Protein AF-A0A4W5LAX3-F1 (afdb_monomer_lite)

Sequence (573 aa):
MYFLPHSLCLSFLPTLYLSPPISSQGAFPASIVQLRKVIIEKQGDQEVVLSAEMPLVKEVTTTLREWGSIWKQLYVANKERRVVQVQRLMWDLMEWRSQLLSGTLPSDEFKELKQKVTSKIDYGNKILELDLVVRDVNGNMLDPENASVISLFRAHQDATTKINERIKEEQNSICLGAGDRPLNEYRSVIYYQVKQPRWMETFKVAIPLEEMHRSHLRFMFRHRSSQESKDKSEKNFAMAFVHLMKADGTVLQDGLHELVVFKGDSKRMEDVNSYLSQPSTRNQGDVPKGGTLSRSSVGALSVSSRDSFTISTLVCSTKLTQNVGLLGLLKWRTRPELLKENLEKLKIIDGEQVVKFLQDTLDALFTIMMEHSQTDDYDILVFDALIYIIGLIADRKFQHFNTVLEAYIKQHFSATLAYKSLMSVLKRYLDVSSRGEQCENYLRTLKALEYIFKFIVRSRMLYSQLYEGKEQKEFEESLRKLFESINKLMTSDHNTTVLLQVAALKYLPTVLQDVETVFDAKLLSQLLYEFYTCIPPDKLQKQKVASMTEIVSSKLFQKQGKTNLHARQLTND

Organism: NCBI:txid62062

Foldseek 3Di:
DDDDPFAFDDDLDDDDDPDDDDDTGGDDDPVSDDDADWDWDDPDPDTDTGGPDDPLLVVLVVLLVVLVVVLVVCVVVVVVVVNVVSVVLNVVSVVLSCVQVVVPDDPVVNQVSLVVNLLSSQLSCVVSVHDHFFADPSNHGDDPVPDDPVRSVVSVVVSVVVSVVVVLVQQFFKAQDVPGRGHNDDDFDDDPPDPDDDRPGDIGGHDPPVCLQVDKDKDFDWDADPDPVVRVVIAGFKMAMGRQADPLGAGDDFFKFKFWIKGADRVLSVDCVQDVPDDGGDDPPPDPDDDPDPPPVPGRIDTDPPDIDMDGDDDPDLPGHNDSLQVCLLPVVVPVVCNLVSLVCLLVDDLVRCLSNVLSNLVSLLVVCQVCVVPLPCLLSSLLSLLSNLVSCPDPVNVVCVVVLVCCLVPPDQRQCNLVSLLVNLLVLLQVVLVVDDDPSLLSCLVCVLSSLSNNLSSPVNNCVVPVCPPLVVSVVSVLSSLVSLLSLLLRPHPSSLSVNLSNLVRVLSSVVSVVVSDDLVVVVVSVVSSLVSHDPVPDPVSSVVSVVSNCPDPSVVVPPPDDDDVVVSPPD

pLDDT: mean 81.19, std 15.65, range [26.89, 96.81]

Secondary structure (DSSP, 8-state):
------B----S-----SS--TT---B--GGG-----EEEEEETTEEEEEESS-HHHHHHHHHHHHHHHHHHHHHHTT-HHHHHHHHHHHHHHHHHHHHHHH--S-HHHHHHHHHHHHHHHHHHHHHTTPPPPPB-TTSPBPPTTTS-HHHHHHHHHHHHHHHHHHHHHHT--EESSTTPPPBS---PPP-TT-SS-------EE---TTTGGG-EEEEEEE---SSHHHHTTPPEEEEEEEESB-TTS-B--SEEEEE--EES-HHHHH-HHHHTTS--B--TT----S------TT-S-EEPSS--EEEEE----SSS-S-HHHHHHHTGGG-GGGHHHHHHHHTTS-HHHHHHTHHHHHHHHHHHHHHTTTT-TTHHHHHHHHHHHHHHHTSTTTGGGHHHHHHIIIII---SSHHHHHHHHHHHHHHHHHTT---HHHHHHHHTHHHHHHHHHHHHHHHHHHTTTTTHHHHHHHHHHHHHHHHHHHT---TTTHHHHHHHHHHHHHHHHHHTTTS-HHHHHHHHHHHHHSS-TTS-HHHHHHHHHHHHHSHHHHGGGSS-SSGGGSS--

InterPro domains:
  IPR026791 Dedicator of cytokinesis [PTHR45653] (171-560)
  IPR027007 C2 DOCK-type domain [PS51650] (129-316)
  IPR032376 Dedicator of cytokinesis, N-terminal domain [PF16172] (41-171)
  IPR035892 C2 domain superfamily [G3DSA:2.60.40.150] (132-326)
  IPR056372 Dedicator of cytokinesis, TPR repeats region [PF23554] (336-561)

Structure (mmCIF, N/CA/C/O backbone):
data_AF-A0A4W5LAX3-F1
#
_entry.id   AF-A0A4W5LAX3-F1
#
loop_
_atom_site.group_PDB
_atom_site.id
_atom_site.type_symbol
_atom_site.label_atom_id
_atom_site.label_alt_id
_atom_site.label_comp_id
_atom_site.label_asym_id
_atom_site.label_entity_id
_atom_site.label_seq_id
_atom_site.pdbx_PDB_ins_code
_atom_site.Cartn_x
_atom_site.Cartn_y
_atom_site.Cartn_z
_atom_site.occupancy
_atom_site.B_iso_or_equiv
_atom_site.auth_seq_id
_atom_site.auth_comp_id
_atom_site.auth_asym_id
_atom_site.auth_atom_id
_atom_site.pdbx_PDB_model_num
ATOM 1 N N . MET A 1 1 ? 70.187 14.788 19.961 1.00 33.91 1 MET A N 1
ATOM 2 C CA . MET A 1 1 ? 68.861 14.142 20.066 1.00 33.91 1 MET A CA 1
ATOM 3 C C . MET A 1 1 ? 68.834 12.994 19.079 1.00 33.91 1 MET A C 1
ATOM 5 O O . MET A 1 1 ? 69.064 13.226 17.902 1.00 33.91 1 MET A O 1
ATOM 9 N N . TYR A 1 2 ? 68.683 11.770 19.581 1.00 26.89 2 TYR A N 1
ATOM 10 C CA . TYR A 1 2 ? 68.726 10.539 18.794 1.00 26.89 2 TYR A CA 1
ATOM 11 C C . TYR A 1 2 ? 67.554 10.479 17.802 1.00 26.89 2 TYR A C 1
ATOM 13 O O . TYR A 1 2 ? 66.398 10.589 18.204 1.00 26.89 2 TYR A O 1
ATOM 21 N N . PHE A 1 3 ? 67.860 10.291 16.518 1.00 30.59 3 PHE A N 1
ATOM 22 C CA . PHE A 1 3 ? 66.894 9.871 15.503 1.00 30.59 3 PHE A CA 1
ATOM 23 C C . PHE A 1 3 ? 66.527 8.402 15.767 1.00 30.59 3 PHE A C 1
ATOM 25 O O . PHE A 1 3 ? 67.390 7.532 15.685 1.00 30.59 3 PHE A O 1
ATOM 32 N N . LEU A 1 4 ? 65.264 8.122 16.103 1.00 33.03 4 LEU A N 1
ATOM 33 C CA . LEU A 1 4 ? 64.726 6.760 16.199 1.00 33.03 4 LEU A CA 1
ATOM 34 C C . LEU A 1 4 ? 64.226 6.309 14.808 1.00 33.03 4 LEU A C 1
ATOM 36 O O . LEU A 1 4 ? 63.249 6.879 14.320 1.00 33.03 4 LEU A O 1
ATOM 40 N N . PRO A 1 5 ? 64.824 5.283 14.167 1.00 36.84 5 PRO A N 1
ATOM 41 C CA . PRO A 1 5 ? 64.466 4.827 12.818 1.00 36.84 5 PRO A CA 1
ATOM 42 C C . PRO A 1 5 ? 63.290 3.823 12.780 1.00 36.84 5 PRO A C 1
ATOM 44 O O . PRO A 1 5 ? 63.185 3.022 11.858 1.00 36.84 5 PRO A O 1
ATOM 47 N N . HIS A 1 6 ? 62.388 3.840 13.768 1.00 43.44 6 HIS A N 1
ATOM 48 C CA . HIS A 1 6 ? 61.364 2.794 13.955 1.00 43.44 6 HIS A CA 1
ATOM 49 C C . HIS A 1 6 ? 59.912 3.294 13.906 1.00 43.44 6 HIS A C 1
ATOM 51 O O . HIS A 1 6 ? 59.042 2.705 14.539 1.00 43.44 6 HIS A O 1
ATOM 57 N N . SER A 1 7 ? 59.624 4.373 13.177 1.00 43.50 7 SER A N 1
ATOM 58 C CA . SER A 1 7 ? 58.250 4.892 13.058 1.00 43.50 7 SER A CA 1
ATOM 59 C C . SER A 1 7 ? 57.502 4.192 11.917 1.00 43.50 7 SER A C 1
ATOM 61 O O . SER A 1 7 ? 57.940 4.268 10.769 1.00 43.50 7 SER A O 1
ATOM 63 N N . LEU A 1 8 ? 56.377 3.527 12.208 1.00 49.12 8 LEU A N 1
ATOM 64 C CA . LEU A 1 8 ? 55.524 2.943 11.166 1.00 49.12 8 LEU A CA 1
ATOM 65 C C . LEU A 1 8 ? 54.730 4.063 10.470 1.00 49.12 8 LEU A C 1
ATOM 67 O O . LEU A 1 8 ? 54.060 4.852 11.136 1.00 49.12 8 LEU A O 1
ATOM 71 N N . CYS A 1 9 ? 54.786 4.147 9.140 1.00 41.81 9 CYS A N 1
ATOM 72 C CA . CYS A 1 9 ? 54.017 5.146 8.398 1.00 41.81 9 CYS A CA 1
ATOM 73 C C . CYS A 1 9 ? 52.549 4.696 8.303 1.00 41.81 9 CYS A C 1
ATOM 75 O O . CYS A 1 9 ? 52.232 3.738 7.597 1.00 41.81 9 CYS A O 1
ATOM 77 N N . LEU A 1 10 ? 51.657 5.360 9.043 1.00 45.66 10 LEU A N 1
ATOM 78 C CA . LEU A 1 10 ? 50.228 5.045 9.089 1.00 45.66 10 LEU A CA 1
ATOM 79 C C . LEU A 1 10 ? 49.420 6.055 8.269 1.00 45.66 10 LEU A C 1
ATOM 81 O O . LEU A 1 10 ? 49.568 7.263 8.431 1.00 45.66 10 LEU A O 1
ATOM 85 N N . SER A 1 11 ? 48.536 5.551 7.406 1.00 37.75 11 SER A N 1
ATOM 86 C CA . SER A 1 11 ? 47.413 6.329 6.862 1.00 37.75 11 SER A CA 1
ATOM 87 C C . SER A 1 11 ? 46.205 6.201 7.804 1.00 37.75 11 SER A C 1
ATOM 89 O O . SER A 1 11 ? 46.204 5.343 8.674 1.00 37.75 11 SER A O 1
ATOM 91 N N . PHE A 1 12 ? 45.162 7.024 7.675 1.00 35.66 12 PHE A N 1
ATOM 92 C CA . PHE A 1 12 ? 44.005 7.030 8.597 1.00 35.66 12 PHE A CA 1
ATOM 93 C C . PHE A 1 12 ? 43.083 5.781 8.524 1.00 35.66 12 PHE A C 1
ATOM 95 O O . PHE A 1 12 ? 42.025 5.766 9.147 1.00 35.66 12 PHE A O 1
ATOM 102 N N . LEU A 1 13 ? 43.436 4.743 7.751 1.00 36.25 13 LEU A N 1
ATOM 103 C CA . LEU A 1 13 ? 42.545 3.627 7.380 1.00 36.25 13 LEU A CA 1
ATOM 104 C C . LEU A 1 13 ? 43.066 2.166 7.515 1.00 36.25 13 LEU A C 1
ATOM 106 O O . LEU A 1 13 ? 42.275 1.264 7.219 1.00 36.25 13 LEU A O 1
ATOM 110 N N . PRO A 1 14 ? 44.314 1.830 7.912 1.00 48.16 14 PRO A N 1
ATOM 111 C CA . PRO A 1 14 ? 44.726 0.437 8.029 1.00 48.16 14 PRO A CA 1
ATOM 112 C C . PRO A 1 14 ? 44.198 -0.188 9.327 1.00 48.16 14 PRO A C 1
ATOM 114 O O . PRO A 1 14 ? 44.416 0.319 10.425 1.00 48.16 14 PRO A O 1
ATOM 117 N N . THR A 1 15 ? 43.541 -1.341 9.203 1.00 52.38 15 THR A N 1
ATOM 118 C CA . THR A 1 15 ? 43.357 -2.272 10.322 1.00 52.38 15 THR A CA 1
ATOM 119 C C . THR A 1 15 ? 44.692 -2.969 10.558 1.00 52.38 15 THR A C 1
ATOM 121 O O . THR A 1 15 ? 45.175 -3.675 9.675 1.00 52.38 15 THR A O 1
ATOM 124 N N . LEU A 1 16 ? 45.300 -2.747 11.721 1.00 52.00 16 LEU A N 1
ATOM 125 C CA . LEU A 1 16 ? 46.561 -3.375 12.108 1.00 52.00 16 LEU A CA 1
ATOM 126 C C . LEU A 1 16 ? 46.276 -4.495 13.105 1.00 52.00 16 LEU A C 1
ATOM 128 O O . LEU A 1 16 ? 45.566 -4.283 14.089 1.00 52.00 16 LEU A O 1
ATOM 132 N N . TYR A 1 17 ? 46.855 -5.666 12.866 1.00 52.19 17 TYR A N 1
ATOM 133 C CA . TYR A 1 17 ? 46.918 -6.733 13.856 1.00 52.19 17 TYR A CA 1
ATOM 134 C C . TYR A 1 17 ? 48.214 -6.572 14.649 1.00 52.19 17 TYR A C 1
ATOM 136 O O . TYR A 1 17 ? 49.279 -6.352 14.069 1.00 52.19 17 TYR A O 1
ATOM 144 N N . LEU A 1 18 ? 48.134 -6.665 15.976 1.00 51.84 18 LEU A N 1
ATOM 145 C CA . LEU A 1 18 ? 49.309 -6.682 16.844 1.00 51.84 18 LEU A CA 1
ATOM 146 C C . LEU A 1 18 ? 49.971 -8.080 16.736 1.00 51.84 18 LEU A C 1
ATOM 148 O O . LEU A 1 18 ? 49.821 -8.899 17.632 1.00 51.84 18 LEU A O 1
ATOM 152 N N . SER A 1 19 ? 50.690 -8.299 15.615 1.00 42.97 19 SER A N 1
ATOM 153 C CA . SER A 1 19 ? 51.475 -9.484 15.164 1.00 42.97 19 SER A CA 1
ATOM 154 C C . SER A 1 19 ? 50.698 -10.700 14.598 1.00 42.97 19 SER A C 1
ATOM 156 O O . SER A 1 19 ? 49.652 -11.016 15.162 1.00 42.97 19 SER A O 1
ATOM 158 N N . PRO A 1 20 ? 51.198 -11.466 13.580 1.00 44.22 20 PRO A N 1
ATOM 159 C CA . PRO A 1 20 ? 52.214 -11.223 12.518 1.00 44.22 20 PRO A CA 1
ATOM 160 C C . PRO A 1 20 ? 51.568 -11.125 11.088 1.00 44.22 20 PRO A C 1
ATOM 162 O O . PRO A 1 20 ? 50.411 -11.519 10.945 1.00 44.22 20 PRO A O 1
ATOM 165 N N . PRO A 1 21 ? 52.220 -10.557 10.029 1.00 45.78 21 PRO A N 1
ATOM 166 C CA . PRO A 1 21 ? 53.523 -10.977 9.484 1.00 45.78 21 PRO A CA 1
ATOM 167 C C . PRO A 1 21 ? 54.659 -9.935 9.591 1.00 45.78 21 PRO A C 1
ATOM 169 O O . PRO A 1 21 ? 54.458 -8.757 9.867 1.00 45.78 21 PRO A O 1
ATOM 172 N N . ILE A 1 22 ? 55.886 -10.419 9.373 1.00 46.47 22 ILE A N 1
ATOM 173 C CA . ILE A 1 22 ? 57.190 -9.858 9.790 1.00 46.47 22 ILE A CA 1
ATOM 174 C C . ILE A 1 22 ? 57.644 -8.599 9.007 1.00 46.47 22 ILE A C 1
ATOM 176 O O . ILE A 1 22 ? 58.607 -7.947 9.398 1.00 46.47 22 ILE A O 1
ATOM 180 N N . SER A 1 23 ? 56.971 -8.188 7.926 1.00 49.72 23 SER A N 1
ATOM 181 C CA . SER A 1 23 ? 57.513 -7.173 6.999 1.00 49.72 23 SER A CA 1
ATOM 182 C C . SER A 1 23 ? 57.262 -5.703 7.372 1.00 49.72 23 SER A C 1
ATOM 184 O O . SER A 1 23 ? 57.725 -4.813 6.658 1.00 49.72 23 SER A O 1
ATOM 186 N N . SER A 1 24 ? 56.503 -5.395 8.430 1.00 54.44 24 SER A N 1
ATOM 187 C CA . SER A 1 24 ? 56.152 -4.003 8.777 1.00 54.44 24 SER A CA 1
ATOM 188 C C . SER A 1 24 ? 55.915 -3.826 10.283 1.00 54.44 24 SER A C 1
ATOM 190 O O . SER A 1 24 ? 54.779 -3.693 10.727 1.00 54.44 24 SER A O 1
ATOM 192 N N . GLN A 1 25 ? 56.989 -3.827 11.078 1.00 59.62 25 GLN A N 1
ATOM 193 C CA . GLN A 1 25 ? 56.949 -3.526 12.517 1.00 59.62 25 GLN A CA 1
ATOM 194 C C . GLN A 1 25 ? 57.523 -2.130 12.812 1.00 59.62 25 GLN A C 1
ATOM 196 O O . GLN A 1 25 ? 58.489 -1.704 12.181 1.00 59.62 25 GLN A O 1
ATOM 201 N N . GLY A 1 26 ? 56.928 -1.412 13.770 1.00 66.62 26 GLY A N 1
ATOM 202 C CA . GLY A 1 26 ? 57.330 -0.058 14.157 1.00 66.62 26 GLY A CA 1
ATOM 203 C C . GLY A 1 26 ? 56.456 0.512 15.275 1.00 66.62 26 GLY A C 1
ATOM 204 O O . GLY A 1 26 ? 55.338 0.051 15.498 1.00 66.62 26 GLY A O 1
ATOM 205 N N . ALA A 1 27 ? 56.975 1.510 15.988 1.00 67.88 27 ALA A N 1
ATOM 206 C CA . ALA A 1 27 ? 56.249 2.235 17.023 1.00 67.88 27 ALA A CA 1
ATOM 207 C C . ALA A 1 27 ? 55.258 3.230 16.397 1.00 67.88 27 ALA A C 1
ATOM 209 O O . ALA A 1 27 ? 55.546 3.853 15.370 1.00 67.88 27 ALA A O 1
ATOM 210 N N . PHE A 1 28 ? 54.101 3.399 17.038 1.00 74.75 28 PHE A N 1
ATOM 211 C CA . PHE A 1 28 ? 53.076 4.371 16.659 1.00 74.75 28 PHE A CA 1
ATOM 212 C C . PHE A 1 28 ? 52.469 5.040 17.904 1.00 74.75 28 PHE A C 1
ATOM 214 O O . PHE A 1 28 ? 52.372 4.403 18.957 1.00 74.75 28 PHE A O 1
ATOM 221 N N . PRO A 1 29 ? 52.052 6.318 17.818 1.00 75.12 29 PRO A N 1
ATOM 222 C CA . PRO A 1 29 ? 51.378 6.987 18.924 1.00 75.12 29 PRO A CA 1
ATOM 223 C C . PRO A 1 29 ? 50.047 6.309 19.272 1.00 75.12 29 PRO A C 1
ATOM 225 O O . PRO A 1 29 ? 49.207 6.082 18.403 1.00 75.12 29 PRO A O 1
ATOM 228 N N . ALA A 1 30 ? 49.807 6.058 20.560 1.00 71.75 30 ALA A N 1
ATOM 229 C CA . ALA A 1 30 ? 48.527 5.520 21.031 1.00 71.75 30 ALA A CA 1
ATOM 230 C C . ALA A 1 30 ? 47.339 6.455 20.721 1.00 71.75 30 ALA A C 1
ATOM 232 O O . ALA A 1 30 ? 46.216 5.995 20.560 1.00 71.75 30 ALA A O 1
ATOM 233 N N . SER A 1 31 ? 47.587 7.762 20.584 1.00 73.94 31 SER A N 1
ATOM 234 C CA . SER A 1 31 ? 46.567 8.775 20.283 1.00 73.94 31 SER A CA 1
ATOM 235 C C . SER A 1 31 ? 45.942 8.660 18.889 1.00 73.94 31 SER A C 1
ATOM 237 O O . SER A 1 31 ? 44.876 9.227 18.669 1.00 73.94 31 SER A O 1
ATOM 239 N N . ILE A 1 32 ? 46.580 7.947 17.954 1.00 73.81 32 ILE A N 1
ATOM 240 C CA . ILE A 1 32 ? 46.092 7.786 16.573 1.00 73.81 32 ILE A CA 1
ATOM 241 C C . ILE A 1 32 ? 45.568 6.374 16.283 1.00 73.81 32 ILE A C 1
ATOM 243 O O . ILE A 1 32 ? 45.206 6.075 15.147 1.00 73.81 32 ILE A O 1
ATOM 247 N N . VAL A 1 33 ? 45.528 5.501 17.296 1.00 71.81 33 VAL A N 1
ATOM 248 C CA . VAL A 1 33 ? 45.095 4.107 17.160 1.00 71.81 33 VAL A CA 1
ATOM 249 C C . VAL A 1 33 ? 43.946 3.825 18.114 1.00 71.81 33 VAL A C 1
ATOM 251 O O . VAL A 1 33 ? 44.063 3.974 19.326 1.00 71.81 33 VAL A O 1
ATOM 254 N N . GLN A 1 34 ? 42.830 3.357 17.561 1.00 73.31 34 GLN A N 1
ATOM 255 C CA . GLN A 1 34 ? 41.699 2.886 18.349 1.00 73.31 34 GLN A CA 1
ATOM 256 C C . GLN A 1 34 ? 41.765 1.365 18.486 1.00 73.31 34 GLN A C 1
ATOM 258 O O . GLN A 1 34 ? 41.661 0.637 17.498 1.00 73.31 34 GLN A O 1
ATOM 263 N N . LEU A 1 35 ? 41.911 0.881 19.720 1.00 71.12 35 LEU A N 1
ATOM 264 C CA . LEU A 1 35 ? 41.890 -0.551 20.011 1.00 71.12 35 LEU A CA 1
ATOM 265 C C . LEU A 1 35 ? 40.475 -1.110 19.808 1.00 71.12 35 LEU A C 1
ATOM 267 O O . LEU A 1 35 ? 39.494 -0.551 20.301 1.00 71.12 35 LEU A O 1
ATOM 271 N N . ARG A 1 36 ? 40.374 -2.233 19.091 1.00 66.19 36 ARG A N 1
ATOM 272 C CA . ARG A 1 36 ? 39.128 -2.991 18.907 1.00 66.19 36 ARG A CA 1
ATOM 273 C C . ARG A 1 36 ? 39.230 -4.343 19.599 1.00 66.19 36 ARG A C 1
ATOM 275 O O . ARG A 1 36 ? 40.322 -4.879 19.763 1.00 66.19 36 ARG A O 1
ATOM 282 N N . LYS A 1 37 ? 38.083 -4.890 20.006 1.00 66.75 37 LYS A N 1
ATOM 283 C CA . LYS A 1 37 ? 38.006 -6.233 20.592 1.00 66.75 37 LYS A CA 1
ATOM 284 C C . LYS A 1 37 ? 38.319 -7.293 19.535 1.00 66.75 37 LYS A C 1
ATOM 286 O O . LYS A 1 37 ? 37.922 -7.172 18.376 1.00 66.75 37 LYS A O 1
ATOM 291 N N . VAL A 1 38 ? 39.007 -8.339 19.966 1.00 60.91 38 VAL A N 1
ATOM 292 C CA . VAL A 1 38 ? 39.468 -9.458 19.145 1.00 60.91 38 VAL A CA 1
ATOM 293 C C . VAL A 1 38 ? 39.158 -10.752 19.900 1.00 60.91 38 VAL A C 1
ATOM 295 O O . VAL A 1 38 ? 39.204 -10.775 21.128 1.00 60.91 38 VAL A O 1
ATOM 298 N N . ILE A 1 39 ? 38.802 -11.796 19.164 1.00 66.81 39 ILE A N 1
ATOM 299 C CA . ILE A 1 39 ? 38.591 -13.169 19.613 1.00 66.81 39 ILE A CA 1
ATOM 300 C C . ILE A 1 39 ? 39.855 -13.954 19.252 1.00 66.81 39 ILE A C 1
ATOM 302 O O . ILE A 1 39 ? 40.333 -13.868 18.124 1.00 66.81 39 ILE A O 1
ATOM 306 N N . ILE A 1 40 ? 40.416 -14.688 20.207 1.00 67.38 40 ILE A N 1
ATOM 307 C CA . ILE A 1 40 ? 41.585 -15.541 19.977 1.00 67.38 40 ILE A CA 1
ATOM 308 C C . ILE A 1 40 ? 41.083 -16.982 19.947 1.00 67.38 40 ILE A C 1
ATOM 310 O O . ILE A 1 40 ? 40.600 -17.479 20.965 1.00 67.38 40 ILE A O 1
ATOM 314 N N . GLU A 1 41 ? 41.174 -17.633 18.791 1.00 58.91 41 GLU A N 1
ATOM 315 C CA . GLU A 1 41 ? 40.869 -19.059 18.644 1.00 58.91 41 GLU A CA 1
ATOM 316 C C . GLU A 1 41 ? 42.173 -19.861 18.584 1.00 58.91 41 GLU A C 1
ATOM 318 O O . GLU A 1 41 ? 43.116 -19.491 17.882 1.00 58.91 41 GLU A O 1
ATOM 323 N N . LYS A 1 42 ? 42.241 -20.961 19.344 1.00 55.16 42 LYS A N 1
ATOM 324 C CA . LYS A 1 42 ? 43.352 -21.919 19.282 1.00 55.16 42 LYS A CA 1
ATOM 325 C C . LYS A 1 42 ? 42.996 -23.035 18.313 1.00 55.16 42 LYS A C 1
ATOM 327 O O . LYS A 1 42 ? 42.201 -23.910 18.652 1.00 55.16 42 LYS A O 1
ATOM 332 N N . GLN A 1 43 ? 43.596 -23.007 17.128 1.00 48.72 43 GLN A N 1
ATOM 333 C CA . GLN A 1 43 ? 43.494 -24.081 16.145 1.00 48.72 43 GLN A CA 1
ATOM 334 C C . GLN A 1 43 ? 44.809 -24.876 16.190 1.00 48.72 43 GLN A C 1
ATOM 336 O O . GLN A 1 43 ? 45.796 -24.535 15.541 1.00 48.72 43 GLN A O 1
ATOM 341 N N . GLY A 1 44 ? 44.860 -25.904 17.045 1.00 63.75 44 GLY A N 1
ATOM 342 C CA . GLY A 1 44 ? 46.097 -26.652 17.312 1.00 63.75 44 GLY A CA 1
ATOM 343 C C . GLY A 1 44 ? 47.184 -25.786 17.970 1.00 63.75 44 GLY A C 1
ATOM 344 O O . GLY A 1 44 ? 46.902 -25.076 18.934 1.00 63.75 44 GLY A O 1
ATOM 345 N N . ASP A 1 45 ? 48.412 -25.833 17.438 1.00 47.47 45 ASP A N 1
ATOM 346 C CA . ASP A 1 45 ? 49.577 -25.059 17.918 1.00 47.47 45 ASP A CA 1
ATOM 347 C C . ASP A 1 45 ? 49.607 -23.597 17.419 1.00 47.47 45 ASP A C 1
ATOM 349 O O . ASP A 1 45 ? 50.568 -22.869 17.678 1.00 47.47 45 ASP A O 1
ATOM 353 N N . GLN A 1 46 ? 48.575 -23.141 16.699 1.00 41.47 46 GLN A N 1
ATOM 354 C CA . GLN A 1 46 ? 48.491 -21.776 16.175 1.00 41.47 46 GLN A CA 1
ATOM 355 C C . GLN A 1 46 ? 47.381 -20.974 16.869 1.00 41.47 46 GLN A C 1
ATOM 357 O O . GLN A 1 46 ? 46.226 -21.397 16.948 1.00 41.47 46 GLN A O 1
ATOM 362 N N . GLU A 1 47 ? 47.740 -19.787 17.364 1.00 51.31 47 GLU A N 1
ATOM 363 C CA . GLU A 1 47 ? 46.786 -18.791 17.860 1.00 51.31 47 GLU A CA 1
ATOM 364 C C . GLU A 1 47 ? 46.343 -17.902 16.694 1.00 51.31 47 GLU A C 1
ATOM 366 O O . GLU A 1 47 ? 47.139 -17.139 16.140 1.00 51.31 47 GLU A O 1
ATOM 371 N N . VAL A 1 48 ? 45.069 -18.002 16.311 1.00 56.41 48 VAL A N 1
ATOM 372 C CA . VAL A 1 48 ? 44.481 -17.180 15.251 1.00 56.41 48 VAL A CA 1
ATOM 373 C C . VAL A 1 48 ? 43.739 -16.008 15.885 1.00 56.41 48 VAL A C 1
ATOM 375 O O . VAL A 1 48 ? 42.812 -16.161 16.681 1.00 56.41 48 VAL A O 1
ATOM 378 N N . VAL A 1 49 ? 44.177 -14.804 15.525 1.00 55.31 49 VAL A N 1
ATOM 379 C CA . VAL A 1 49 ? 43.676 -13.526 16.036 1.00 55.31 49 VAL A CA 1
ATOM 380 C C . VAL A 1 49 ? 42.525 -13.055 15.139 1.00 55.31 49 VAL A C 1
ATOM 382 O O . VAL A 1 49 ? 42.742 -12.475 14.075 1.00 55.31 49 VAL A O 1
ATOM 385 N N . LEU A 1 50 ? 41.278 -13.298 15.547 1.00 55.91 50 LEU A N 1
ATOM 386 C CA . LEU A 1 50 ? 40.075 -12.969 14.778 1.00 55.91 50 LEU A CA 1
ATOM 387 C C . LEU A 1 50 ? 39.427 -11.682 15.297 1.00 55.91 50 LEU A C 1
ATOM 389 O O . LEU A 1 50 ? 39.074 -11.572 16.461 1.00 55.91 50 LEU A O 1
ATOM 393 N N . SER A 1 51 ? 39.197 -10.679 14.446 1.00 59.94 51 SER A N 1
ATOM 394 C CA . SER A 1 51 ? 38.447 -9.477 14.869 1.00 59.94 51 SER A CA 1
ATOM 395 C C . SER A 1 51 ? 37.053 -9.846 15.430 1.00 59.94 51 SER A C 1
ATOM 397 O O . SER A 1 51 ? 36.380 -10.702 14.859 1.00 59.94 51 SER A O 1
ATOM 399 N N . ALA A 1 52 ? 36.599 -9.204 16.515 1.00 62.34 52 ALA A N 1
ATOM 400 C CA . ALA A 1 52 ? 35.275 -9.460 17.108 1.00 62.34 52 ALA A CA 1
ATOM 401 C C . ALA A 1 52 ? 34.106 -8.894 16.272 1.00 62.34 52 ALA A C 1
ATOM 403 O O . ALA A 1 52 ? 32.946 -8.974 16.675 1.00 62.34 52 ALA A O 1
ATOM 404 N N . GLU A 1 53 ? 34.399 -8.281 15.122 1.00 68.69 53 GLU A N 1
ATOM 405 C CA . GLU A 1 53 ? 33.381 -7.822 14.182 1.00 68.69 53 GLU A CA 1
ATOM 406 C C . GLU A 1 53 ? 32.604 -8.996 13.589 1.00 68.69 53 GLU A C 1
ATOM 408 O O . GLU A 1 53 ? 33.173 -10.037 13.251 1.00 68.69 53 GLU A O 1
ATOM 413 N N . MET A 1 54 ? 31.297 -8.791 13.406 1.00 77.81 54 MET A N 1
ATOM 414 C CA . MET A 1 54 ? 30.422 -9.767 12.766 1.00 77.81 54 MET A CA 1
ATOM 415 C C . MET A 1 54 ? 31.011 -10.206 11.406 1.00 77.81 54 MET A C 1
ATOM 417 O O . MET A 1 54 ? 31.352 -9.332 10.601 1.00 77.81 54 MET A O 1
ATOM 421 N N . PRO A 1 55 ? 31.087 -11.519 11.103 1.00 82.44 55 PRO A N 1
ATOM 422 C CA . PRO A 1 55 ? 31.705 -12.029 9.874 1.00 82.44 55 PRO A CA 1
ATOM 423 C C . PRO A 1 55 ? 31.192 -11.356 8.595 1.00 82.44 55 PRO A C 1
ATOM 425 O O . PRO A 1 55 ? 31.984 -10.946 7.750 1.00 82.44 55 PRO A O 1
ATOM 428 N N . LEU A 1 56 ? 29.879 -11.122 8.509 1.00 85.62 56 LEU A N 1
ATOM 429 C CA . LEU A 1 56 ? 29.261 -10.460 7.360 1.00 85.62 56 LEU A CA 1
ATOM 430 C C . LEU A 1 56 ? 29.729 -9.002 7.173 1.00 85.62 56 LEU A C 1
ATOM 432 O O . LEU A 1 56 ? 29.863 -8.541 6.047 1.00 85.62 56 LEU A O 1
ATOM 436 N N . VAL A 1 57 ? 30.035 -8.260 8.245 1.00 86.75 57 VAL A N 1
ATOM 437 C CA . VAL A 1 57 ? 30.584 -6.890 8.124 1.00 86.75 57 VAL A CA 1
ATOM 438 C C . VAL A 1 57 ? 31.998 -6.920 7.548 1.00 86.75 57 VAL A C 1
ATOM 440 O O . VAL A 1 57 ? 32.351 -6.057 6.734 1.00 86.75 57 VAL A O 1
ATOM 443 N N . LYS A 1 58 ? 32.807 -7.910 7.944 1.00 84.00 58 LYS A N 1
ATOM 444 C CA . LYS A 1 58 ? 34.145 -8.106 7.372 1.00 84.00 58 LYS A CA 1
ATOM 445 C C . LYS A 1 58 ? 34.045 -8.424 5.888 1.00 84.00 58 LYS A C 1
ATOM 447 O O . LYS A 1 58 ? 34.721 -7.779 5.095 1.00 84.00 58 LYS A O 1
ATOM 452 N N . GLU A 1 59 ? 33.142 -9.328 5.527 1.00 87.81 59 GLU A N 1
ATOM 453 C CA . GLU A 1 59 ? 32.879 -9.711 4.143 1.00 87.81 59 GLU A CA 1
ATOM 454 C C . GLU A 1 59 ? 32.443 -8.523 3.275 1.00 87.81 59 GLU A C 1
ATOM 456 O O . GLU A 1 59 ? 32.993 -8.308 2.197 1.00 87.81 59 GLU A O 1
ATOM 461 N N . VAL A 1 60 ? 31.506 -7.691 3.746 1.00 89.50 60 VAL A N 1
ATOM 462 C CA . VAL A 1 60 ? 31.127 -6.469 3.015 1.00 89.50 60 VAL A CA 1
ATOM 463 C C . VAL A 1 60 ? 32.348 -5.570 2.809 1.00 89.50 60 VAL A C 1
ATOM 465 O O . VAL A 1 60 ? 32.537 -4.993 1.740 1.00 89.50 60 VAL A O 1
ATOM 468 N N . THR A 1 61 ? 33.211 -5.465 3.819 1.00 88.25 61 THR A N 1
ATOM 469 C CA . THR A 1 61 ? 34.412 -4.625 3.756 1.00 88.25 61 THR A CA 1
ATOM 470 C C . THR A 1 61 ? 35.429 -5.151 2.738 1.00 88.25 61 THR A C 1
ATOM 472 O O . THR A 1 61 ? 36.012 -4.348 2.009 1.00 88.25 61 THR A O 1
ATOM 475 N N . THR A 1 62 ? 35.651 -6.467 2.659 1.00 88.19 62 THR A N 1
ATOM 476 C CA . THR A 1 62 ? 36.557 -7.069 1.665 1.00 88.19 62 THR A CA 1
ATOM 477 C C . THR A 1 62 ? 35.971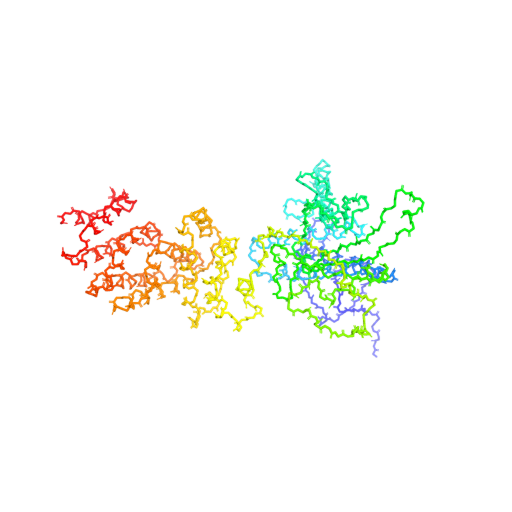 -6.974 0.260 1.00 88.19 62 THR A C 1
ATOM 479 O O . THR A 1 62 ? 36.649 -6.488 -0.643 1.00 88.19 62 THR A O 1
ATOM 482 N N . THR A 1 63 ? 34.680 -7.278 0.110 1.00 92.44 63 THR A N 1
ATOM 483 C CA . THR A 1 63 ? 33.937 -7.157 -1.154 1.00 92.44 63 THR A CA 1
ATOM 484 C C . THR A 1 63 ? 34.038 -5.743 -1.726 1.00 92.44 63 THR A C 1
ATOM 486 O O . THR A 1 63 ? 34.398 -5.555 -2.884 1.00 92.44 63 THR A O 1
ATOM 489 N N . LEU A 1 64 ? 33.801 -4.712 -0.905 1.00 93.31 64 LEU A N 1
ATOM 490 C CA . LEU A 1 64 ? 33.910 -3.312 -1.328 1.00 93.31 64 LEU A CA 1
ATOM 491 C C . LEU A 1 64 ? 35.327 -2.931 -1.782 1.00 93.31 64 LEU A C 1
ATOM 493 O O . LEU A 1 64 ? 35.474 -2.097 -2.678 1.00 93.31 64 LEU A O 1
ATOM 497 N N . ARG A 1 65 ? 36.374 -3.517 -1.186 1.00 90.25 65 ARG A N 1
ATOM 498 C CA . ARG A 1 65 ? 37.766 -3.283 -1.609 1.00 90.25 65 ARG A CA 1
ATOM 499 C C . ARG A 1 65 ? 38.041 -3.911 -2.971 1.00 90.25 65 ARG A C 1
ATOM 501 O O . ARG A 1 65 ? 38.598 -3.237 -3.838 1.00 90.25 65 ARG A O 1
ATOM 508 N N . GLU A 1 66 ? 37.631 -5.161 -3.162 1.00 92.38 66 GLU A N 1
ATOM 509 C CA . GLU A 1 66 ? 37.790 -5.889 -4.426 1.00 92.38 66 GLU A CA 1
ATOM 510 C C . GLU A 1 66 ? 37.000 -5.217 -5.552 1.00 92.38 66 GLU A C 1
ATOM 512 O O . GLU A 1 66 ? 37.572 -4.831 -6.575 1.00 92.38 66 GLU A O 1
ATOM 517 N N . TRP A 1 67 ? 35.713 -4.949 -5.326 1.00 96.06 67 TRP A N 1
ATOM 518 C CA . TRP A 1 67 ? 34.864 -4.239 -6.281 1.00 96.06 67 TRP A CA 1
ATOM 519 C C . TRP A 1 67 ? 35.364 -2.825 -6.549 1.00 96.06 67 TRP A C 1
ATOM 521 O O . TRP A 1 67 ? 35.325 -2.377 -7.689 1.00 96.06 67 TRP A O 1
ATOM 531 N N . GLY A 1 68 ? 35.891 -2.127 -5.540 1.00 92.31 68 GLY A N 1
ATOM 532 C CA . GLY A 1 68 ? 36.500 -0.811 -5.714 1.00 92.31 68 GLY A CA 1
ATOM 533 C C . GLY A 1 68 ? 37.735 -0.834 -6.621 1.00 92.31 68 GLY A C 1
ATOM 534 O O . GLY A 1 68 ? 37.969 0.127 -7.356 1.00 92.31 68 GLY A O 1
ATOM 535 N N . SER A 1 69 ? 38.510 -1.924 -6.615 1.00 92.12 69 SER A N 1
ATOM 536 C CA . SER A 1 69 ? 39.620 -2.129 -7.555 1.00 92.12 69 SER A CA 1
ATOM 537 C C . SER A 1 69 ? 39.108 -2.298 -8.989 1.00 92.12 69 SER A C 1
ATOM 539 O O . SER A 1 69 ? 39.535 -1.577 -9.893 1.00 92.12 69 SER A O 1
ATOM 541 N N . ILE A 1 70 ? 38.116 -3.172 -9.186 1.00 91.50 70 ILE A N 1
ATOM 542 C CA . ILE A 1 70 ? 37.497 -3.430 -10.497 1.00 91.50 70 ILE A CA 1
ATOM 543 C C . ILE A 1 70 ? 36.790 -2.179 -11.027 1.00 91.50 70 ILE A C 1
ATOM 545 O O . ILE A 1 70 ? 36.924 -1.828 -12.195 1.00 91.50 70 ILE A O 1
ATOM 549 N N . TRP A 1 71 ? 36.084 -1.447 -10.170 1.00 95.56 71 TRP A N 1
ATOM 550 C CA . TRP A 1 71 ? 35.413 -0.197 -10.513 1.00 95.56 71 TRP A CA 1
ATOM 551 C C . TRP A 1 71 ? 36.388 0.840 -11.087 1.00 95.56 71 TRP A C 1
ATOM 553 O O . TRP A 1 71 ? 36.102 1.444 -12.122 1.00 95.56 71 TRP A O 1
ATOM 563 N N . LYS A 1 72 ? 37.578 0.991 -10.482 1.00 91.31 72 LYS A N 1
ATOM 564 C CA . LYS A 1 72 ? 38.643 1.857 -11.020 1.00 91.31 72 LYS A CA 1
ATOM 565 C C . LYS A 1 72 ? 39.109 1.384 -12.397 1.00 91.31 72 LYS A C 1
ATOM 567 O O . LYS A 1 72 ? 39.287 2.209 -13.290 1.00 91.31 72 LYS A O 1
ATOM 572 N N . GLN A 1 73 ? 39.268 0.074 -12.596 1.00 91.62 73 GLN A N 1
ATOM 573 C CA . GLN A 1 73 ? 39.639 -0.488 -13.900 1.00 91.62 73 GLN A CA 1
ATOM 574 C C . GLN A 1 73 ? 38.558 -0.227 -14.960 1.00 91.62 73 GLN A C 1
ATOM 576 O O . GLN A 1 73 ? 38.877 0.172 -16.077 1.00 91.62 73 GLN A O 1
ATOM 581 N N . LEU A 1 74 ? 37.278 -0.379 -14.609 1.00 89.50 74 LEU A N 1
ATOM 582 C CA . LEU A 1 74 ? 36.144 -0.094 -15.494 1.00 89.50 74 LEU A CA 1
ATOM 583 C C . LEU A 1 74 ? 36.072 1.383 -15.891 1.00 89.50 74 LEU A C 1
ATOM 585 O O . LEU A 1 74 ? 35.734 1.689 -17.038 1.00 89.50 74 LEU A O 1
ATOM 589 N N . TYR A 1 75 ? 36.404 2.281 -14.961 1.00 89.31 75 TYR A N 1
ATOM 590 C CA . TYR A 1 75 ? 36.499 3.713 -15.221 1.00 89.31 75 TYR A CA 1
ATOM 591 C C . TYR A 1 75 ? 37.616 4.018 -16.223 1.00 89.31 75 TYR A C 1
ATOM 593 O O . TYR A 1 75 ? 37.367 4.661 -17.240 1.00 89.31 75 TYR A O 1
ATOM 601 N N . VAL A 1 76 ? 38.818 3.471 -16.003 1.00 94.56 76 VAL A N 1
ATOM 602 C CA . VAL A 1 76 ? 39.955 3.618 -16.932 1.00 94.56 76 VAL A CA 1
ATOM 603 C C . VAL A 1 76 ? 39.643 3.017 -18.309 1.00 94.56 76 VAL A C 1
ATOM 605 O O . VAL A 1 76 ? 40.008 3.589 -19.331 1.00 94.56 76 VAL A O 1
ATOM 608 N N . ALA A 1 77 ? 38.911 1.902 -18.359 1.00 89.88 77 ALA A N 1
ATOM 609 C CA . ALA A 1 77 ? 38.480 1.248 -19.596 1.00 89.88 77 ALA A CA 1
ATOM 610 C C . ALA A 1 77 ? 37.269 1.920 -20.283 1.00 89.88 77 ALA A C 1
ATOM 612 O O . ALA A 1 77 ? 36.727 1.371 -21.249 1.00 89.88 77 ALA A O 1
ATOM 613 N N . ASN A 1 78 ? 36.819 3.075 -19.780 1.00 87.06 78 ASN A N 1
ATOM 614 C CA . ASN A 1 78 ? 35.690 3.857 -20.284 1.00 87.06 78 ASN A CA 1
ATOM 615 C C . ASN A 1 78 ? 34.383 3.047 -20.443 1.00 87.06 78 ASN A C 1
ATOM 617 O O . ASN A 1 78 ? 33.633 3.189 -21.412 1.00 87.06 78 ASN A O 1
ATOM 621 N N . LYS A 1 79 ? 34.105 2.138 -19.499 1.00 80.19 79 LYS A N 1
ATOM 622 C CA . LYS A 1 79 ? 32.882 1.316 -19.476 1.00 80.19 79 LYS A CA 1
ATOM 623 C C . LYS A 1 79 ? 31.791 1.981 -18.631 1.00 80.19 79 LYS A C 1
ATOM 625 O O . LYS A 1 79 ? 31.323 1.388 -17.661 1.00 80.19 79 LYS A O 1
ATOM 630 N N . GLU A 1 80 ? 31.356 3.184 -19.013 1.00 74.88 80 GLU A N 1
ATOM 631 C CA . GLU A 1 80 ? 30.452 4.055 -18.228 1.00 74.88 80 GLU A CA 1
ATOM 632 C C . GLU A 1 80 ? 29.243 3.331 -17.608 1.00 74.88 80 GLU A C 1
ATOM 634 O O . GLU A 1 80 ? 28.965 3.480 -16.419 1.00 74.88 80 GLU A O 1
ATOM 639 N N . ARG A 1 81 ? 28.550 2.477 -18.378 1.00 72.56 81 ARG A N 1
ATOM 640 C CA . ARG A 1 81 ? 27.396 1.713 -17.866 1.00 72.56 81 ARG A CA 1
ATOM 641 C C . ARG A 1 81 ? 27.769 0.790 -16.703 1.00 72.56 81 ARG A C 1
ATOM 643 O O . ARG A 1 81 ? 27.055 0.765 -15.705 1.00 72.56 81 ARG A O 1
ATOM 650 N N . ARG A 1 82 ? 28.890 0.064 -16.811 1.00 78.44 82 ARG A N 1
ATOM 651 C CA . ARG A 1 82 ? 29.355 -0.841 -15.747 1.00 78.44 82 ARG A CA 1
ATOM 652 C C . ARG A 1 82 ? 29.884 -0.066 -14.542 1.00 78.44 82 ARG A C 1
ATOM 654 O O . ARG A 1 82 ? 29.650 -0.485 -13.417 1.00 78.44 82 ARG A O 1
ATOM 661 N N . VAL A 1 83 ? 30.538 1.077 -14.763 1.00 80.88 83 VAL A N 1
ATOM 662 C CA . VAL A 1 83 ? 31.008 1.969 -13.686 1.00 80.88 83 VAL A CA 1
ATOM 663 C C . VAL A 1 83 ? 29.837 2.397 -12.809 1.00 80.88 83 VAL A C 1
ATOM 665 O O . VAL A 1 83 ? 29.887 2.232 -11.593 1.00 80.88 83 VAL A O 1
ATOM 668 N N . VAL A 1 84 ? 28.758 2.888 -13.424 1.00 78.44 84 VAL A N 1
ATOM 669 C CA . VAL A 1 84 ? 27.562 3.320 -12.691 1.00 78.44 84 VAL A CA 1
ATOM 670 C C . VAL A 1 84 ? 26.865 2.136 -12.013 1.00 78.44 84 VAL A C 1
ATOM 672 O O . VAL A 1 84 ? 26.376 2.282 -10.895 1.00 78.44 84 VAL A O 1
ATOM 675 N N . GLN A 1 85 ? 26.818 0.967 -12.660 1.00 83.06 85 GLN A N 1
ATOM 676 C CA . GLN A 1 85 ? 26.222 -0.242 -12.084 1.00 83.06 85 GLN A CA 1
ATOM 677 C C . GLN A 1 85 ? 26.966 -0.686 -10.817 1.00 83.06 85 GLN A C 1
ATOM 679 O O . GLN A 1 85 ? 26.353 -0.780 -9.756 1.00 83.06 85 GLN A O 1
ATOM 684 N N . VAL A 1 86 ? 28.287 -0.880 -10.896 1.00 87.50 86 VAL A N 1
ATOM 685 C CA . VAL A 1 86 ? 29.117 -1.316 -9.760 1.00 87.50 86 VAL A CA 1
ATOM 686 C C . VAL A 1 86 ? 29.118 -0.271 -8.646 1.00 87.50 86 VAL A C 1
ATOM 688 O O . VAL A 1 86 ? 28.996 -0.628 -7.478 1.00 87.50 86 VAL A O 1
ATOM 691 N N . GLN A 1 87 ? 29.163 1.021 -8.991 1.00 88.75 87 GLN A N 1
ATOM 692 C CA . GLN A 1 87 ? 29.085 2.099 -8.006 1.00 88.75 87 GLN A CA 1
ATOM 693 C C . GLN A 1 87 ? 27.820 1.989 -7.151 1.00 88.75 87 GLN A C 1
ATOM 695 O O . GLN A 1 87 ? 27.910 2.080 -5.932 1.00 88.75 87 GLN A O 1
ATOM 700 N N . ARG A 1 88 ? 26.648 1.744 -7.749 1.00 84.00 88 ARG A N 1
ATOM 701 C CA . ARG A 1 88 ? 25.408 1.578 -6.972 1.00 84.00 88 ARG A CA 1
ATOM 702 C C . ARG A 1 88 ? 25.453 0.375 -6.048 1.00 84.00 88 ARG A C 1
ATOM 704 O O . ARG A 1 88 ? 25.080 0.509 -4.891 1.00 84.00 88 ARG A O 1
ATOM 711 N N . LEU A 1 89 ? 25.951 -0.766 -6.531 1.00 90.75 89 LEU A N 1
ATOM 712 C CA . LEU A 1 89 ? 26.098 -1.950 -5.685 1.00 90.75 89 LEU A CA 1
ATOM 713 C C . LEU A 1 89 ? 26.984 -1.647 -4.468 1.00 90.75 89 LEU A C 1
ATOM 715 O O . LEU A 1 89 ? 26.652 -2.041 -3.355 1.00 90.75 89 LEU A O 1
ATOM 719 N N . MET A 1 90 ? 28.073 -0.897 -4.666 1.00 93.38 90 MET A N 1
ATOM 720 C CA . MET A 1 90 ? 28.945 -0.467 -3.573 1.00 93.38 90 MET A CA 1
ATOM 721 C C . MET A 1 90 ? 28.238 0.484 -2.597 1.00 93.38 90 MET A C 1
ATOM 723 O O . MET A 1 90 ? 28.417 0.345 -1.391 1.00 93.38 90 MET A O 1
ATOM 727 N N . TRP A 1 91 ? 27.432 1.433 -3.083 1.00 88.81 91 TRP A N 1
ATOM 728 C CA . TRP A 1 91 ? 26.658 2.343 -2.227 1.00 88.81 91 TRP A CA 1
ATOM 729 C C . TRP A 1 91 ? 25.634 1.607 -1.362 1.00 88.81 91 TRP A C 1
ATOM 731 O O . TRP A 1 91 ? 25.613 1.825 -0.152 1.00 88.81 91 TRP A O 1
ATOM 741 N N . ASP A 1 92 ? 24.869 0.686 -1.951 1.00 89.44 92 ASP A N 1
ATOM 742 C CA . ASP A 1 92 ? 23.919 -0.154 -1.214 1.00 89.44 92 ASP A CA 1
ATOM 743 C C . ASP A 1 92 ? 24.635 -0.944 -0.105 1.00 89.44 92 ASP A C 1
ATOM 745 O O . ASP A 1 92 ? 24.194 -0.968 1.042 1.00 89.44 92 ASP A O 1
ATOM 749 N N . LEU A 1 93 ? 25.789 -1.547 -0.421 1.00 92.12 93 LEU A N 1
ATOM 750 C CA . LEU A 1 93 ? 26.586 -2.294 0.554 1.00 92.12 93 LEU A CA 1
ATOM 751 C C . LEU A 1 93 ? 27.166 -1.408 1.665 1.00 92.12 93 LEU A C 1
ATOM 753 O O . LEU A 1 93 ? 27.231 -1.851 2.810 1.00 92.12 93 LEU A O 1
ATOM 757 N N . MET A 1 94 ? 27.583 -0.174 1.367 1.00 91.12 94 MET A N 1
ATOM 758 C CA . MET A 1 94 ? 28.058 0.771 2.388 1.00 91.12 94 MET A CA 1
ATOM 759 C C . MET A 1 94 ? 26.937 1.160 3.358 1.00 91.12 94 MET A C 1
ATOM 761 O O . MET A 1 94 ? 27.154 1.153 4.572 1.00 91.12 94 MET A O 1
ATOM 765 N N . GLU A 1 95 ? 25.744 1.433 2.832 1.00 87.94 95 GLU A N 1
ATOM 766 C CA . GLU A 1 95 ? 24.557 1.752 3.628 1.00 87.94 95 GLU A CA 1
ATOM 767 C C . GLU A 1 95 ? 24.141 0.561 4.499 1.00 87.94 95 GLU A C 1
ATOM 769 O O . GLU A 1 95 ? 24.021 0.673 5.719 1.00 87.94 95 GLU A O 1
ATOM 774 N N . TRP A 1 96 ? 24.027 -0.631 3.915 1.00 92.50 96 TRP A N 1
ATOM 775 C CA . TRP A 1 96 ? 23.665 -1.824 4.677 1.00 92.50 96 TRP A CA 1
ATOM 776 C C . TRP A 1 96 ? 24.734 -2.226 5.688 1.00 92.50 96 TRP A C 1
ATOM 778 O O . TRP A 1 96 ? 24.396 -2.703 6.767 1.00 92.50 96 TRP A O 1
ATOM 788 N N . ARG A 1 97 ? 26.020 -1.981 5.414 1.00 91.62 97 ARG A N 1
ATOM 789 C CA . ARG A 1 97 ? 27.084 -2.149 6.415 1.00 91.62 97 ARG A CA 1
ATOM 790 C C . ARG A 1 97 ? 26.877 -1.229 7.617 1.00 91.62 97 ARG A C 1
ATOM 792 O O . ARG A 1 97 ? 27.121 -1.662 8.740 1.00 91.62 97 ARG A O 1
ATOM 799 N N . SER A 1 98 ? 26.441 0.012 7.391 1.00 86.62 98 SER A N 1
ATOM 800 C CA . SER A 1 98 ? 26.081 0.949 8.462 1.00 86.62 98 SER A CA 1
ATOM 801 C C . SER A 1 98 ? 24.917 0.402 9.294 1.00 86.62 98 SER A C 1
ATOM 803 O O . SER A 1 98 ? 25.009 0.317 10.517 1.00 86.62 98 SER A O 1
ATOM 805 N N . GLN A 1 99 ? 23.871 -0.094 8.630 1.00 84.69 99 GLN A N 1
ATOM 806 C CA . GLN A 1 99 ? 22.701 -0.685 9.286 1.00 84.69 99 GLN A CA 1
ATOM 807 C C . GLN A 1 99 ? 23.043 -1.952 10.084 1.00 84.69 99 GLN A C 1
ATOM 809 O O . GLN A 1 99 ? 22.599 -2.090 11.222 1.00 84.69 99 GLN A O 1
ATOM 814 N N . LEU A 1 100 ? 23.901 -2.835 9.559 1.00 85.31 100 LEU A N 1
ATOM 815 C CA . LEU A 1 100 ? 24.389 -4.018 10.282 1.00 85.31 100 LEU A CA 1
ATOM 816 C C . LEU A 1 100 ? 25.171 -3.655 11.556 1.00 85.31 100 LEU A C 1
ATOM 818 O O . LEU A 1 100 ? 25.195 -4.443 12.498 1.00 85.31 100 LEU A O 1
ATOM 822 N N . LEU A 1 101 ? 25.813 -2.483 11.582 1.00 84.25 101 LEU A N 1
ATOM 823 C CA . LEU A 1 101 ? 26.563 -1.969 12.732 1.00 84.25 101 LEU A CA 1
ATOM 824 C C . LEU A 1 101 ? 25.715 -1.116 13.688 1.00 84.25 101 LEU A C 1
ATOM 826 O O . LEU A 1 101 ? 26.166 -0.856 14.800 1.00 84.25 101 LEU A O 1
ATOM 830 N N . SER A 1 102 ? 24.514 -0.692 13.280 1.00 81.56 102 SER A N 1
ATOM 831 C CA . SER A 1 102 ? 23.656 0.208 14.066 1.00 81.56 102 SER A CA 1
ATOM 832 C C . SER A 1 102 ? 23.196 -0.398 15.395 1.00 81.56 102 SER A C 1
ATOM 834 O O . SER A 1 102 ? 23.038 0.321 16.376 1.00 81.56 102 SER A O 1
ATOM 836 N N . GLY A 1 103 ? 22.984 -1.719 15.439 1.00 75.56 103 GLY A N 1
ATOM 837 C CA . GLY A 1 103 ? 22.461 -2.424 16.613 1.00 75.56 103 GLY A CA 1
ATOM 838 C C . GLY A 1 103 ? 21.006 -2.088 16.970 1.00 75.56 103 GLY A C 1
ATOM 839 O O . GLY A 1 103 ? 20.530 -2.543 18.005 1.00 75.56 103 GLY A O 1
ATOM 840 N N . THR A 1 104 ? 20.296 -1.315 16.141 1.00 78.06 104 THR A N 1
ATOM 841 C CA . THR A 1 104 ? 18.933 -0.825 16.421 1.00 78.06 104 THR A CA 1
ATOM 842 C C . THR A 1 104 ? 17.832 -1.608 15.703 1.00 78.06 104 THR A C 1
ATOM 844 O O . THR A 1 104 ? 16.658 -1.289 15.867 1.00 78.06 104 THR A O 1
ATOM 847 N N . LEU A 1 105 ? 18.190 -2.602 14.887 1.00 76.06 105 LEU A N 1
ATOM 848 C CA . LEU A 1 105 ? 17.234 -3.364 14.083 1.00 76.06 105 LEU A CA 1
ATOM 849 C C . LEU A 1 105 ? 16.583 -4.502 14.892 1.00 76.06 105 LEU A C 1
ATOM 851 O O . LEU A 1 105 ? 17.300 -5.251 15.564 1.00 76.06 105 LEU A O 1
ATOM 855 N N . PRO A 1 106 ? 15.254 -4.695 14.787 1.00 81.56 106 PRO A N 1
ATOM 856 C CA . PRO A 1 106 ? 14.573 -5.896 15.265 1.00 81.56 106 PRO A CA 1
ATOM 857 C C . PRO A 1 106 ? 15.167 -7.180 14.667 1.00 81.56 106 PRO A C 1
ATOM 859 O O . PRO A 1 106 ? 15.715 -7.172 13.566 1.00 81.56 106 PRO A O 1
ATOM 862 N N . SER A 1 107 ? 15.014 -8.313 15.362 1.00 74.25 107 SER A N 1
ATOM 863 C CA . SER A 1 107 ? 15.589 -9.605 14.938 1.00 74.25 107 SER A CA 1
ATOM 864 C C . SER A 1 107 ? 15.170 -10.025 13.521 1.00 74.25 107 SER A C 1
ATOM 866 O O . SER A 1 107 ? 15.999 -10.531 12.760 1.00 74.25 107 SER A O 1
ATOM 868 N N . ASP A 1 108 ? 13.907 -9.801 13.154 1.00 73.44 108 ASP A N 1
ATOM 869 C CA . ASP A 1 108 ? 13.377 -10.183 11.840 1.00 73.44 108 ASP A CA 1
ATOM 870 C C . ASP A 1 108 ? 13.941 -9.296 10.723 1.00 73.44 108 ASP A C 1
ATOM 872 O O . ASP A 1 108 ? 14.464 -9.808 9.732 1.00 73.44 108 ASP A O 1
ATOM 876 N N . GLU A 1 109 ? 13.957 -7.975 10.926 1.00 76.44 109 GLU A N 1
ATOM 877 C CA . GLU A 1 109 ? 14.572 -7.026 9.989 1.00 76.44 109 GLU A CA 1
ATOM 878 C C . GLU A 1 109 ? 16.075 -7.273 9.835 1.00 76.44 109 GLU A C 1
ATOM 880 O O . GLU A 1 109 ? 16.620 -7.211 8.733 1.00 76.44 109 GLU A O 1
ATOM 885 N N . PHE A 1 110 ? 16.757 -7.618 10.928 1.00 79.62 110 PHE A N 1
ATOM 886 C CA . PHE A 1 110 ? 18.175 -7.952 10.907 1.00 79.62 110 PHE A CA 1
ATOM 887 C C . PHE A 1 110 ? 18.450 -9.231 10.105 1.00 79.62 110 PHE A C 1
ATOM 889 O O . PHE A 1 110 ? 19.420 -9.295 9.342 1.00 79.62 110 PHE A O 1
ATOM 896 N N . LYS A 1 111 ? 17.587 -10.248 10.227 1.00 81.31 111 LYS A N 1
ATOM 897 C CA . LYS A 1 111 ? 17.668 -11.481 9.431 1.00 81.31 111 LYS A CA 1
ATOM 898 C C . LYS A 1 111 ? 17.438 -11.204 7.944 1.00 81.31 111 LYS A C 1
ATOM 900 O O . LYS A 1 111 ? 18.213 -11.686 7.116 1.00 81.31 111 LYS A O 1
ATOM 905 N N . GLU A 1 112 ? 16.432 -10.403 7.599 1.00 82.00 112 GLU A N 1
ATOM 906 C CA . GLU A 1 112 ? 16.195 -9.984 6.213 1.00 82.00 112 GLU A CA 1
ATOM 907 C C . GLU A 1 112 ? 17.367 -9.178 5.647 1.00 82.00 112 GLU A C 1
ATOM 909 O O . GLU A 1 112 ? 17.787 -9.405 4.510 1.00 82.00 112 GLU A O 1
ATOM 914 N N . LEU A 1 113 ? 17.935 -8.263 6.437 1.00 85.19 113 LEU A N 1
ATOM 915 C CA . LEU A 1 113 ? 19.082 -7.459 6.027 1.00 85.19 113 LEU A CA 1
ATOM 916 C C . LEU A 1 113 ? 20.302 -8.340 5.732 1.00 85.19 113 LEU A C 1
ATOM 918 O O . LEU A 1 113 ? 20.945 -8.158 4.699 1.00 85.19 113 LEU A O 1
ATOM 922 N N . LYS A 1 114 ? 20.586 -9.350 6.568 1.00 86.88 114 LYS A N 1
ATOM 923 C CA . LYS A 1 114 ? 21.649 -10.335 6.296 1.00 86.88 114 LYS A CA 1
ATOM 924 C C . LYS A 1 114 ? 21.446 -11.044 4.957 1.00 86.88 114 LYS A C 1
ATOM 926 O O . LYS A 1 114 ? 22.386 -11.157 4.169 1.00 86.88 114 LYS A O 1
ATOM 931 N N . GLN A 1 115 ? 20.222 -11.484 4.669 1.00 84.56 115 GLN A N 1
ATOM 932 C CA . GLN A 1 115 ? 19.897 -12.144 3.402 1.00 84.56 115 GLN A CA 1
ATOM 933 C C . GLN A 1 115 ? 20.014 -11.195 2.199 1.00 84.56 115 GLN A C 1
ATOM 935 O O . GLN A 1 115 ? 20.514 -11.597 1.147 1.00 84.56 115 GLN A O 1
ATOM 940 N N . LYS A 1 116 ? 19.600 -9.929 2.344 1.00 87.25 116 LYS A N 1
ATOM 941 C CA . LYS A 1 116 ? 19.736 -8.899 1.300 1.00 87.25 116 LYS A CA 1
ATOM 942 C C . LYS A 1 116 ? 21.200 -8.610 0.977 1.00 87.25 116 LYS A C 1
ATOM 944 O O . LYS A 1 116 ? 21.566 -8.604 -0.199 1.00 87.25 116 LYS A O 1
ATOM 949 N N . VAL A 1 117 ? 22.031 -8.423 2.004 1.00 90.19 117 VAL A N 1
ATOM 950 C CA . VAL A 1 117 ? 23.468 -8.143 1.865 1.00 90.19 117 VAL A CA 1
ATOM 951 C C . VAL A 1 117 ? 24.169 -9.284 1.136 1.00 90.19 117 VAL A C 1
ATOM 953 O O . VAL A 1 117 ? 24.769 -9.061 0.088 1.00 90.19 117 VAL A O 1
ATOM 956 N N . THR A 1 118 ? 24.031 -10.510 1.640 1.00 89.12 118 THR A N 1
ATOM 957 C CA . THR A 1 118 ? 24.653 -11.707 1.052 1.00 89.12 118 THR A CA 1
ATOM 958 C C . THR A 1 118 ? 24.219 -11.926 -0.395 1.00 89.12 118 THR A C 1
ATOM 960 O O . THR A 1 118 ? 25.058 -12.012 -1.287 1.00 89.12 118 THR A O 1
ATOM 963 N N . SER A 1 119 ? 22.913 -11.855 -0.669 1.00 86.38 119 SER A N 1
ATOM 964 C CA . SER A 1 119 ? 22.380 -12.009 -2.030 1.00 86.38 119 SER A CA 1
ATOM 965 C C . SER A 1 119 ? 22.909 -10.952 -3.008 1.00 86.38 119 SER A C 1
ATOM 967 O O . SER A 1 119 ? 23.006 -11.211 -4.208 1.00 86.38 119 SER A O 1
ATOM 969 N N . LYS A 1 120 ? 23.187 -9.729 -2.541 1.00 88.75 120 LYS A N 1
ATOM 970 C CA . LYS A 1 120 ? 23.724 -8.638 -3.369 1.00 88.75 120 LYS A CA 1
ATOM 971 C C . LYS A 1 120 ? 25.215 -8.812 -3.643 1.00 88.75 120 LYS A C 1
ATOM 973 O O . LYS A 1 120 ? 25.630 -8.544 -4.767 1.00 88.75 120 LYS A O 1
ATOM 978 N N . ILE A 1 121 ? 25.984 -9.276 -2.654 1.00 91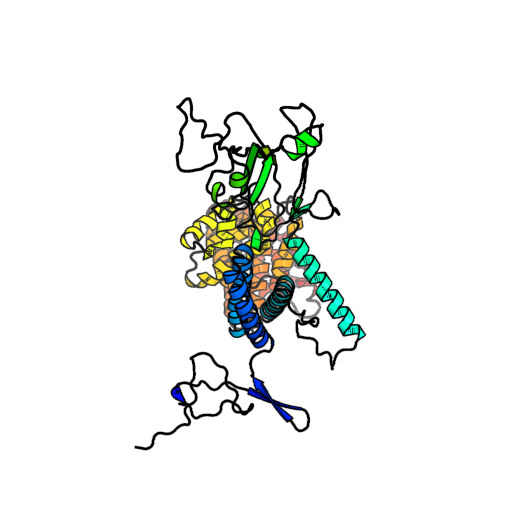.25 121 ILE A N 1
ATOM 979 C CA . ILE A 1 121 ? 27.394 -9.652 -2.826 1.00 91.25 121 ILE A CA 1
ATOM 980 C C . ILE A 1 121 ? 27.501 -10.755 -3.878 1.00 91.25 121 ILE A C 1
ATOM 982 O O . ILE A 1 121 ? 28.210 -10.586 -4.862 1.00 91.25 121 ILE A O 1
ATOM 986 N N . ASP A 1 122 ? 26.726 -11.831 -3.739 1.00 88.06 122 ASP A N 1
ATOM 987 C CA . ASP A 1 122 ? 26.811 -12.983 -4.644 1.00 88.06 122 ASP A CA 1
ATOM 988 C C . ASP A 1 122 ? 26.450 -12.602 -6.091 1.00 88.06 122 ASP A C 1
ATOM 990 O O . ASP A 1 122 ? 27.130 -12.984 -7.046 1.00 88.06 122 ASP A O 1
ATOM 994 N N . TYR A 1 123 ? 25.410 -11.778 -6.257 1.00 86.88 123 TYR A N 1
ATOM 995 C CA . TYR A 1 123 ? 25.042 -11.207 -7.553 1.00 86.88 123 TYR A CA 1
ATOM 996 C C . TYR A 1 123 ? 26.159 -10.320 -8.128 1.00 86.88 123 TYR A C 1
ATOM 998 O O . TYR A 1 123 ? 26.533 -10.471 -9.292 1.00 86.88 123 TYR A O 1
ATOM 1006 N N . GLY A 1 124 ? 26.713 -9.414 -7.318 1.00 88.56 124 GLY A N 1
ATOM 1007 C CA . GLY A 1 124 ? 27.774 -8.507 -7.741 1.00 88.56 124 GLY A CA 1
ATOM 1008 C C . GLY A 1 124 ? 29.055 -9.245 -8.138 1.00 88.56 124 GLY A C 1
ATOM 1009 O O . GLY A 1 124 ? 29.634 -8.943 -9.179 1.00 88.56 124 GLY A O 1
ATOM 1010 N N . ASN A 1 125 ? 29.439 -10.275 -7.381 1.00 90.69 125 ASN A N 1
ATOM 1011 C CA . ASN A 1 125 ? 30.564 -11.144 -7.714 1.00 90.69 125 ASN A CA 1
ATOM 1012 C C . ASN A 1 125 ? 30.339 -11.830 -9.059 1.00 90.69 125 ASN A C 1
ATOM 1014 O O . ASN A 1 125 ? 31.218 -11.799 -9.916 1.00 90.69 125 ASN A O 1
ATOM 1018 N N . LYS A 1 126 ? 29.134 -12.355 -9.306 1.00 86.00 126 LYS A N 1
ATOM 1019 C CA . LYS A 1 126 ? 28.823 -13.006 -10.581 1.00 86.00 126 LYS A CA 1
ATOM 1020 C C . LYS A 1 126 ? 28.952 -12.066 -11.780 1.00 86.00 126 LYS A C 1
ATOM 1022 O O . LYS A 1 126 ? 29.524 -12.468 -12.790 1.00 86.00 126 LYS A O 1
ATOM 1027 N N . ILE A 1 127 ? 28.435 -10.836 -11.694 1.00 84.75 127 ILE A N 1
ATOM 1028 C CA . ILE A 1 127 ? 28.515 -9.872 -12.810 1.00 84.75 127 ILE A CA 1
ATOM 1029 C C . ILE A 1 127 ? 29.921 -9.282 -12.999 1.00 84.75 127 ILE A C 1
ATOM 1031 O O . ILE A 1 127 ? 30.229 -8.758 -14.071 1.00 84.75 127 ILE A O 1
ATOM 1035 N N . LEU A 1 128 ? 30.752 -9.336 -11.955 1.00 87.00 128 LEU A N 1
ATOM 1036 C CA . LEU A 1 128 ? 32.154 -8.923 -11.981 1.00 87.00 128 LEU A CA 1
ATOM 1037 C C . LEU A 1 128 ? 33.103 -10.085 -12.295 1.00 87.00 128 LEU A C 1
ATOM 1039 O O . LEU A 1 128 ? 34.311 -9.870 -12.299 1.00 87.00 128 LEU A O 1
ATOM 1043 N N . GLU A 1 129 ? 32.560 -11.271 -12.590 1.00 84.81 129 GLU A N 1
ATOM 1044 C CA . GLU A 1 129 ? 33.316 -12.489 -12.911 1.00 84.81 129 GLU A CA 1
ATOM 1045 C C . GLU A 1 129 ? 34.272 -12.915 -11.777 1.00 84.81 129 GLU A C 1
ATOM 1047 O O . GLU A 1 129 ? 35.356 -13.438 -12.019 1.00 84.81 129 GLU A O 1
ATOM 1052 N N . LEU A 1 130 ? 33.848 -12.690 -10.531 1.00 86.88 130 LEU A N 1
ATOM 1053 C CA . LEU A 1 130 ? 34.517 -13.131 -9.308 1.00 86.88 130 LEU A CA 1
ATOM 1054 C C . LEU A 1 130 ? 33.980 -14.482 -8.822 1.00 86.88 130 LEU A C 1
ATOM 1056 O O . LEU A 1 130 ? 32.904 -14.933 -9.230 1.00 86.88 130 LEU A O 1
ATOM 1060 N N . ASP A 1 131 ? 34.725 -15.097 -7.904 1.00 81.69 131 ASP A N 1
ATOM 1061 C CA . ASP A 1 131 ? 34.367 -16.380 -7.309 1.00 81.69 131 ASP A CA 1
ATOM 1062 C C . ASP A 1 131 ? 33.044 -16.309 -6.530 1.00 81.69 131 ASP A C 1
ATOM 1064 O O . ASP A 1 131 ? 32.740 -15.353 -5.804 1.00 81.69 131 ASP A O 1
ATOM 1068 N N . LEU A 1 132 ? 32.233 -17.356 -6.699 1.00 79.81 132 LEU A N 1
ATOM 1069 C CA . LEU A 1 132 ? 30.954 -17.504 -6.019 1.00 79.81 132 LEU A CA 1
ATOM 1070 C C . LEU A 1 132 ? 31.168 -18.056 -4.607 1.00 79.81 132 LEU A C 1
ATOM 1072 O O . LEU A 1 132 ? 31.680 -19.160 -4.435 1.00 79.81 132 LEU A O 1
ATOM 1076 N N . VAL A 1 133 ? 30.689 -17.324 -3.603 1.00 82.62 133 VAL A N 1
ATOM 1077 C CA . VAL A 1 133 ? 30.676 -17.783 -2.212 1.00 82.62 133 VAL A CA 1
ATOM 1078 C C . VAL A 1 133 ? 29.410 -18.599 -1.963 1.00 82.62 133 VAL A C 1
ATOM 1080 O O . VAL A 1 133 ? 28.295 -18.129 -2.185 1.00 82.62 133 VAL A O 1
ATOM 1083 N N . VAL A 1 134 ? 29.572 -19.838 -1.502 1.00 80.75 134 VAL A N 1
ATOM 1084 C CA . VAL A 1 134 ? 28.451 -20.744 -1.226 1.00 80.75 134 VAL A CA 1
ATOM 1085 C C . VAL A 1 134 ? 27.996 -20.565 0.224 1.00 80.75 134 VAL A C 1
ATOM 1087 O O . VAL A 1 134 ? 28.823 -20.531 1.136 1.00 80.75 134 VAL A O 1
ATOM 1090 N N . ARG A 1 135 ? 26.682 -20.433 0.445 1.00 83.06 135 ARG A N 1
ATOM 1091 C CA . ARG A 1 135 ? 26.103 -20.098 1.756 1.00 83.06 135 ARG A CA 1
ATOM 1092 C C . ARG A 1 135 ? 25.101 -21.136 2.246 1.00 83.06 135 ARG A C 1
ATOM 1094 O O . ARG A 1 135 ? 24.468 -21.820 1.443 1.00 83.06 135 ARG A O 1
ATOM 1101 N N . ASP A 1 136 ? 24.942 -21.223 3.563 1.00 74.00 136 ASP A N 1
ATOM 1102 C CA . ASP A 1 136 ? 23.900 -22.016 4.214 1.00 74.00 136 ASP A CA 1
ATOM 1103 C C . ASP A 1 136 ? 22.526 -21.303 4.191 1.00 74.00 136 ASP A C 1
ATOM 1105 O O . ASP A 1 136 ? 22.383 -20.164 3.738 1.00 74.00 136 ASP A O 1
ATOM 1109 N N . VAL A 1 137 ? 21.489 -21.963 4.722 1.00 68.75 137 VAL A N 1
ATOM 1110 C CA . VAL A 1 137 ? 20.116 -21.416 4.819 1.00 68.75 137 VAL A CA 1
ATOM 1111 C C . VAL A 1 137 ? 20.003 -20.152 5.684 1.00 68.75 137 VAL A C 1
ATOM 1113 O O . VAL A 1 137 ? 19.022 -19.414 5.585 1.00 68.75 137 VAL A O 1
ATOM 1116 N N . ASN A 1 138 ? 20.997 -19.894 6.532 1.00 67.19 138 ASN A N 1
ATOM 1117 C CA . ASN A 1 138 ? 21.066 -18.740 7.420 1.00 67.19 138 ASN A CA 1
ATOM 1118 C C . ASN A 1 138 ? 21.912 -17.599 6.823 1.00 67.19 138 ASN A C 1
ATOM 1120 O O . ASN A 1 138 ? 22.011 -16.535 7.437 1.00 67.19 138 ASN A O 1
ATOM 1124 N N . GLY A 1 139 ? 22.480 -17.790 5.626 1.00 68.44 139 GLY A N 1
ATOM 1125 C CA . GLY A 1 139 ? 23.321 -16.818 4.928 1.00 68.44 139 GLY A CA 1
ATOM 1126 C C . GLY A 1 139 ? 24.786 -16.813 5.374 1.00 68.44 139 GLY A C 1
ATOM 1127 O O . GLY A 1 139 ? 25.529 -15.913 4.983 1.00 68.44 139 GLY A O 1
ATOM 1128 N N . ASN A 1 140 ? 25.224 -17.788 6.172 1.00 77.44 140 ASN A N 1
ATOM 1129 C CA . ASN A 1 140 ? 26.628 -17.924 6.553 1.00 77.44 140 ASN A CA 1
ATOM 1130 C C . ASN A 1 140 ? 27.414 -18.612 5.435 1.00 77.44 140 ASN A C 1
ATOM 1132 O O . ASN A 1 140 ? 26.866 -19.454 4.726 1.00 77.44 140 ASN A O 1
ATOM 1136 N N . MET A 1 141 ? 28.699 -18.282 5.291 1.00 79.44 141 MET A N 1
ATOM 1137 C CA . MET A 1 141 ? 29.579 -18.993 4.360 1.00 79.44 141 MET A CA 1
ATOM 1138 C C . MET A 1 141 ? 29.705 -20.460 4.774 1.00 79.44 141 MET A C 1
ATOM 1140 O O . MET A 1 141 ? 29.932 -20.751 5.949 1.00 79.44 141 MET A O 1
ATOM 1144 N N . LEU A 1 142 ? 29.562 -21.373 3.815 1.00 78.81 142 LEU A N 1
ATOM 1145 C CA . LEU A 1 142 ? 29.816 -22.789 4.041 1.00 78.81 142 LEU A CA 1
ATOM 1146 C C . LEU A 1 142 ? 31.319 -23.046 4.028 1.00 78.81 142 LEU A C 1
ATOM 1148 O O . LEU A 1 142 ? 32.000 -22.726 3.057 1.00 78.81 142 LEU A O 1
ATOM 1152 N N . ASP A 1 143 ? 31.808 -23.656 5.100 1.00 76.75 143 ASP A N 1
ATOM 1153 C CA . ASP A 1 143 ? 33.184 -24.118 5.192 1.00 76.75 143 ASP A CA 1
ATOM 1154 C C . ASP A 1 143 ? 33.333 -25.469 4.461 1.00 76.75 143 ASP A C 1
ATOM 1156 O O . ASP A 1 143 ? 32.665 -26.441 4.843 1.00 76.75 143 ASP A O 1
ATOM 1160 N N . PRO A 1 144 ? 34.179 -25.558 3.415 1.00 72.88 144 PRO A N 1
ATOM 1161 C CA . PRO A 1 144 ? 34.423 -26.798 2.685 1.00 72.88 144 PRO A CA 1
ATOM 1162 C C . PRO A 1 144 ? 34.965 -27.939 3.554 1.00 72.88 144 PRO A C 1
ATOM 1164 O O . PRO A 1 144 ? 34.743 -29.096 3.208 1.00 72.88 144 PRO A O 1
ATOM 1167 N N . GLU A 1 145 ? 35.652 -27.639 4.661 1.00 74.00 145 GLU A N 1
ATOM 1168 C CA . GLU A 1 145 ? 36.210 -28.657 5.564 1.00 74.00 145 GLU A CA 1
ATOM 1169 C C . GLU A 1 145 ? 35.140 -29.280 6.470 1.00 74.00 145 GLU A C 1
ATOM 1171 O O . GLU A 1 145 ? 35.256 -30.435 6.880 1.00 74.00 145 GLU A O 1
ATOM 1176 N N . ASN A 1 146 ? 34.062 -28.537 6.731 1.00 73.94 146 ASN A N 1
ATOM 1177 C CA . ASN A 1 146 ? 32.957 -28.960 7.591 1.00 73.94 146 ASN A CA 1
ATOM 1178 C C . ASN A 1 146 ? 31.723 -29.447 6.805 1.00 73.94 146 ASN A C 1
ATOM 1180 O O . ASN A 1 146 ? 30.834 -30.086 7.374 1.00 73.94 146 ASN A O 1
ATOM 1184 N N . ALA A 1 147 ? 31.642 -29.164 5.502 1.00 76.25 147 ALA A N 1
ATOM 1185 C CA . ALA A 1 147 ? 30.535 -29.565 4.639 1.00 76.25 147 ALA A CA 1
ATOM 1186 C C . ALA A 1 147 ? 30.852 -30.845 3.847 1.00 76.25 147 ALA A C 1
ATOM 1188 O O . ALA A 1 147 ? 31.935 -31.018 3.298 1.00 76.25 147 ALA A O 1
ATOM 1189 N N . SER A 1 148 ? 29.866 -31.736 3.691 1.00 83.00 148 SER A N 1
ATOM 1190 C CA . SER A 1 148 ? 30.024 -32.882 2.786 1.00 83.00 148 SER A CA 1
ATOM 1191 C C . SER A 1 148 ? 30.171 -32.418 1.329 1.00 83.00 148 SER A C 1
ATOM 1193 O O . SER A 1 148 ? 29.535 -31.447 0.906 1.00 83.00 148 SER A O 1
ATOM 1195 N N . VAL A 1 149 ? 30.930 -33.164 0.521 1.00 82.62 149 VAL A N 1
ATOM 1196 C CA . VAL A 1 149 ? 31.121 -32.873 -0.915 1.00 82.62 149 VAL A CA 1
ATOM 1197 C C . VAL A 1 149 ? 29.779 -32.739 -1.652 1.00 82.62 149 VAL A C 1
ATOM 1199 O O . VAL A 1 149 ? 29.601 -31.849 -2.481 1.00 82.62 149 VAL A O 1
ATOM 1202 N N . ILE A 1 150 ? 28.798 -33.581 -1.307 1.00 83.00 150 ILE A N 1
ATOM 1203 C CA . ILE A 1 150 ? 27.462 -33.566 -1.919 1.00 83.00 150 ILE A CA 1
ATOM 1204 C C . ILE A 1 150 ? 26.676 -32.316 -1.502 1.00 83.00 150 ILE A C 1
ATOM 1206 O O . ILE A 1 150 ? 26.031 -31.692 -2.346 1.00 83.00 150 ILE A O 1
ATOM 1210 N N . SER A 1 151 ? 26.717 -31.931 -0.221 1.00 79.94 151 SER A N 1
ATOM 1211 C CA . SER A 1 151 ? 26.034 -30.717 0.252 1.00 79.94 151 SER A CA 1
ATOM 1212 C C . SER A 1 151 ? 26.643 -29.454 -0.343 1.00 79.94 151 SER A C 1
ATOM 1214 O O . SER A 1 151 ? 25.898 -28.560 -0.734 1.00 79.94 151 SER A O 1
ATOM 1216 N N . LEU A 1 152 ? 27.972 -29.405 -0.473 1.00 83.19 152 LEU A N 1
ATOM 1217 C CA . LEU A 1 152 ? 28.665 -28.274 -1.080 1.00 83.19 152 LEU A CA 1
ATOM 1218 C C . LEU A 1 152 ? 28.310 -28.145 -2.568 1.00 83.19 152 LEU A C 1
ATOM 1220 O O . LEU A 1 152 ? 27.979 -27.055 -3.027 1.00 83.19 152 LEU A O 1
ATOM 1224 N N . PHE A 1 153 ? 28.286 -29.263 -3.305 1.00 83.25 153 PHE A N 1
ATOM 1225 C CA . PHE A 1 153 ? 27.873 -29.279 -4.711 1.00 83.25 153 PHE A CA 1
ATOM 1226 C C . PHE A 1 153 ? 26.430 -28.797 -4.903 1.00 83.25 153 PHE A C 1
ATOM 1228 O O . PHE A 1 153 ? 26.174 -27.955 -5.762 1.00 83.25 153 PHE A O 1
ATOM 1235 N N . ARG A 1 154 ? 25.486 -29.290 -4.089 1.00 83.75 154 ARG A N 1
ATOM 1236 C CA . ARG A 1 154 ? 24.081 -28.853 -4.153 1.00 83.75 154 ARG A CA 1
ATOM 1237 C C . ARG A 1 154 ? 23.939 -27.370 -3.839 1.00 83.75 154 ARG A C 1
ATOM 1239 O O . ARG A 1 154 ? 23.333 -26.649 -4.620 1.00 83.75 154 ARG A O 1
ATOM 1246 N N . ALA A 1 155 ? 24.564 -26.902 -2.762 1.00 81.81 155 ALA A N 1
ATOM 1247 C CA . ALA A 1 155 ? 24.515 -25.495 -2.387 1.00 81.81 155 ALA A CA 1
ATOM 1248 C C . ALA A 1 155 ? 25.129 -24.592 -3.475 1.00 81.81 155 ALA A C 1
ATOM 1250 O O . ALA A 1 155 ? 24.593 -23.526 -3.771 1.00 81.81 155 ALA A O 1
ATOM 1251 N N . HIS A 1 156 ? 26.200 -25.040 -4.139 1.00 84.56 156 HIS A N 1
ATOM 1252 C CA . HIS A 1 156 ? 26.773 -24.344 -5.290 1.00 84.56 156 HIS A CA 1
ATOM 1253 C C . HIS A 1 156 ? 25.812 -24.318 -6.492 1.00 84.56 156 HIS A C 1
ATOM 1255 O O . HIS A 1 156 ? 25.655 -23.281 -7.145 1.00 84.56 156 HIS A O 1
ATOM 1261 N N . GLN A 1 157 ? 25.157 -25.442 -6.799 1.00 84.12 157 GLN A N 1
ATOM 1262 C CA . GLN A 1 157 ? 24.170 -25.539 -7.877 1.00 84.12 157 GLN A CA 1
ATOM 1263 C C . GLN A 1 157 ? 22.962 -24.626 -7.619 1.00 84.12 157 GLN A C 1
ATOM 1265 O O . GLN A 1 157 ? 22.542 -23.896 -8.523 1.00 84.12 157 GLN A O 1
ATOM 1270 N N . ASP A 1 158 ? 22.453 -24.609 -6.390 1.00 82.94 158 ASP A N 1
ATOM 1271 C CA . ASP A 1 158 ? 21.327 -23.774 -5.970 1.00 82.94 158 ASP A CA 1
ATOM 1272 C C . ASP A 1 158 ? 21.690 -22.285 -6.032 1.00 82.94 158 ASP A C 1
ATOM 1274 O O . ASP A 1 158 ? 20.964 -21.493 -6.637 1.00 82.94 158 ASP A O 1
ATOM 1278 N N . ALA A 1 159 ? 22.855 -21.902 -5.494 1.00 80.81 159 ALA A N 1
ATOM 1279 C CA . ALA A 1 159 ? 23.354 -20.530 -5.555 1.00 80.81 159 ALA A CA 1
ATOM 1280 C C . ALA A 1 159 ? 23.539 -20.060 -7.007 1.00 80.81 159 ALA A C 1
ATOM 1282 O O . ALA A 1 159 ? 23.075 -18.983 -7.384 1.00 80.81 159 ALA A O 1
ATOM 1283 N N . THR A 1 160 ? 24.139 -20.897 -7.858 1.00 82.12 160 THR A N 1
ATOM 1284 C CA . THR A 1 160 ? 24.328 -20.596 -9.285 1.00 82.12 160 THR A CA 1
ATOM 1285 C C . THR A 1 160 ? 22.993 -20.413 -10.006 1.00 82.12 160 THR A C 1
ATOM 1287 O O . THR A 1 160 ? 22.846 -19.488 -10.807 1.00 82.12 160 THR A O 1
ATOM 1290 N N . THR A 1 161 ? 22.011 -21.272 -9.729 1.00 81.31 161 THR A N 1
ATOM 1291 C CA . THR A 1 161 ? 20.678 -21.199 -10.344 1.00 81.31 161 THR A CA 1
ATOM 1292 C C . THR A 1 161 ? 19.970 -19.912 -9.934 1.00 81.31 161 THR A C 1
ATOM 1294 O O . THR A 1 161 ? 19.588 -19.132 -10.804 1.00 81.31 161 THR A O 1
ATOM 1297 N N . LYS A 1 162 ? 19.921 -19.627 -8.629 1.00 79.56 162 LYS A N 1
ATOM 1298 C CA . LYS A 1 162 ? 19.291 -18.428 -8.063 1.00 79.56 162 LYS A CA 1
ATOM 1299 C C . LYS A 1 162 ? 19.894 -17.130 -8.608 1.00 79.56 162 LYS A C 1
ATOM 1301 O O . LYS A 1 162 ? 19.174 -16.189 -8.932 1.00 79.56 162 LYS A O 1
ATOM 1306 N N . ILE A 1 163 ? 21.219 -17.066 -8.742 1.00 79.69 163 ILE A N 1
ATOM 1307 C CA . ILE A 1 163 ? 21.895 -15.877 -9.280 1.00 79.69 163 ILE A CA 1
ATOM 1308 C C . ILE A 1 163 ? 21.634 -15.728 -10.782 1.00 79.69 163 ILE A C 1
ATOM 1310 O O . ILE A 1 163 ? 21.385 -14.621 -11.253 1.00 79.69 163 ILE A O 1
ATOM 1314 N N . ASN A 1 164 ? 21.653 -16.826 -11.543 1.00 75.56 164 ASN A N 1
ATOM 1315 C CA . ASN A 1 164 ? 21.354 -16.787 -12.974 1.00 75.56 164 ASN A CA 1
ATOM 1316 C C . ASN A 1 164 ? 19.895 -16.399 -13.253 1.00 75.56 164 ASN A C 1
ATOM 1318 O O . ASN A 1 164 ? 19.635 -15.717 -14.241 1.00 75.56 164 ASN A O 1
ATOM 1322 N N . GLU A 1 165 ? 18.949 -16.825 -12.415 1.00 72.50 165 GLU A N 1
ATOM 1323 C CA . GLU A 1 165 ? 17.554 -16.374 -12.474 1.00 72.50 165 GLU A CA 1
ATOM 1324 C C . GLU A 1 165 ? 17.464 -14.866 -12.251 1.00 72.50 165 GLU A C 1
ATOM 1326 O O . GLU A 1 165 ? 16.925 -14.164 -13.102 1.00 72.50 165 GLU A O 1
ATOM 1331 N N . ARG A 1 166 ? 18.118 -14.348 -11.207 1.00 68.69 166 ARG A N 1
ATOM 1332 C CA . ARG A 1 166 ? 18.169 -12.908 -10.920 1.00 68.69 166 ARG A CA 1
ATOM 1333 C C . ARG A 1 166 ? 18.779 -12.083 -12.061 1.00 68.69 166 ARG A C 1
ATOM 1335 O O . ARG A 1 166 ? 18.256 -11.034 -12.418 1.00 68.69 166 ARG A O 1
ATOM 1342 N N . ILE A 1 167 ? 19.864 -12.563 -12.674 1.00 68.00 167 ILE A N 1
ATOM 1343 C 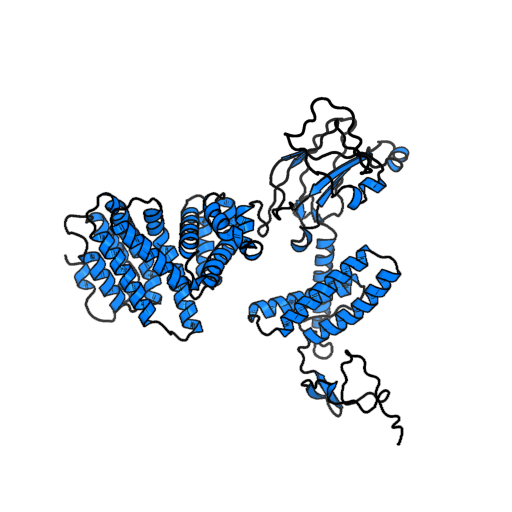CA . ILE A 1 167 ? 20.471 -11.906 -13.846 1.00 68.00 167 ILE A CA 1
ATOM 1344 C C . ILE A 1 167 ? 19.502 -11.923 -15.036 1.00 68.00 167 ILE A C 1
ATOM 1346 O O . ILE A 1 167 ? 19.378 -10.928 -15.746 1.00 68.00 167 ILE A O 1
ATOM 1350 N N . LYS A 1 168 ? 18.795 -13.038 -15.264 1.00 59.72 168 LYS A N 1
ATOM 1351 C CA . LYS A 1 168 ? 17.797 -13.143 -16.339 1.00 59.72 168 LYS A CA 1
ATOM 1352 C C . LYS A 1 168 ? 16.600 -12.222 -16.121 1.00 59.72 168 LYS A C 1
ATOM 1354 O O . LYS A 1 168 ? 16.090 -11.724 -17.119 1.00 59.72 168 LYS A O 1
ATOM 1359 N N . GLU A 1 169 ? 16.171 -12.012 -14.877 1.00 59.06 169 GLU A N 1
ATOM 1360 C CA . GLU A 1 169 ? 15.103 -11.070 -14.515 1.00 59.06 169 GLU A CA 1
ATOM 1361 C C . GLU A 1 169 ? 15.483 -9.621 -14.847 1.00 59.06 169 GLU A C 1
ATOM 1363 O O . GLU A 1 169 ? 14.674 -8.894 -15.418 1.00 59.06 169 GLU A O 1
ATOM 1368 N N . GLU A 1 170 ? 16.727 -9.214 -14.577 1.00 56.19 170 GLU A N 1
ATOM 1369 C CA . GLU A 1 170 ? 17.230 -7.880 -14.943 1.00 56.19 170 GLU A CA 1
ATOM 1370 C C . GLU A 1 170 ? 17.476 -7.718 -16.453 1.00 56.19 170 GLU A C 1
ATOM 1372 O O . GLU A 1 170 ? 17.379 -6.618 -16.994 1.00 56.19 170 GLU A O 1
ATOM 1377 N N . GLN A 1 171 ? 17.805 -8.806 -17.157 1.00 58.03 171 GLN A N 1
ATOM 1378 C CA . GLN A 1 171 ? 18.109 -8.785 -18.590 1.00 58.03 171 GLN A CA 1
ATOM 1379 C C . GLN A 1 171 ? 16.961 -9.222 -19.492 1.00 58.03 171 GLN A C 1
ATOM 1381 O O . GLN A 1 171 ? 17.191 -9.332 -20.685 1.00 58.03 171 GLN A O 1
ATOM 1386 N N . ASN A 1 172 ? 15.748 -9.481 -19.006 1.00 68.19 172 ASN A N 1
ATOM 1387 C CA . ASN A 1 172 ? 14.618 -9.807 -19.874 1.00 68.19 172 ASN A CA 1
ATOM 1388 C C . ASN A 1 172 ? 13.291 -9.456 -19.192 1.00 68.19 172 ASN A C 1
ATOM 1390 O O . ASN A 1 172 ? 12.733 -10.243 -18.430 1.00 68.19 172 ASN A O 1
ATOM 1394 N N . SER A 1 173 ? 12.751 -8.282 -19.503 1.00 76.12 173 SER A N 1
ATOM 1395 C CA . SER A 1 173 ? 11.525 -7.802 -18.861 1.00 76.12 173 SER A CA 1
ATOM 1396 C C . SER A 1 173 ? 10.259 -8.081 -19.672 1.00 76.12 173 SER A C 1
ATOM 1398 O O . SER A 1 173 ? 9.168 -7.926 -19.136 1.00 76.12 173 SER A O 1
ATOM 1400 N N . ILE A 1 174 ? 10.345 -8.483 -20.947 1.00 81.94 174 ILE A N 1
ATOM 1401 C CA . ILE A 1 174 ? 9.169 -8.596 -21.830 1.00 81.94 174 ILE A CA 1
ATOM 1402 C C . ILE A 1 174 ? 8.733 -10.057 -21.992 1.00 81.94 174 ILE A C 1
ATOM 1404 O O . ILE A 1 174 ? 9.510 -10.878 -22.456 1.00 81.94 174 ILE A O 1
ATOM 1408 N N . CYS A 1 175 ? 7.482 -10.392 -21.680 1.00 81.56 175 CYS A N 1
ATOM 1409 C CA . CYS A 1 175 ? 6.906 -11.733 -21.849 1.00 81.56 175 CYS A CA 1
ATOM 1410 C C . CYS A 1 175 ? 5.680 -11.680 -22.774 1.00 81.56 175 CYS A C 1
ATOM 1412 O O . CYS A 1 175 ? 4.810 -10.833 -22.577 1.00 81.56 175 CYS A O 1
ATOM 1414 N N . LEU A 1 176 ? 5.562 -12.603 -23.733 1.00 75.56 176 LEU A N 1
ATOM 1415 C CA . LEU A 1 176 ? 4.443 -12.637 -24.696 1.00 75.56 176 LEU A CA 1
ATOM 1416 C C . LEU A 1 176 ? 3.210 -13.395 -24.190 1.00 75.56 176 LEU A C 1
ATOM 1418 O O . LEU A 1 176 ? 2.118 -13.230 -24.724 1.00 75.56 176 LEU A O 1
ATOM 1422 N N . GLY A 1 177 ? 3.365 -14.152 -23.106 1.00 68.62 177 GLY A N 1
ATOM 1423 C CA . GLY A 1 177 ? 2.305 -14.952 -22.517 1.00 68.62 177 GLY A CA 1
ATOM 1424 C C . GLY A 1 177 ? 2.729 -15.589 -21.198 1.00 68.62 177 GLY A C 1
ATOM 1425 O O . GLY A 1 177 ? 3.864 -15.433 -20.733 1.00 68.62 177 GLY A O 1
ATOM 1426 N N . ALA A 1 178 ? 1.798 -16.299 -20.563 1.00 60.69 178 ALA A N 1
ATOM 1427 C CA . ALA A 1 178 ? 2.099 -17.099 -19.383 1.00 60.69 178 ALA A CA 1
ATOM 1428 C C . ALA A 1 178 ? 2.972 -18.300 -19.786 1.00 60.69 178 ALA A C 1
ATOM 1430 O O . ALA A 1 178 ? 2.531 -19.153 -20.549 1.00 60.69 178 ALA A O 1
ATOM 1431 N N . GLY A 1 179 ? 4.203 -18.360 -19.271 1.00 58.50 179 GLY A N 1
ATOM 1432 C CA . GLY A 1 179 ? 5.149 -19.451 -19.542 1.00 58.50 179 GLY A CA 1
ATOM 1433 C C . GLY A 1 179 ? 6.123 -19.203 -20.698 1.00 58.50 179 GLY A C 1
ATOM 1434 O O . GLY A 1 179 ? 7.056 -19.988 -20.867 1.00 58.50 179 GLY A O 1
ATOM 1435 N N . ASP A 1 180 ? 5.971 -18.108 -21.447 1.00 69.62 180 ASP A N 1
ATOM 1436 C CA . ASP A 1 180 ? 6.938 -17.734 -22.480 1.00 69.62 180 ASP A CA 1
ATOM 1437 C C . ASP A 1 180 ? 8.244 -17.225 -21.872 1.00 69.62 180 ASP A C 1
ATOM 1439 O O . ASP A 1 180 ? 8.264 -16.567 -20.826 1.00 69.62 180 ASP A O 1
ATOM 1443 N N . ARG A 1 181 ? 9.356 -17.514 -22.556 1.00 70.06 181 ARG A N 1
ATOM 1444 C CA . ARG A 1 181 ? 10.668 -17.018 -22.136 1.00 70.06 181 ARG A CA 1
ATOM 1445 C C . ARG A 1 181 ? 10.691 -15.495 -22.243 1.00 70.06 181 ARG A C 1
ATOM 1447 O O . ARG A 1 181 ? 10.286 -14.963 -23.278 1.00 70.06 181 ARG A O 1
ATOM 1454 N N . PRO A 1 182 ? 11.191 -14.801 -21.216 1.00 72.38 182 PRO A N 1
ATOM 1455 C CA . PRO A 1 182 ? 11.258 -13.359 -21.262 1.00 72.38 182 PRO A CA 1
ATOM 1456 C C . PRO A 1 182 ? 12.300 -12.904 -22.300 1.00 72.38 182 PRO A C 1
ATOM 1458 O O . PRO A 1 182 ? 13.302 -13.583 -22.540 1.00 72.38 182 PRO A O 1
ATOM 1461 N N . LEU A 1 183 ? 12.058 -11.744 -22.910 1.00 80.12 183 LEU A N 1
ATOM 1462 C CA . LEU A 1 183 ? 12.826 -11.147 -24.000 1.00 80.12 183 LEU A CA 1
ATOM 1463 C C . LEU A 1 183 ? 13.309 -9.732 -23.643 1.00 80.12 183 LEU A C 1
ATOM 1465 O O . LEU A 1 183 ? 12.711 -9.028 -22.826 1.00 80.12 183 LEU A O 1
ATOM 1469 N N . ASN A 1 184 ? 14.369 -9.306 -24.334 1.00 74.19 184 ASN A N 1
ATOM 1470 C CA . ASN A 1 184 ? 14.919 -7.945 -24.301 1.00 74.19 184 ASN A CA 1
ATOM 1471 C C . ASN A 1 184 ? 14.225 -6.976 -25.267 1.00 74.19 184 ASN A C 1
ATOM 1473 O O . ASN A 1 184 ? 14.143 -5.777 -25.020 1.00 74.19 184 ASN A O 1
ATOM 1477 N N . GLU A 1 185 ? 13.773 -7.495 -26.405 1.00 84.38 185 GLU A N 1
ATOM 1478 C CA . GLU A 1 185 ? 13.174 -6.725 -27.488 1.00 84.38 185 GLU A CA 1
ATOM 1479 C C . GLU A 1 185 ? 11.964 -7.499 -27.997 1.00 84.38 185 GLU A C 1
ATOM 1481 O O . GLU A 1 185 ? 12.032 -8.713 -28.198 1.00 84.38 185 GLU A O 1
ATOM 1486 N N . TYR A 1 186 ? 10.869 -6.784 -28.233 1.00 89.00 186 TYR A N 1
ATOM 1487 C CA . TYR A 1 186 ? 9.699 -7.320 -28.902 1.00 89.00 186 TYR A CA 1
ATOM 1488 C C . TYR A 1 186 ? 9.544 -6.686 -30.281 1.00 89.00 186 TYR A C 1
ATOM 1490 O O . TYR A 1 186 ? 9.684 -5.472 -30.435 1.00 89.00 186 TYR A O 1
ATOM 1498 N N . ARG A 1 187 ? 9.250 -7.515 -31.284 1.00 90.19 187 ARG A N 1
ATOM 1499 C CA . ARG A 1 187 ? 8.993 -7.082 -32.659 1.00 90.19 187 ARG A CA 1
ATOM 1500 C C . ARG A 1 187 ? 7.581 -7.493 -33.032 1.00 90.19 187 ARG A C 1
ATOM 1502 O O . ARG A 1 187 ? 7.264 -8.677 -32.980 1.00 90.19 187 ARG A O 1
ATOM 1509 N N . SER A 1 188 ? 6.771 -6.510 -33.405 1.00 90.62 188 SER A N 1
ATOM 1510 C CA . SER A 1 188 ? 5.373 -6.725 -33.764 1.00 90.62 188 SER A CA 1
ATOM 1511 C C . SER A 1 188 ? 5.217 -7.455 -35.095 1.00 90.62 188 SER A C 1
ATOM 1513 O O . SER A 1 188 ? 6.144 -7.517 -35.913 1.00 90.62 188 SER A O 1
ATOM 1515 N N . VAL A 1 189 ? 3.996 -7.905 -35.371 1.00 90.81 189 VAL A N 1
ATOM 1516 C CA . VAL A 1 189 ? 3.602 -8.371 -36.701 1.00 90.81 189 VAL A CA 1
ATOM 1517 C C . VAL A 1 189 ? 3.702 -7.218 -37.709 1.00 90.81 189 VAL A C 1
ATOM 1519 O O . VAL A 1 189 ? 3.418 -6.054 -37.406 1.00 90.81 189 VAL A O 1
ATOM 1522 N N . ILE A 1 190 ? 4.138 -7.540 -38.929 1.00 91.12 190 ILE A N 1
ATOM 1523 C CA . ILE A 1 190 ? 4.275 -6.592 -40.039 1.00 91.12 190 ILE A CA 1
ATOM 1524 C C . ILE A 1 190 ? 3.091 -6.788 -40.988 1.00 91.12 190 ILE A C 1
ATOM 1526 O O . ILE A 1 190 ? 2.960 -7.837 -41.615 1.00 91.12 190 ILE A O 1
ATOM 1530 N N . TYR A 1 191 ? 2.255 -5.761 -41.136 1.00 88.25 191 TYR A N 1
ATOM 1531 C CA . TYR A 1 191 ? 1.145 -5.767 -42.088 1.00 88.25 191 TYR A CA 1
ATOM 1532 C C . TYR A 1 191 ? 1.594 -5.213 -43.446 1.00 88.25 191 TYR A C 1
ATOM 1534 O O . TYR A 1 191 ? 1.936 -4.035 -43.569 1.00 88.25 191 TYR A O 1
ATOM 1542 N N . TYR A 1 192 ? 1.592 -6.054 -44.482 1.00 86.88 192 TYR A N 1
ATOM 1543 C CA . TYR A 1 192 ? 2.054 -5.670 -45.818 1.00 86.88 192 TYR A CA 1
ATOM 1544 C C . TYR A 1 192 ? 1.170 -4.569 -46.433 1.00 86.88 192 TYR A C 1
ATOM 1546 O O . TYR A 1 192 ? -0.031 -4.752 -46.599 1.00 86.88 192 TYR A O 1
ATOM 1554 N N . GLN A 1 193 ? 1.779 -3.424 -46.771 1.00 82.62 193 GLN A N 1
ATOM 1555 C CA . GLN A 1 193 ? 1.135 -2.249 -47.391 1.00 82.62 193 GLN A CA 1
ATOM 1556 C C . GLN A 1 193 ? -0.025 -1.607 -46.599 1.00 82.62 193 GLN A C 1
ATOM 1558 O O . GLN A 1 193 ? -0.769 -0.785 -47.139 1.00 82.62 193 GLN A O 1
ATOM 1563 N N . VAL A 1 194 ? -0.156 -1.893 -45.302 1.00 89.75 194 VAL A N 1
ATOM 1564 C CA . VAL A 1 194 ? -1.181 -1.275 -44.449 1.00 89.75 194 VAL A CA 1
ATOM 1565 C C . VAL A 1 194 ? -0.619 -0.021 -43.777 1.00 89.75 194 VAL A C 1
ATOM 1567 O O . VAL A 1 194 ? 0.258 -0.100 -42.922 1.00 89.75 194 VAL A O 1
ATOM 1570 N N . LYS A 1 195 ? -1.149 1.156 -44.136 1.00 85.88 195 LYS A N 1
ATOM 1571 C CA . LYS A 1 195 ? -0.727 2.451 -43.559 1.00 85.88 195 LYS A CA 1
ATOM 1572 C C . LYS A 1 195 ? -1.266 2.716 -42.148 1.00 85.88 195 LYS A C 1
ATOM 1574 O O . LYS A 1 195 ? -0.749 3.590 -41.464 1.00 85.88 195 LYS A O 1
ATOM 1579 N N . GLN A 1 196 ? -2.311 2.002 -41.734 1.00 89.94 196 GLN A N 1
ATOM 1580 C CA . GLN A 1 196 ? -2.961 2.143 -40.426 1.00 89.94 196 GLN A CA 1
ATOM 1581 C C . GLN A 1 196 ? -3.052 0.771 -39.739 1.00 89.94 196 GLN A C 1
ATOM 1583 O O . GLN A 1 196 ? -4.139 0.194 -39.649 1.00 89.94 196 GLN A O 1
ATOM 1588 N N . PRO A 1 197 ? -1.909 0.188 -39.339 1.00 92.62 197 PRO A N 1
ATOM 1589 C CA . PRO A 1 197 ? -1.892 -1.119 -38.699 1.00 92.62 197 PRO A CA 1
ATOM 1590 C C . PRO A 1 197 ? -2.629 -1.074 -37.356 1.00 92.62 197 PRO A C 1
ATOM 1592 O O . PRO A 1 197 ? -2.470 -0.146 -36.565 1.00 92.62 197 PRO A O 1
ATOM 1595 N N . ARG A 1 198 ? -3.430 -2.108 -37.091 1.00 93.06 198 ARG A N 1
ATOM 1596 C CA . ARG A 1 198 ? -4.049 -2.360 -35.787 1.00 93.06 198 ARG A CA 1
ATOM 1597 C C . ARG A 1 198 ? -3.420 -3.620 -35.216 1.00 93.06 198 ARG A C 1
ATOM 1599 O O . ARG A 1 198 ? -3.870 -4.715 -35.526 1.00 93.06 198 ARG A O 1
ATOM 1606 N N . TRP A 1 199 ? -2.352 -3.461 -34.439 1.00 93.50 199 TRP A N 1
ATOM 1607 C CA . TRP A 1 199 ? -1.597 -4.604 -33.921 1.00 93.50 199 TRP A CA 1
ATOM 1608 C C . TRP A 1 199 ? -2.429 -5.466 -32.973 1.00 93.50 199 TRP A C 1
ATOM 1610 O O . TRP A 1 199 ? -2.487 -6.672 -33.168 1.00 93.50 199 TRP A O 1
ATOM 1620 N N . MET A 1 200 ? -3.110 -4.851 -31.997 1.00 89.44 200 MET A N 1
ATOM 1621 C CA . MET A 1 200 ? -3.860 -5.568 -30.947 1.00 89.44 200 MET A CA 1
ATOM 1622 C C . MET A 1 200 ? -3.019 -6.644 -30.237 1.00 89.44 200 MET A C 1
ATOM 1624 O O . MET A 1 200 ? -3.529 -7.660 -29.773 1.00 89.44 200 MET A O 1
ATOM 1628 N N . GLU A 1 201 ? -1.713 -6.409 -30.152 1.00 91.56 201 GLU A N 1
ATOM 1629 C CA . GLU A 1 201 ? -0.759 -7.299 -29.506 1.00 91.56 201 GLU A CA 1
ATOM 1630 C C . GLU A 1 201 ? -0.635 -6.916 -28.029 1.00 91.56 201 GLU A C 1
ATOM 1632 O O . GLU A 1 201 ? -0.522 -5.737 -27.691 1.00 91.56 201 GLU A O 1
ATOM 1637 N N . THR A 1 202 ? -0.660 -7.916 -27.149 1.00 90.12 202 THR A N 1
ATOM 1638 C CA . THR A 1 202 ? -0.527 -7.733 -25.699 1.00 90.12 202 THR A CA 1
ATOM 1639 C C . THR A 1 202 ? 0.693 -8.497 -25.215 1.00 90.12 202 THR A C 1
ATOM 1641 O O . THR A 1 202 ? 0.826 -9.686 -25.482 1.00 90.12 202 THR A O 1
ATOM 1644 N N . PHE A 1 203 ? 1.568 -7.820 -24.480 1.00 89.56 203 PHE A N 1
ATOM 1645 C CA . PHE A 1 203 ? 2.720 -8.425 -23.824 1.00 89.56 203 PHE A CA 1
ATOM 1646 C C . PHE A 1 203 ? 2.835 -7.889 -22.397 1.00 89.56 203 PHE A C 1
ATOM 1648 O O . PHE A 1 203 ? 2.435 -6.763 -22.097 1.00 89.56 203 PHE A O 1
ATOM 1655 N N . LYS A 1 204 ? 3.380 -8.706 -21.500 1.00 90.19 204 LYS A N 1
ATOM 1656 C CA . LYS A 1 204 ? 3.637 -8.345 -20.107 1.00 90.19 204 LYS A CA 1
ATOM 1657 C C . LYS A 1 204 ? 5.043 -7.773 -19.986 1.00 90.19 204 LYS A C 1
ATOM 1659 O O . LYS A 1 204 ? 5.993 -8.392 -20.455 1.00 90.19 204 LYS A O 1
ATOM 1664 N N . VAL A 1 205 ? 5.180 -6.646 -19.296 1.00 89.12 205 VAL A N 1
ATOM 1665 C CA . VAL A 1 205 ? 6.485 -6.094 -18.919 1.00 89.12 205 VAL A CA 1
ATOM 1666 C C . VAL A 1 205 ? 6.671 -6.241 -17.410 1.00 89.12 205 VAL A C 1
ATOM 1668 O O . VAL A 1 205 ? 5.924 -5.651 -16.633 1.00 89.12 205 VAL A O 1
ATOM 1671 N N . ALA A 1 206 ? 7.634 -7.060 -16.997 1.00 86.19 206 ALA A N 1
ATOM 1672 C CA . ALA A 1 206 ? 8.003 -7.298 -15.608 1.00 86.19 206 ALA A CA 1
ATOM 1673 C C . ALA A 1 206 ? 9.312 -6.565 -15.299 1.00 86.19 206 ALA A C 1
ATOM 1675 O O . ALA A 1 206 ? 10.368 -6.940 -15.800 1.00 86.19 206 ALA A O 1
ATOM 1676 N N . ILE A 1 207 ? 9.224 -5.505 -14.497 1.00 82.94 207 ILE A N 1
ATOM 1677 C CA . ILE A 1 207 ? 10.371 -4.677 -14.111 1.00 82.94 207 ILE A CA 1
ATOM 1678 C C . ILE A 1 207 ? 10.532 -4.753 -12.592 1.00 82.94 207 ILE A C 1
ATOM 1680 O O . ILE A 1 207 ? 9.536 -4.561 -11.880 1.00 82.94 207 ILE A O 1
ATOM 1684 N N . PRO A 1 208 ? 11.748 -5.029 -12.086 1.00 79.50 208 PRO A N 1
ATOM 1685 C CA . PRO A 1 208 ? 12.039 -4.979 -10.660 1.00 79.50 208 PRO A CA 1
ATOM 1686 C C . PRO A 1 208 ? 11.663 -3.627 -10.052 1.00 79.50 208 PRO A C 1
ATOM 1688 O O . PRO A 1 208 ? 11.837 -2.568 -10.662 1.00 79.50 208 PRO A O 1
ATOM 1691 N N . LEU A 1 209 ? 11.142 -3.652 -8.826 1.00 75.31 209 LEU A N 1
ATOM 1692 C CA . LEU A 1 209 ? 10.573 -2.466 -8.190 1.00 75.31 209 LEU A CA 1
ATOM 1693 C C . LEU A 1 209 ? 11.609 -1.345 -8.019 1.00 75.31 209 LEU A C 1
ATOM 1695 O O . LEU A 1 209 ? 11.284 -0.165 -8.158 1.00 75.31 209 LEU A O 1
ATOM 1699 N N . GLU A 1 210 ? 12.863 -1.721 -7.769 1.00 74.62 210 GLU A N 1
ATOM 1700 C CA . GLU A 1 210 ? 13.994 -0.814 -7.596 1.00 74.62 210 GLU A CA 1
ATOM 1701 C C . GLU A 1 210 ? 14.336 -0.062 -8.888 1.00 74.62 210 GLU A C 1
ATOM 1703 O O . GLU A 1 210 ? 14.859 1.048 -8.833 1.00 74.62 210 GLU A O 1
ATOM 1708 N N . GLU A 1 211 ? 14.008 -0.615 -10.056 1.00 78.00 211 GLU A N 1
ATOM 1709 C CA . GLU A 1 211 ? 14.354 -0.041 -11.360 1.00 78.00 211 GLU A CA 1
ATOM 1710 C C . GLU A 1 211 ? 13.223 0.780 -11.986 1.00 78.00 211 GLU A C 1
ATOM 1712 O O . GLU A 1 211 ? 13.459 1.546 -12.926 1.00 78.00 211 GLU A O 1
ATOM 1717 N N . MET A 1 212 ? 12.005 0.687 -11.441 1.00 82.50 212 MET A N 1
ATOM 1718 C CA . MET A 1 212 ? 10.808 1.348 -11.977 1.00 82.50 212 MET A CA 1
ATOM 1719 C C . MET A 1 212 ? 10.997 2.851 -12.215 1.00 82.50 212 MET A C 1
ATOM 1721 O O . MET A 1 212 ? 10.586 3.368 -13.249 1.00 82.50 212 MET A O 1
ATOM 1725 N N . HIS A 1 213 ? 11.667 3.550 -11.294 1.00 80.31 213 HIS A N 1
ATOM 1726 C CA . HIS A 1 213 ? 11.873 5.003 -11.356 1.00 80.31 213 HIS A CA 1
ATOM 1727 C C . HIS A 1 213 ? 12.809 5.467 -12.490 1.00 80.31 213 HIS A C 1
ATOM 1729 O O . HIS A 1 213 ? 12.870 6.656 -12.790 1.00 80.31 213 HIS A O 1
ATOM 1735 N N . ARG A 1 214 ? 13.557 4.549 -13.113 1.00 80.00 214 ARG A N 1
ATOM 1736 C CA . ARG A 1 214 ? 14.518 4.840 -14.196 1.00 80.00 214 ARG A CA 1
ATOM 1737 C C . ARG A 1 214 ? 14.168 4.149 -15.502 1.00 80.00 214 ARG A C 1
ATOM 1739 O O . ARG A 1 214 ? 14.918 4.271 -16.469 1.00 80.00 214 ARG A O 1
ATOM 1746 N N . SER A 1 215 ? 13.087 3.382 -15.487 1.00 87.56 215 SER A N 1
ATOM 1747 C CA . SER A 1 215 ? 12.667 2.552 -16.597 1.00 87.56 215 SER A CA 1
ATOM 1748 C C . SER A 1 215 ? 11.612 3.274 -17.421 1.00 87.56 215 SER A C 1
ATOM 1750 O O . SER A 1 215 ? 10.715 3.945 -16.905 1.00 87.56 215 SER A O 1
ATOM 1752 N N . HIS A 1 216 ? 11.702 3.101 -18.730 1.00 91.94 216 HIS A N 1
ATOM 1753 C CA . HIS A 1 216 ? 10.754 3.628 -19.699 1.00 91.94 216 HIS A CA 1
ATOM 1754 C C . HIS A 1 216 ? 10.592 2.620 -20.828 1.00 91.94 216 HIS A C 1
ATOM 1756 O O . HIS A 1 216 ? 11.496 1.833 -21.117 1.00 91.94 216 HIS A O 1
ATOM 1762 N N . LEU A 1 217 ? 9.440 2.649 -21.490 1.00 93.31 217 LEU A N 1
ATOM 1763 C CA . LEU A 1 217 ? 9.238 1.864 -22.704 1.00 93.31 217 LEU A CA 1
ATOM 1764 C C . LEU A 1 217 ? 9.613 2.723 -23.900 1.00 93.31 217 LEU A C 1
ATOM 1766 O O . LEU A 1 217 ? 9.170 3.866 -24.003 1.00 93.31 217 LEU A O 1
ATOM 1770 N N . ARG A 1 218 ? 10.414 2.168 -24.810 1.00 93.94 218 ARG A N 1
ATOM 1771 C CA . ARG A 1 218 ? 10.784 2.805 -26.075 1.00 93.94 218 ARG A CA 1
ATOM 1772 C C . ARG A 1 218 ? 10.318 1.947 -27.244 1.00 93.94 218 ARG A C 1
ATOM 1774 O O . ARG A 1 218 ? 10.628 0.763 -27.312 1.00 93.94 218 ARG A O 1
ATOM 1781 N N . PHE A 1 219 ? 9.649 2.585 -28.190 1.00 95.38 219 PHE A N 1
ATOM 1782 C CA . PHE A 1 219 ? 9.094 1.995 -29.398 1.00 95.38 219 PHE A CA 1
ATOM 1783 C C . PHE A 1 219 ? 9.839 2.552 -30.607 1.00 95.38 219 PHE A C 1
ATOM 1785 O O . PHE A 1 219 ? 9.896 3.764 -30.798 1.00 95.38 219 PHE A O 1
ATOM 1792 N N . MET A 1 220 ? 10.420 1.674 -31.420 1.00 94.44 220 MET A N 1
ATOM 1793 C CA . MET A 1 220 ? 11.179 2.048 -32.614 1.00 94.44 220 MET A CA 1
ATOM 1794 C C . MET A 1 220 ? 10.419 1.598 -33.857 1.00 94.44 220 MET A C 1
ATOM 1796 O O . MET A 1 220 ? 10.018 0.439 -33.950 1.00 94.44 220 MET A O 1
ATOM 1800 N N . PHE A 1 221 ? 10.256 2.490 -34.830 1.00 93.88 221 PHE A N 1
ATOM 1801 C CA . PHE A 1 221 ? 9.548 2.187 -36.070 1.00 93.88 221 PHE A CA 1
ATOM 1802 C C . PHE A 1 221 ? 10.538 1.982 -37.211 1.00 93.88 221 PHE A C 1
ATOM 1804 O O . PHE A 1 221 ? 11.397 2.831 -37.476 1.00 93.88 221 PHE A O 1
ATOM 1811 N N . ARG A 1 222 ? 10.399 0.853 -37.907 1.00 91.50 222 ARG A N 1
ATOM 1812 C CA . ARG A 1 222 ? 11.230 0.470 -39.048 1.00 91.50 222 ARG A CA 1
ATOM 1813 C C . ARG A 1 222 ? 10.359 -0.076 -40.170 1.00 91.50 222 ARG A C 1
ATOM 1815 O O . ARG A 1 222 ? 9.423 -0.830 -39.920 1.00 91.50 222 ARG A O 1
ATOM 1822 N N . HIS A 1 223 ? 10.684 0.295 -41.402 1.00 89.62 223 HIS A N 1
ATOM 1823 C CA . HIS A 1 223 ? 10.089 -0.317 -42.582 1.00 89.62 223 HIS A CA 1
ATOM 1824 C C . HIS A 1 223 ? 10.739 -1.683 -42.845 1.00 89.62 223 HIS A C 1
ATOM 1826 O O . HIS A 1 223 ? 11.951 -1.831 -42.710 1.00 89.62 223 HIS A O 1
ATOM 1832 N N . ARG A 1 224 ? 9.937 -2.693 -43.193 1.00 88.25 224 ARG A N 1
ATOM 1833 C CA . ARG A 1 224 ? 10.427 -4.045 -43.484 1.00 88.25 224 ARG A CA 1
ATOM 1834 C C . ARG A 1 224 ? 10.103 -4.384 -44.927 1.00 88.25 224 ARG A C 1
ATOM 1836 O O . ARG A 1 224 ? 8.947 -4.327 -45.341 1.00 88.25 224 ARG A O 1
ATOM 1843 N N . SER A 1 225 ? 11.141 -4.700 -45.690 1.00 83.12 225 SER A N 1
ATOM 1844 C CA . SER A 1 225 ? 11.033 -5.005 -47.116 1.00 83.12 225 SER A CA 1
ATOM 1845 C C . SER A 1 225 ? 10.868 -6.511 -47.324 1.00 83.12 225 SER A C 1
ATOM 1847 O O . SER A 1 225 ? 11.517 -7.306 -46.651 1.00 83.12 225 SER A O 1
ATOM 1849 N N . SER A 1 226 ? 10.054 -6.913 -48.304 1.00 82.50 226 SER A N 1
ATOM 1850 C CA . SER A 1 226 ? 9.979 -8.314 -48.749 1.00 82.50 226 SER A CA 1
ATOM 1851 C C . SER A 1 226 ? 11.272 -8.784 -49.430 1.00 82.50 226 SER A C 1
ATOM 1853 O O . SER A 1 226 ? 11.543 -9.978 -49.490 1.00 82.50 226 SER A O 1
ATOM 1855 N N . GLN A 1 227 ? 12.088 -7.846 -49.926 1.00 84.25 227 GLN A N 1
ATOM 1856 C CA . GLN A 1 227 ? 13.429 -8.103 -50.447 1.00 84.25 227 GLN A CA 1
ATOM 1857 C C . GLN A 1 227 ? 14.475 -7.970 -49.328 1.00 84.25 227 GLN A C 1
ATOM 1859 O O . GLN A 1 227 ? 14.679 -6.867 -48.811 1.00 84.25 227 GLN A O 1
ATOM 1864 N N . GLU A 1 228 ? 15.191 -9.056 -49.022 1.00 79.75 228 GLU A N 1
ATOM 1865 C CA . GLU A 1 228 ? 16.166 -9.130 -47.918 1.00 79.75 228 GLU A CA 1
ATOM 1866 C C . GLU A 1 228 ? 17.334 -8.132 -48.061 1.00 79.75 228 GLU A C 1
ATOM 1868 O O . GLU A 1 228 ? 17.780 -7.533 -47.082 1.00 79.75 228 GLU A O 1
ATOM 1873 N N . SER A 1 229 ? 17.817 -7.901 -49.288 1.00 82.06 229 SER A N 1
ATOM 1874 C CA . SER A 1 229 ? 18.926 -6.970 -49.549 1.00 82.06 229 SER A CA 1
ATOM 1875 C C . SER A 1 229 ? 18.573 -5.517 -49.227 1.00 82.06 229 SER A C 1
ATOM 1877 O O . SER A 1 229 ? 19.414 -4.783 -48.713 1.00 82.06 229 SER A O 1
ATOM 1879 N N . LYS A 1 230 ? 17.324 -5.108 -49.481 1.00 81.62 230 LYS A N 1
ATOM 1880 C CA . LYS A 1 230 ? 16.823 -3.776 -49.116 1.00 81.62 230 LYS A CA 1
ATOM 1881 C C . LYS A 1 230 ? 16.552 -3.685 -47.616 1.00 81.62 230 LYS A C 1
ATOM 1883 O O . LYS A 1 230 ? 16.922 -2.693 -46.998 1.00 81.62 230 LYS A O 1
ATOM 1888 N N . ASP A 1 231 ? 15.996 -4.740 -47.023 1.00 80.12 231 ASP A N 1
ATOM 1889 C CA . ASP A 1 231 ? 15.651 -4.797 -45.598 1.00 80.12 231 ASP A CA 1
ATOM 1890 C C . ASP A 1 231 ? 16.865 -4.598 -44.672 1.00 80.12 231 ASP A C 1
ATOM 1892 O O . ASP A 1 231 ? 16.780 -3.871 -43.685 1.00 80.12 231 ASP A O 1
ATOM 1896 N N . LYS A 1 232 ? 18.034 -5.153 -45.026 1.00 81.50 232 LYS A N 1
ATOM 1897 C CA . LYS A 1 232 ? 19.284 -4.955 -44.262 1.00 81.50 232 LYS A CA 1
ATOM 1898 C C . LYS A 1 232 ? 19.748 -3.495 -44.205 1.00 81.50 232 LYS A C 1
ATOM 1900 O O . LYS A 1 232 ? 20.480 -3.132 -43.287 1.00 81.50 232 LYS A O 1
ATOM 1905 N N . SER A 1 233 ? 19.344 -2.670 -45.171 1.00 82.31 233 SER A N 1
ATOM 1906 C CA . SER A 1 233 ? 19.705 -1.248 -45.237 1.00 82.31 233 SER A CA 1
ATOM 1907 C C . SER A 1 233 ? 18.693 -0.315 -44.560 1.00 82.31 233 SER A C 1
ATOM 1909 O O . SER A 1 233 ? 18.992 0.866 -44.368 1.00 82.31 233 SER A O 1
ATOM 1911 N N . GLU A 1 234 ? 17.521 -0.832 -44.172 1.00 85.88 234 GLU A N 1
ATOM 1912 C CA . GLU A 1 234 ? 16.453 -0.044 -43.555 1.00 85.88 234 GLU A CA 1
ATOM 1913 C C . GLU A 1 234 ? 16.827 0.383 -42.133 1.00 85.88 234 GLU A C 1
ATOM 1915 O O . GLU A 1 234 ? 17.109 -0.432 -41.248 1.00 85.88 234 GLU A O 1
ATOM 1920 N N . LYS A 1 235 ? 16.800 1.696 -41.905 1.00 88.69 235 LYS A N 1
ATOM 1921 C CA . LYS A 1 235 ? 17.046 2.303 -40.594 1.00 88.69 235 LYS A CA 1
ATOM 1922 C C . LYS A 1 235 ? 15.729 2.584 -39.881 1.00 88.69 235 LYS A C 1
ATOM 1924 O O . LYS A 1 235 ? 14.666 2.656 -40.495 1.00 88.69 235 LYS A O 1
ATOM 1929 N N . ASN A 1 236 ? 15.806 2.777 -38.568 1.00 91.50 236 ASN A N 1
ATOM 1930 C CA . ASN A 1 236 ? 14.656 3.263 -37.816 1.00 91.50 236 ASN A CA 1
ATOM 1931 C C . ASN A 1 236 ? 14.330 4.689 -38.285 1.00 91.50 236 ASN A C 1
ATOM 1933 O O . ASN A 1 236 ? 15.225 5.533 -38.352 1.00 91.50 236 ASN A O 1
ATOM 1937 N N . PHE A 1 237 ? 13.069 4.942 -38.633 1.00 92.31 237 PHE A N 1
ATOM 1938 C CA . PHE A 1 237 ? 12.636 6.229 -39.192 1.00 92.31 237 PHE A CA 1
ATOM 1939 C C . PHE A 1 237 ? 11.852 7.084 -38.189 1.00 92.31 237 PHE A C 1
ATOM 1941 O O . PHE A 1 237 ? 11.693 8.289 -38.398 1.00 92.31 237 PHE A O 1
ATOM 1948 N N . ALA A 1 238 ? 11.354 6.474 -37.113 1.00 95.06 238 ALA A N 1
ATOM 1949 C CA . ALA A 1 238 ? 10.671 7.162 -36.029 1.00 95.06 238 ALA A CA 1
ATOM 1950 C C . ALA A 1 238 ? 10.853 6.421 -34.698 1.00 95.06 238 ALA A C 1
ATOM 1952 O O . ALA A 1 238 ? 11.205 5.236 -34.671 1.00 95.06 238 ALA A O 1
ATOM 1953 N N . MET A 1 239 ? 10.570 7.117 -33.600 1.00 95.69 239 MET A N 1
ATOM 1954 C CA . MET A 1 239 ? 10.602 6.581 -32.242 1.00 95.69 239 MET A CA 1
ATOM 1955 C C . MET A 1 239 ? 9.496 7.211 -31.390 1.00 95.69 239 MET A C 1
ATOM 1957 O O . MET A 1 239 ? 9.175 8.380 -31.567 1.00 95.69 239 MET A O 1
ATOM 1961 N N . ALA A 1 240 ? 8.923 6.449 -30.467 1.00 96.75 240 ALA A N 1
ATOM 1962 C CA . ALA A 1 240 ? 8.059 6.947 -29.400 1.00 96.75 240 ALA A CA 1
ATOM 1963 C C . ALA A 1 240 ? 8.504 6.338 -28.066 1.00 96.75 240 ALA A C 1
ATOM 1965 O O . ALA A 1 240 ? 9.167 5.300 -28.041 1.00 96.75 240 ALA A O 1
ATOM 1966 N N . PHE A 1 241 ? 8.144 6.953 -26.945 1.00 95.69 241 PHE A N 1
ATOM 1967 C CA . PHE A 1 241 ? 8.456 6.400 -25.630 1.00 95.69 241 PHE A CA 1
ATOM 1968 C C . PHE A 1 241 ? 7.392 6.781 -24.602 1.00 95.69 241 PHE A C 1
ATOM 1970 O O . PHE A 1 241 ? 6.578 7.661 -24.868 1.00 95.69 241 PHE A O 1
ATOM 1977 N N . VAL A 1 242 ? 7.395 6.121 -23.444 1.00 94.94 242 VAL A N 1
ATOM 1978 C CA . VAL A 1 242 ? 6.565 6.480 -22.285 1.00 94.94 242 VAL A CA 1
ATOM 1979 C C . VAL A 1 242 ? 7.313 6.203 -20.983 1.00 94.94 242 VAL A C 1
ATOM 1981 O O . VAL A 1 242 ? 7.974 5.171 -20.839 1.00 94.94 242 VAL A O 1
ATOM 1984 N N . HIS A 1 243 ? 7.213 7.134 -20.033 1.00 92.38 243 HIS A N 1
ATOM 1985 C CA . HIS A 1 243 ? 7.738 6.958 -18.679 1.00 92.38 243 HIS A CA 1
ATOM 1986 C C . HIS A 1 243 ? 6.842 6.011 -17.880 1.00 92.38 243 HIS A C 1
ATOM 1988 O O . HIS A 1 243 ? 5.620 6.153 -17.890 1.00 92.38 243 HIS A O 1
ATOM 1994 N N . LEU A 1 244 ? 7.440 5.063 -17.157 1.00 92.12 244 LEU A N 1
ATOM 1995 C CA . LEU A 1 244 ? 6.678 4.152 -16.296 1.00 92.12 244 LEU A CA 1
ATOM 1996 C C . LEU A 1 244 ? 6.327 4.774 -14.944 1.00 92.12 244 LEU A C 1
ATOM 1998 O O . LEU A 1 244 ? 5.355 4.363 -14.315 1.00 92.12 244 LEU A O 1
ATOM 2002 N N . MET A 1 245 ? 7.090 5.776 -14.514 1.00 90.56 245 MET A N 1
ATOM 2003 C CA . MET A 1 245 ? 6.844 6.554 -13.307 1.00 90.56 245 MET A CA 1
ATOM 2004 C C . MET A 1 245 ? 6.752 8.035 -13.669 1.00 90.56 245 MET A C 1
ATOM 2006 O O . MET A 1 245 ? 7.553 8.552 -14.446 1.00 90.56 245 MET A O 1
ATOM 2010 N N . LYS A 1 246 ? 5.750 8.717 -13.122 1.00 88.06 246 LYS A N 1
ATOM 2011 C CA . LYS A 1 246 ? 5.544 10.153 -13.294 1.00 88.06 246 LYS A CA 1
ATOM 2012 C C . LYS A 1 246 ? 6.468 10.950 -12.375 1.00 88.06 246 LYS A C 1
ATOM 2014 O O . LYS A 1 246 ? 6.996 10.433 -11.393 1.00 88.06 246 LYS A O 1
ATOM 2019 N N . ALA A 1 247 ? 6.598 12.246 -12.654 1.00 84.38 247 ALA A N 1
ATOM 2020 C CA . ALA A 1 247 ? 7.381 13.168 -11.830 1.00 84.38 247 ALA A CA 1
ATOM 2021 C C . ALA A 1 247 ? 6.861 13.293 -10.382 1.00 84.38 247 ALA A C 1
ATOM 2023 O O . ALA A 1 247 ? 7.638 13.577 -9.478 1.00 84.38 247 ALA A O 1
ATOM 2024 N N . ASP A 1 248 ? 5.567 13.046 -10.151 1.00 82.88 248 ASP A N 1
ATOM 2025 C CA . ASP A 1 248 ? 4.960 13.012 -8.811 1.00 82.88 248 ASP A CA 1
ATOM 2026 C C . ASP A 1 248 ? 5.240 11.705 -8.035 1.00 82.88 248 ASP A C 1
ATOM 2028 O O . ASP A 1 248 ? 4.848 11.578 -6.874 1.00 82.88 248 ASP A O 1
ATOM 2032 N N . GLY A 1 249 ? 5.929 10.743 -8.660 1.00 84.88 249 GLY A N 1
ATOM 2033 C CA . GLY A 1 249 ? 6.282 9.444 -8.094 1.00 84.88 249 GLY A CA 1
ATOM 2034 C C . GLY A 1 249 ? 5.215 8.356 -8.250 1.00 84.88 249 GLY A C 1
ATOM 2035 O O . GLY A 1 249 ? 5.467 7.220 -7.842 1.00 84.88 249 GLY A O 1
ATOM 2036 N N . THR A 1 250 ? 4.046 8.662 -8.825 1.00 90.00 250 THR A N 1
ATOM 2037 C CA . THR A 1 250 ? 3.026 7.651 -9.150 1.00 90.00 250 THR A CA 1
ATOM 2038 C C . THR A 1 250 ? 3.392 6.878 -10.413 1.00 90.00 250 THR A C 1
ATOM 2040 O O . THR A 1 250 ? 4.147 7.352 -11.265 1.00 90.00 250 THR A O 1
ATOM 2043 N N . VAL A 1 251 ? 2.865 5.662 -10.551 1.00 92.06 251 VAL A N 1
ATOM 2044 C CA . VAL A 1 251 ? 3.065 4.855 -11.767 1.00 92.06 251 VAL A CA 1
ATOM 2045 C C . VAL A 1 251 ? 2.192 5.390 -12.906 1.00 92.06 251 VAL A C 1
ATOM 2047 O O . VAL A 1 251 ? 1.174 6.052 -12.677 1.00 92.06 251 VAL A O 1
ATOM 2050 N N . LEU A 1 252 ? 2.591 5.101 -14.146 1.00 92.88 252 LEU A N 1
ATOM 2051 C CA . LEU A 1 252 ? 1.785 5.310 -15.348 1.00 92.88 252 LEU A CA 1
ATOM 2052 C C . LEU A 1 252 ? 0.335 4.848 -15.126 1.00 92.88 252 LEU A C 1
ATOM 2054 O O . LEU A 1 252 ? 0.103 3.789 -14.547 1.00 92.88 252 LEU A O 1
ATOM 2058 N N . GLN A 1 253 ? -0.630 5.658 -15.564 1.00 91.38 253 GLN A N 1
ATOM 2059 C CA . GLN A 1 253 ? -2.058 5.363 -15.406 1.00 91.38 253 GLN A CA 1
ATOM 2060 C C . GLN A 1 253 ? -2.493 4.237 -16.338 1.00 91.38 253 GLN A C 1
ATOM 2062 O O . GLN A 1 253 ? -1.947 4.085 -17.431 1.00 91.38 253 GLN A O 1
ATOM 2067 N N . ASP A 1 254 ? -3.500 3.484 -15.923 1.00 92.44 254 ASP A N 1
ATOM 2068 C CA . ASP A 1 254 ? -4.112 2.473 -16.775 1.00 92.44 254 ASP A CA 1
ATOM 2069 C C . ASP A 1 254 ? -4.932 3.123 -17.892 1.00 92.44 254 ASP A C 1
ATOM 2071 O O . ASP A 1 254 ? -5.444 4.235 -17.753 1.00 92.44 254 ASP A O 1
ATOM 2075 N N . GLY A 1 255 ? -5.054 2.413 -19.011 1.00 93.75 255 GLY A N 1
ATOM 2076 C CA . GLY A 1 255 ? -5.828 2.848 -20.169 1.00 93.75 255 GLY A CA 1
ATOM 2077 C C . GLY A 1 255 ? -4.974 3.255 -21.366 1.00 93.75 255 GLY A C 1
ATOM 2078 O O . GLY A 1 255 ? -3.846 2.791 -21.537 1.00 93.75 255 GLY A O 1
ATOM 2079 N N . LEU A 1 256 ? -5.568 4.071 -22.240 1.00 94.62 256 LEU A N 1
ATOM 2080 C CA . LEU A 1 256 ? -5.001 4.449 -23.533 1.00 94.62 256 LEU A CA 1
ATOM 2081 C C . LEU A 1 256 ? -4.063 5.652 -23.416 1.00 94.62 256 LEU A C 1
ATOM 2083 O O . LEU A 1 256 ? -4.418 6.671 -22.828 1.00 94.62 256 LEU A O 1
ATOM 2087 N N . HIS A 1 257 ? -2.910 5.564 -24.077 1.00 94.44 257 HIS A N 1
ATOM 2088 C CA . HIS A 1 257 ? -1.917 6.634 -24.153 1.00 94.44 257 HIS A CA 1
ATOM 2089 C C . HIS A 1 257 ? -1.596 6.939 -25.611 1.00 94.44 257 HIS A C 1
ATOM 2091 O O . HIS A 1 257 ? -1.076 6.078 -26.323 1.00 94.44 257 HIS A O 1
ATOM 2097 N N . GLU A 1 258 ? -1.879 8.164 -26.058 1.00 95.56 258 GLU A N 1
ATOM 2098 C CA . GLU A 1 258 ? -1.422 8.658 -27.360 1.00 95.56 258 GLU A CA 1
ATOM 2099 C C . GLU A 1 258 ? -0.002 9.214 -27.217 1.00 95.56 258 GLU A C 1
ATOM 2101 O O . GLU A 1 258 ? 0.220 10.243 -26.572 1.00 95.56 258 GLU A O 1
ATOM 2106 N N . LEU A 1 259 ? 0.973 8.509 -27.791 1.00 95.94 259 LEU A N 1
ATOM 2107 C CA . LEU A 1 259 ? 2.384 8.844 -27.648 1.00 95.94 259 LEU A CA 1
ATOM 2108 C C . LEU A 1 259 ? 2.834 9.836 -28.719 1.00 95.94 259 LEU A C 1
ATOM 2110 O O . LEU A 1 259 ? 2.393 9.801 -29.870 1.00 95.94 259 LEU A O 1
ATOM 2114 N N . VAL A 1 260 ? 3.776 10.698 -28.345 1.00 95.25 260 VAL A N 1
ATOM 2115 C CA . VAL A 1 260 ? 4.431 11.605 -29.287 1.00 95.25 260 VAL A CA 1
ATOM 2116 C C . VAL A 1 260 ? 5.392 10.805 -30.168 1.00 95.25 260 VAL A C 1
ATOM 2118 O O . VAL A 1 260 ? 6.272 10.100 -29.674 1.00 95.25 260 VAL A O 1
ATOM 2121 N N . VAL A 1 261 ? 5.235 10.925 -31.489 1.00 95.75 261 VAL A N 1
ATOM 2122 C CA . VAL A 1 261 ? 6.106 10.262 -32.469 1.00 95.75 261 VAL A CA 1
ATOM 2123 C C . VAL A 1 261 ? 7.230 11.210 -32.882 1.00 95.75 261 VAL A C 1
ATOM 2125 O O . VAL A 1 261 ? 6.995 12.231 -33.530 1.00 95.75 261 VAL A O 1
ATOM 2128 N N . PHE A 1 262 ? 8.463 10.853 -32.547 1.00 94.00 262 PHE A N 1
ATOM 2129 C CA . PHE A 1 262 ? 9.678 11.595 -32.867 1.00 94.00 262 PHE A CA 1
ATOM 2130 C C . PHE A 1 262 ? 10.331 11.086 -34.159 1.00 94.00 262 PHE A C 1
ATOM 2132 O O . PHE A 1 262 ? 10.364 9.886 -34.430 1.00 94.00 262 PHE A O 1
ATOM 2139 N N . LYS A 1 263 ? 10.899 12.004 -34.945 1.00 92.94 263 LYS A N 1
ATOM 2140 C CA . LYS A 1 263 ? 11.661 11.769 -36.179 1.00 92.94 263 LYS A CA 1
ATOM 2141 C C . LYS A 1 263 ? 13.047 12.409 -36.084 1.00 92.94 263 LYS A C 1
ATOM 2143 O O . LYS A 1 263 ? 13.254 13.378 -35.360 1.00 92.94 263 LYS A O 1
ATOM 2148 N N . GLY A 1 264 ? 14.010 11.869 -36.823 1.00 87.81 264 GLY A N 1
ATOM 2149 C CA . GLY A 1 264 ? 15.407 12.299 -36.768 1.00 87.81 264 GLY A CA 1
ATOM 2150 C C . GLY A 1 264 ? 16.381 11.179 -37.125 1.00 87.81 264 GLY A C 1
ATOM 2151 O O . GLY A 1 264 ? 15.997 10.183 -37.734 1.00 87.81 264 GLY A O 1
ATOM 2152 N N . ASP A 1 265 ? 17.646 11.348 -36.746 1.00 87.12 265 ASP A N 1
ATOM 2153 C CA . ASP A 1 265 ? 18.679 10.333 -36.962 1.00 87.12 265 ASP A CA 1
ATOM 2154 C C . ASP A 1 265 ? 18.514 9.124 -36.019 1.00 87.12 265 ASP A C 1
ATOM 2156 O O . ASP A 1 265 ? 18.276 9.286 -34.820 1.00 87.12 265 ASP A O 1
ATOM 2160 N N . SER A 1 266 ? 18.703 7.910 -36.551 1.00 86.00 266 SER A N 1
ATOM 2161 C CA . SER A 1 266 ? 18.507 6.654 -35.809 1.00 86.00 266 SER A CA 1
ATOM 2162 C C . SER A 1 266 ? 19.404 6.540 -34.574 1.00 86.00 266 SER A C 1
ATOM 2164 O O . SER A 1 266 ? 18.941 6.053 -33.547 1.00 86.00 266 SER A O 1
ATOM 2166 N N . LYS A 1 267 ? 20.664 7.004 -34.625 1.00 85.81 267 LYS A N 1
ATOM 2167 C CA . LYS A 1 267 ? 21.564 6.922 -33.458 1.00 85.81 267 LYS A CA 1
ATOM 2168 C C . LYS A 1 267 ? 21.107 7.856 -32.342 1.00 85.81 267 LYS A C 1
ATOM 2170 O O . LYS A 1 267 ? 21.261 7.543 -31.169 1.00 85.81 267 LYS A O 1
ATOM 2175 N N . ARG A 1 268 ? 20.508 8.994 -32.699 1.00 84.25 268 ARG A N 1
ATOM 2176 C CA . ARG A 1 268 ? 19.967 9.955 -31.727 1.00 84.25 268 ARG A CA 1
ATOM 2177 C C . ARG A 1 268 ? 18.676 9.472 -31.076 1.00 84.25 268 ARG A C 1
ATOM 2179 O O . ARG A 1 268 ? 18.468 9.727 -29.900 1.00 84.25 268 ARG A O 1
ATOM 2186 N N . MET A 1 269 ? 17.837 8.733 -31.801 1.00 87.38 269 MET A N 1
ATOM 2187 C CA . MET A 1 269 ? 16.670 8.062 -31.207 1.00 87.38 269 MET A CA 1
ATOM 2188 C C . MET A 1 269 ? 17.069 6.969 -30.200 1.00 87.38 269 MET A C 1
ATOM 2190 O O . MET A 1 269 ? 16.294 6.609 -29.312 1.00 87.38 269 MET A O 1
ATOM 2194 N N . GLU A 1 270 ? 18.282 6.428 -30.330 1.00 84.88 270 GLU A N 1
ATOM 2195 C CA . GLU A 1 270 ? 18.833 5.460 -29.385 1.00 84.88 270 GLU A CA 1
ATOM 2196 C C . GLU A 1 270 ? 19.423 6.117 -28.127 1.00 84.88 270 GLU A C 1
ATOM 2198 O O . GLU A 1 270 ? 19.443 5.479 -27.068 1.00 84.88 270 GLU A O 1
ATOM 2203 N N . ASP A 1 271 ? 19.835 7.384 -28.216 1.00 83.81 271 ASP A N 1
ATOM 2204 C CA . ASP A 1 271 ? 20.402 8.150 -27.110 1.00 83.81 271 ASP A CA 1
ATOM 2205 C C . ASP A 1 271 ? 19.322 8.646 -26.139 1.00 83.81 271 ASP A C 1
ATOM 2207 O O . ASP A 1 271 ? 18.519 9.526 -26.441 1.00 83.81 271 ASP A O 1
ATOM 2211 N N . VAL A 1 272 ? 19.337 8.083 -24.934 1.00 84.12 272 VAL A N 1
ATOM 2212 C CA . VAL A 1 272 ? 18.375 8.334 -23.853 1.00 84.12 272 VAL A CA 1
ATOM 2213 C C . VAL A 1 272 ? 18.312 9.816 -23.462 1.00 84.12 272 VAL A C 1
ATOM 2215 O O . VAL A 1 272 ? 17.225 10.357 -23.251 1.00 84.12 272 VAL A O 1
ATOM 2218 N N . ASN A 1 273 ? 19.461 10.497 -23.430 1.00 82.75 273 ASN A N 1
ATOM 2219 C CA . ASN A 1 273 ? 19.543 11.903 -23.026 1.00 82.75 273 ASN A CA 1
ATOM 2220 C C . ASN A 1 273 ? 18.912 12.848 -24.057 1.00 82.75 273 ASN A C 1
ATOM 2222 O O . ASN A 1 273 ? 18.504 13.956 -23.715 1.00 82.75 273 ASN A O 1
ATOM 2226 N N . SER A 1 274 ? 18.798 12.399 -25.310 1.00 82.75 274 SER A N 1
ATOM 2227 C CA . SER A 1 274 ? 18.238 13.188 -26.404 1.00 82.75 274 SER A CA 1
ATOM 2228 C C . SER A 1 274 ? 16.708 13.285 -26.368 1.00 82.75 274 SER A C 1
ATOM 2230 O O . SER A 1 274 ? 16.165 14.227 -26.946 1.00 82.75 274 SER A O 1
ATOM 2232 N N . TYR A 1 275 ? 16.002 12.344 -25.721 1.00 87.19 275 TYR A N 1
ATOM 2233 C CA . TYR A 1 275 ? 14.530 12.310 -25.736 1.00 87.19 275 TYR A CA 1
ATOM 2234 C C . TYR A 1 275 ? 13.847 12.262 -24.369 1.00 87.19 275 TYR A C 1
ATOM 2236 O O . TYR A 1 275 ? 12.716 12.726 -24.288 1.00 87.19 275 TYR A O 1
ATOM 2244 N N . LEU A 1 276 ? 14.468 11.756 -23.294 1.00 87.31 276 LEU A N 1
ATOM 2245 C CA . LEU A 1 276 ? 13.759 11.607 -22.008 1.00 87.31 276 LEU A CA 1
ATOM 2246 C C . LEU A 1 276 ? 13.268 12.930 -21.400 1.00 87.31 276 LEU A C 1
ATOM 2248 O O . LEU A 1 276 ? 12.321 12.919 -20.615 1.00 87.31 276 LEU A O 1
ATOM 2252 N N . SER A 1 277 ? 13.894 14.054 -21.761 1.00 86.19 277 SER A N 1
ATOM 2253 C CA . SER A 1 277 ? 13.483 15.401 -21.345 1.00 86.19 277 SER A CA 1
ATOM 2254 C C . SER A 1 277 ? 12.266 15.941 -22.107 1.00 86.19 277 SER A C 1
ATOM 2256 O O . SER A 1 277 ? 11.716 16.971 -21.724 1.00 86.19 277 SER A O 1
ATOM 2258 N N . GLN A 1 278 ? 11.850 15.277 -23.187 1.00 88.94 278 GLN A N 1
ATOM 2259 C CA . GLN A 1 278 ? 10.722 15.677 -24.027 1.00 88.94 278 GLN A CA 1
ATOM 2260 C C . GLN A 1 278 ? 9.400 15.085 -23.502 1.00 88.94 278 GLN A C 1
ATOM 2262 O O . GLN A 1 278 ? 9.403 14.054 -22.825 1.00 88.94 278 GLN A O 1
ATOM 2267 N N . PRO A 1 279 ? 8.242 15.692 -23.817 1.00 89.88 279 PRO A N 1
ATOM 2268 C CA . PRO A 1 279 ? 6.944 15.126 -23.459 1.00 89.88 279 PRO A CA 1
ATOM 2269 C C . PRO A 1 279 ? 6.686 13.807 -24.201 1.00 89.88 279 PRO A C 1
ATOM 2271 O O . PRO A 1 279 ? 6.805 13.733 -25.422 1.00 89.88 279 PRO A O 1
ATOM 2274 N N . SER A 1 280 ? 6.308 12.768 -23.454 1.00 90.50 280 SER A N 1
ATOM 2275 C CA . SER A 1 280 ? 6.095 11.417 -23.998 1.00 90.50 280 SER A CA 1
ATOM 2276 C C . SER A 1 280 ? 4.686 11.175 -24.566 1.00 90.50 280 SER A C 1
ATOM 2278 O O . SER A 1 280 ? 4.519 10.395 -25.502 1.00 90.50 280 SER A O 1
ATOM 2280 N N . THR A 1 281 ? 3.674 11.881 -24.052 1.00 90.38 281 THR A N 1
ATOM 2281 C CA . THR A 1 281 ? 2.261 11.756 -24.448 1.00 90.38 281 THR A CA 1
ATOM 2282 C C . THR A 1 281 ? 1.728 13.065 -25.014 1.00 90.38 281 THR A C 1
ATOM 2284 O O . THR A 1 281 ? 2.160 14.151 -24.620 1.00 90.38 281 THR A O 1
ATOM 2287 N N . ARG A 1 282 ? 0.763 12.977 -25.931 1.00 84.06 282 ARG A N 1
ATOM 2288 C CA . ARG A 1 282 ? 0.071 14.140 -26.484 1.00 84.06 282 ARG A CA 1
ATOM 2289 C C . ARG A 1 282 ? -1.075 14.537 -25.551 1.00 84.06 282 ARG A C 1
ATOM 2291 O O . ARG A 1 282 ? -2.008 13.767 -25.354 1.00 84.06 282 ARG A O 1
ATOM 2298 N N . ASN A 1 283 ? -1.020 15.733 -24.969 1.00 63.78 283 ASN A N 1
ATOM 2299 C CA . ASN A 1 283 ? -2.139 16.258 -24.186 1.00 63.78 283 ASN A CA 1
ATOM 2300 C C . ASN A 1 283 ? -3.219 16.799 -25.136 1.00 63.78 283 ASN A C 1
ATOM 2302 O O . ASN A 1 283 ? -2.914 17.590 -26.027 1.00 63.78 283 ASN A O 1
ATOM 2306 N N . GLN A 1 284 ? -4.486 16.427 -24.921 1.00 49.03 284 GLN A N 1
ATOM 2307 C CA . GLN A 1 284 ? -5.633 16.876 -25.734 1.00 49.03 284 GLN A CA 1
ATOM 2308 C C . GLN A 1 284 ? -5.868 18.407 -25.730 1.00 49.03 284 GLN A C 1
ATOM 2310 O O . GLN A 1 284 ? -6.692 18.889 -26.503 1.00 49.03 284 GLN A O 1
ATOM 2315 N N . GLY A 1 285 ? -5.143 19.179 -24.908 1.00 46.03 285 GLY A N 1
ATOM 2316 C CA . GLY A 1 285 ? -5.222 20.647 -24.844 1.00 46.03 285 GLY A CA 1
ATOM 2317 C C . GLY A 1 285 ? -4.183 21.409 -25.679 1.00 46.03 285 GLY A C 1
ATOM 2318 O O . GLY A 1 285 ? -4.407 22.577 -25.982 1.00 46.03 285 GLY A O 1
ATOM 2319 N N . ASP A 1 286 ? -3.093 20.766 -26.109 1.00 41.31 286 ASP A N 1
ATOM 2320 C CA . ASP A 1 286 ? -2.004 21.414 -26.856 1.00 41.31 286 ASP A CA 1
ATOM 2321 C C . ASP A 1 286 ? -2.086 21.064 -28.345 1.00 41.31 286 ASP A C 1
ATOM 2323 O O . ASP A 1 286 ? -1.235 20.386 -28.926 1.00 41.31 286 ASP A O 1
ATOM 2327 N N . VAL A 1 287 ? -3.151 21.529 -28.995 1.00 38.81 287 VAL A N 1
ATOM 2328 C CA . VAL A 1 287 ? -3.132 21.718 -30.446 1.00 38.81 287 VAL A CA 1
ATOM 2329 C C . VAL A 1 287 ? -2.736 23.173 -30.678 1.00 38.81 287 VAL A C 1
ATOM 2331 O O . VAL A 1 287 ? -3.563 24.055 -30.438 1.00 38.81 287 VAL A O 1
ATOM 2334 N N . PRO A 1 288 ? -1.522 23.478 -31.172 1.00 39.97 288 PRO A N 1
ATOM 2335 C CA . PRO A 1 288 ? -1.258 24.806 -31.691 1.00 39.97 288 PRO A CA 1
ATOM 2336 C C . PRO A 1 288 ? -2.177 24.986 -32.900 1.00 39.97 288 PRO A C 1
ATOM 2338 O O . PRO A 1 288 ? -1.954 24.408 -33.968 1.00 39.97 288 PRO A O 1
ATOM 2341 N N . LYS A 1 289 ? -3.258 25.753 -32.730 1.00 36.84 289 LYS A N 1
ATOM 2342 C CA . LYS A 1 289 ? -4.001 26.301 -33.861 1.00 36.84 289 LYS A CA 1
ATOM 2343 C C . LYS A 1 289 ? -3.013 27.138 -34.661 1.00 36.84 289 LYS A C 1
ATOM 2345 O O . LYS A 1 289 ? -2.530 28.138 -34.151 1.00 36.84 289 LYS A O 1
ATOM 2350 N N . GLY A 1 290 ? -2.719 26.689 -35.881 1.00 44.97 290 GLY A N 1
ATOM 2351 C CA . GLY A 1 290 ? -2.102 27.473 -36.950 1.00 44.97 290 GLY A CA 1
ATOM 2352 C C . GLY A 1 290 ? -0.983 28.415 -36.507 1.00 44.97 290 GLY A C 1
ATOM 2353 O O . GLY A 1 290 ? -1.213 29.598 -36.302 1.00 44.97 290 GLY A O 1
ATOM 2354 N N . GLY A 1 291 ? 0.243 27.912 -36.429 1.00 32.94 291 GLY A N 1
ATOM 2355 C CA . GLY A 1 291 ? 1.416 28.751 -36.229 1.00 32.94 291 GLY A CA 1
ATOM 2356 C C . GLY A 1 291 ? 2.647 28.038 -36.752 1.00 32.94 291 GLY A C 1
ATOM 2357 O O . GLY A 1 291 ? 2.922 26.911 -36.354 1.00 32.94 291 GLY A O 1
ATOM 2358 N N . THR A 1 292 ? 3.325 28.680 -37.698 1.00 35.31 292 THR A N 1
ATOM 2359 C CA . THR A 1 292 ? 4.677 28.397 -38.199 1.00 35.31 292 THR A CA 1
ATOM 2360 C C . THR A 1 292 ? 5.525 27.505 -37.294 1.00 35.31 292 THR A C 1
ATOM 2362 O O . THR A 1 292 ? 5.690 27.813 -36.119 1.00 35.31 292 THR A O 1
ATOM 2365 N N . LEU A 1 293 ? 6.096 26.447 -37.891 1.00 38.47 293 LEU A N 1
ATOM 2366 C CA . LEU A 1 293 ? 7.191 25.613 -37.381 1.00 38.47 293 LEU A CA 1
ATOM 2367 C C . LEU A 1 293 ? 7.963 26.295 -36.241 1.00 38.47 293 LEU A C 1
ATOM 2369 O O . LEU A 1 293 ? 8.895 27.061 -36.493 1.00 38.47 293 LEU A O 1
ATOM 2373 N N . SER A 1 294 ? 7.610 25.983 -34.993 1.00 37.16 294 SER A N 1
ATOM 2374 C CA . SER A 1 294 ? 8.501 26.262 -33.876 1.00 37.16 294 SER A CA 1
ATOM 2375 C C . SER A 1 294 ? 9.666 25.290 -34.005 1.00 37.16 294 SER A C 1
ATOM 2377 O O . SER A 1 294 ? 9.625 24.147 -33.552 1.00 37.16 294 SER A O 1
ATOM 2379 N N . ARG A 1 295 ? 10.706 25.726 -34.721 1.00 41.34 295 ARG A N 1
ATOM 2380 C CA . ARG A 1 295 ? 12.056 25.204 -34.542 1.00 41.34 295 ARG A CA 1
ATOM 2381 C C . ARG A 1 295 ? 12.472 25.612 -33.131 1.00 41.34 295 ARG A C 1
ATOM 2383 O O . ARG A 1 295 ? 13.125 26.633 -32.949 1.00 41.34 295 ARG A O 1
ATOM 2390 N N . SER A 1 296 ? 12.109 24.812 -32.133 1.00 37.34 296 SER A N 1
ATOM 2391 C CA . SER A 1 296 ? 12.829 24.806 -30.866 1.00 37.34 296 SER A CA 1
ATOM 2392 C C . SER A 1 296 ? 14.236 24.287 -31.165 1.00 37.34 296 SER A C 1
ATOM 2394 O O . SER A 1 296 ? 14.496 23.085 -31.212 1.00 37.34 296 SER A O 1
ATOM 2396 N N . SER A 1 297 ? 15.132 25.217 -31.473 1.00 45.06 297 SER A N 1
ATOM 2397 C CA . SER A 1 297 ? 16.509 25.004 -31.908 1.00 45.06 297 SER A CA 1
ATOM 2398 C C . SER A 1 297 ? 17.434 24.574 -30.765 1.00 45.06 297 SER A C 1
ATOM 2400 O O . SER A 1 297 ? 18.524 25.119 -30.616 1.00 45.06 297 SER A O 1
ATOM 2402 N N . VAL A 1 298 ? 17.012 23.596 -29.957 1.00 44.22 298 VAL A N 1
ATOM 2403 C CA . VAL A 1 298 ? 17.854 23.016 -28.894 1.00 44.22 298 VAL A CA 1
ATOM 2404 C C . VAL A 1 298 ? 17.725 21.488 -28.756 1.00 44.22 298 VAL A C 1
ATOM 2406 O O . VAL A 1 298 ? 18.424 20.891 -27.947 1.00 44.22 298 VAL A O 1
ATOM 2409 N N . GLY A 1 299 ? 16.905 20.816 -29.574 1.00 53.09 299 GLY A N 1
ATOM 2410 C CA . GLY A 1 299 ? 16.735 19.357 -29.536 1.00 53.09 299 GLY A CA 1
ATOM 2411 C C . GLY A 1 299 ? 16.804 18.737 -30.928 1.00 53.09 299 GLY A C 1
ATOM 2412 O O . GLY A 1 299 ? 16.129 19.167 -31.854 1.00 53.09 299 GLY A O 1
ATOM 2413 N N . ALA A 1 300 ? 17.640 17.721 -31.095 1.00 67.81 300 ALA A N 1
ATOM 2414 C CA . ALA A 1 300 ? 17.939 17.067 -32.365 1.00 67.81 300 ALA A CA 1
ATOM 2415 C C . ALA A 1 300 ? 16.801 16.251 -33.018 1.00 67.81 300 ALA A C 1
ATOM 2417 O O . ALA A 1 300 ? 16.976 15.772 -34.142 1.00 67.81 300 ALA A O 1
ATOM 2418 N N . LEU A 1 301 ? 15.691 16.035 -32.311 1.00 82.38 301 LEU A N 1
ATOM 2419 C CA . LEU A 1 301 ? 14.554 15.223 -32.742 1.00 82.38 301 LEU A CA 1
ATOM 2420 C C . LEU A 1 301 ? 13.360 16.134 -33.043 1.00 82.38 301 LEU A C 1
ATOM 2422 O O . LEU A 1 301 ? 13.054 17.034 -32.266 1.00 82.38 301 LEU A O 1
ATOM 2426 N N . SER A 1 302 ? 12.683 15.902 -34.166 1.00 89.31 302 SER A N 1
ATOM 2427 C CA . SER A 1 302 ? 11.468 16.625 -34.547 1.00 89.31 302 SER A CA 1
ATOM 2428 C C . SER A 1 302 ? 10.219 15.813 -34.213 1.00 89.31 302 SER A C 1
ATOM 2430 O O . SER A 1 302 ? 10.216 14.590 -34.316 1.00 89.31 302 SER A O 1
ATOM 2432 N N . VAL A 1 303 ? 9.137 16.482 -33.821 1.00 89.62 303 VAL A N 1
ATOM 2433 C CA . VAL A 1 303 ? 7.849 15.828 -33.544 1.00 89.62 303 VAL A CA 1
ATOM 2434 C C . VAL A 1 303 ? 7.043 15.692 -34.838 1.00 89.62 303 VAL A C 1
ATOM 2436 O O . VAL A 1 303 ? 6.887 16.657 -35.588 1.00 89.62 303 VAL A O 1
ATOM 2439 N N . SER A 1 304 ? 6.517 14.497 -35.113 1.00 89.31 304 SER A N 1
ATOM 2440 C CA . SER A 1 304 ? 5.613 14.254 -36.239 1.00 89.31 304 SER A CA 1
ATOM 2441 C C . SER A 1 304 ? 4.207 14.746 -35.906 1.00 89.31 304 SER A C 1
ATOM 2443 O O . SER A 1 304 ? 3.608 14.324 -34.924 1.00 89.31 304 SER A O 1
ATOM 2445 N N . SER A 1 305 ? 3.648 15.613 -36.752 1.00 84.75 305 SER A N 1
ATOM 2446 C CA . SER A 1 305 ? 2.255 16.065 -36.635 1.00 84.75 305 SER A CA 1
ATOM 2447 C C . SER A 1 305 ? 1.255 15.179 -37.382 1.00 84.75 305 SER A C 1
ATOM 2449 O O . SER A 1 305 ? 0.050 15.367 -37.229 1.00 84.75 305 SER A O 1
ATOM 2451 N N . ARG A 1 306 ? 1.746 14.246 -38.210 1.00 87.38 306 ARG A N 1
ATOM 2452 C CA . ARG A 1 306 ? 0.934 13.428 -39.128 1.00 87.38 306 ARG A CA 1
ATOM 2453 C C . ARG A 1 306 ? 0.781 11.978 -38.691 1.00 87.38 306 ARG A C 1
ATOM 2455 O O . ARG A 1 306 ? -0.203 11.348 -39.059 1.00 87.38 306 ARG A O 1
ATOM 2462 N N . ASP A 1 307 ? 1.756 11.463 -37.953 1.00 91.38 307 ASP A N 1
ATOM 2463 C CA . ASP A 1 307 ? 1.738 10.083 -37.480 1.00 91.38 307 ASP A CA 1
ATOM 2464 C C . ASP A 1 307 ? 1.153 10.046 -36.069 1.00 91.38 307 ASP A C 1
ATOM 2466 O O . ASP A 1 307 ? 1.392 10.955 -35.273 1.00 91.38 307 ASP A O 1
ATOM 2470 N N . SER A 1 308 ? 0.400 8.995 -35.764 1.00 93.25 308 SER A N 1
ATOM 2471 C CA . SER A 1 308 ? -0.150 8.746 -34.432 1.00 93.25 308 SER A CA 1
ATOM 2472 C C . SER A 1 308 ? 0.185 7.319 -34.016 1.00 93.25 308 SER A C 1
ATOM 2474 O O . SER A 1 308 ? 0.223 6.408 -34.848 1.00 93.25 308 SER A O 1
ATOM 2476 N N . PHE A 1 309 ? 0.470 7.144 -32.730 1.00 95.75 309 PHE A N 1
ATOM 2477 C CA . PHE A 1 309 ? 0.744 5.854 -32.122 1.00 95.75 309 PHE A CA 1
ATOM 2478 C C . PHE A 1 309 ? 0.092 5.807 -30.745 1.00 95.75 309 PHE A C 1
ATOM 2480 O O . PHE A 1 309 ? 0.296 6.696 -29.919 1.00 95.75 309 PHE A O 1
ATOM 2487 N N . THR A 1 310 ? -0.695 4.764 -30.503 1.00 96.12 310 THR A N 1
ATOM 2488 C CA . THR A 1 310 ? -1.449 4.596 -29.261 1.00 96.12 310 THR A CA 1
ATOM 2489 C C . THR A 1 310 ? -1.121 3.249 -28.644 1.00 96.12 310 THR A C 1
ATOM 2491 O O . THR A 1 310 ? -1.102 2.234 -29.340 1.00 96.12 310 THR A O 1
ATOM 2494 N N . ILE A 1 311 ? -0.901 3.245 -27.333 1.00 96.19 311 ILE A N 1
ATOM 2495 C CA . ILE A 1 311 ? -0.741 2.032 -26.527 1.00 96.19 311 ILE A CA 1
ATOM 2496 C C . ILE A 1 311 ? -1.847 1.955 -25.474 1.00 96.19 311 ILE A C 1
ATOM 2498 O O . ILE A 1 311 ? -2.440 2.973 -25.127 1.00 96.19 311 ILE A O 1
ATOM 2502 N N . SER A 1 312 ? -2.100 0.759 -24.947 1.00 96.12 312 SER A N 1
ATOM 2503 C CA . SER A 1 312 ? -2.949 0.549 -23.771 1.00 96.12 312 SER A CA 1
ATOM 2504 C C . SER A 1 312 ? -2.121 -0.099 -22.669 1.00 96.12 312 SER A C 1
ATOM 2506 O O . SER A 1 312 ? -1.398 -1.055 -22.946 1.00 96.12 312 SER A O 1
ATOM 2508 N N . THR A 1 313 ? -2.223 0.384 -21.432 1.00 95.06 313 THR A N 1
ATOM 2509 C CA . THR A 1 313 ? -1.488 -0.176 -20.286 1.00 95.06 313 THR A CA 1
ATOM 2510 C C . THR A 1 313 ? -2.418 -0.613 -19.163 1.00 95.06 313 THR A C 1
ATOM 2512 O O . THR A 1 313 ? -3.470 -0.013 -18.951 1.00 95.06 313 THR A O 1
ATOM 2515 N N . LEU A 1 314 ? -2.003 -1.655 -18.440 1.00 93.62 314 LEU A N 1
ATOM 2516 C CA . LEU A 1 314 ? -2.648 -2.148 -17.224 1.00 93.62 314 LEU A CA 1
ATOM 2517 C C . LEU A 1 314 ? -1.565 -2.496 -16.191 1.00 93.62 314 LEU A C 1
ATOM 2519 O O . LEU A 1 314 ? -0.785 -3.431 -16.386 1.00 93.62 314 LEU A O 1
ATOM 2523 N N . VAL A 1 315 ? -1.495 -1.739 -15.102 1.00 91.19 315 VAL A N 1
ATOM 2524 C CA . VAL A 1 315 ? -0.459 -1.845 -14.075 1.00 91.19 315 VAL A CA 1
ATOM 2525 C C . VAL A 1 315 ? -0.914 -2.772 -12.953 1.00 91.19 315 VAL A C 1
ATOM 2527 O O . VAL A 1 315 ? -1.802 -2.474 -12.159 1.00 91.19 315 VAL A O 1
ATOM 2530 N N . CYS A 1 316 ? -0.206 -3.889 -12.804 1.00 86.25 316 CYS A N 1
ATOM 2531 C CA . CYS A 1 316 ? -0.523 -4.915 -11.806 1.00 86.25 316 CYS A CA 1
ATOM 2532 C C . CYS A 1 316 ? 0.294 -4.793 -10.500 1.00 86.25 316 CYS A C 1
ATOM 2534 O O . CYS A 1 316 ? 0.369 -5.747 -9.731 1.00 86.25 316 CYS A O 1
ATOM 2536 N N . SER A 1 317 ? 0.936 -3.648 -10.232 1.00 83.75 317 SER A N 1
ATOM 2537 C CA . SER A 1 317 ? 1.811 -3.485 -9.056 1.00 83.75 317 SER A CA 1
ATOM 2538 C C . SER A 1 317 ? 1.023 -3.470 -7.750 1.00 83.75 317 SER A C 1
ATOM 2540 O O . SER A 1 317 ? 0.093 -2.681 -7.618 1.00 83.75 317 SER A O 1
ATOM 2542 N N . THR A 1 318 ? 1.423 -4.281 -6.771 1.00 78.56 318 THR A N 1
ATOM 2543 C CA . THR A 1 318 ? 0.902 -4.277 -5.389 1.00 78.56 318 THR A CA 1
ATOM 2544 C C . THR A 1 318 ? 1.717 -3.396 -4.444 1.00 78.56 318 THR A C 1
ATOM 2546 O O . THR A 1 318 ? 1.437 -3.355 -3.253 1.00 78.56 318 THR A O 1
ATOM 2549 N N . LYS A 1 319 ? 2.739 -2.695 -4.955 1.00 81.38 319 LYS A N 1
ATOM 2550 C CA . LYS A 1 319 ? 3.649 -1.863 -4.147 1.00 81.38 319 LYS A CA 1
ATOM 2551 C C . LYS A 1 319 ? 3.724 -0.403 -4.581 1.00 81.38 319 LYS A C 1
ATOM 2553 O O . LYS A 1 319 ? 4.149 0.444 -3.804 1.00 81.38 319 LYS A O 1
ATOM 2558 N N . LEU A 1 320 ? 3.312 -0.093 -5.808 1.00 85.88 320 LEU A N 1
ATOM 2559 C CA . LEU A 1 320 ? 3.326 1.263 -6.339 1.00 85.88 320 LEU A CA 1
ATOM 2560 C C . LEU A 1 320 ? 1.916 1.660 -6.768 1.00 85.88 320 LEU A C 1
ATOM 2562 O O . LEU A 1 320 ? 1.289 0.977 -7.578 1.00 85.88 320 LEU A O 1
ATOM 2566 N N . THR A 1 321 ? 1.427 2.766 -6.216 1.00 88.81 321 THR A N 1
ATOM 2567 C CA . THR A 1 321 ? 0.085 3.280 -6.491 1.00 88.81 321 THR A CA 1
ATOM 2568 C C . THR A 1 321 ? 0.074 4.244 -7.680 1.00 88.81 321 THR A C 1
ATOM 2570 O O . THR A 1 321 ? 1.061 4.918 -7.992 1.00 88.81 321 THR A O 1
ATOM 2573 N N . GLN A 1 322 ? -1.079 4.313 -8.337 1.00 89.25 322 GLN A N 1
ATOM 2574 C CA . GLN A 1 322 ? -1.394 5.297 -9.370 1.00 89.25 322 GLN A CA 1
ATOM 2575 C C . GLN A 1 322 ? -2.072 6.544 -8.781 1.00 89.25 322 GLN A C 1
ATOM 2577 O O . GLN A 1 322 ? -2.250 7.537 -9.481 1.00 89.25 322 GLN A O 1
ATOM 2582 N N . ASN A 1 323 ? -2.459 6.525 -7.502 1.00 90.12 323 ASN A N 1
ATOM 2583 C CA . ASN A 1 323 ? -3.144 7.640 -6.864 1.00 90.12 323 ASN A CA 1
ATOM 2584 C C . ASN A 1 323 ? -2.158 8.534 -6.096 1.00 90.12 323 ASN A C 1
ATOM 2586 O O . ASN A 1 323 ? -1.463 8.080 -5.189 1.00 90.12 323 ASN A O 1
ATOM 2590 N N . VAL A 1 324 ? -2.139 9.825 -6.434 1.00 87.75 324 VAL A N 1
ATOM 2591 C CA . VAL A 1 324 ? -1.230 10.812 -5.829 1.00 87.75 324 VAL A CA 1
ATOM 2592 C C . VAL A 1 324 ? -1.512 11.020 -4.338 1.00 87.75 324 VAL A C 1
ATOM 2594 O O . VAL A 1 324 ? -0.572 11.133 -3.558 1.00 87.75 324 VAL A O 1
ATOM 2597 N N . GLY A 1 325 ? -2.784 11.043 -3.927 1.00 86.00 325 GLY A N 1
ATOM 2598 C CA . GLY A 1 325 ? -3.172 11.221 -2.524 1.00 86.00 325 GLY A CA 1
ATOM 2599 C C . GLY A 1 325 ? -2.764 10.029 -1.661 1.00 86.00 325 GLY A C 1
ATOM 2600 O O . GLY A 1 325 ? -2.169 10.211 -0.600 1.00 86.00 325 GLY A O 1
ATOM 2601 N N . LEU A 1 326 ? -2.992 8.807 -2.157 1.00 90.56 326 LEU A N 1
ATOM 2602 C CA . LEU A 1 326 ? -2.563 7.590 -1.465 1.00 90.56 326 LEU A CA 1
ATOM 2603 C C . LEU A 1 326 ? -1.037 7.527 -1.377 1.00 90.56 326 LEU A C 1
ATOM 2605 O O . LEU A 1 326 ? -0.498 7.232 -0.317 1.00 90.56 326 LEU A O 1
ATOM 2609 N N . LEU A 1 327 ? -0.326 7.868 -2.459 1.00 89.81 327 LEU A N 1
ATOM 2610 C CA . LEU A 1 327 ? 1.135 7.938 -2.440 1.00 89.81 327 LEU A CA 1
ATOM 2611 C C . LEU A 1 327 ? 1.639 8.973 -1.431 1.00 89.81 327 LEU A C 1
ATOM 2613 O O . LEU A 1 327 ? 2.606 8.707 -0.721 1.00 89.81 327 LEU A O 1
ATOM 2617 N N . GLY A 1 328 ? 0.987 10.137 -1.372 1.00 88.06 328 GLY A N 1
ATOM 2618 C CA . GLY A 1 328 ? 1.281 11.196 -0.412 1.00 88.06 328 GLY A CA 1
ATOM 2619 C C . GLY A 1 328 ? 1.148 10.716 1.030 1.00 88.06 328 GLY A C 1
ATOM 2620 O O . GLY A 1 328 ? 2.026 11.001 1.837 1.00 88.06 328 GLY A O 1
ATOM 2621 N N . LEU A 1 329 ? 0.117 9.920 1.332 1.00 91.94 329 LEU A N 1
ATOM 2622 C CA . LEU A 1 329 ? -0.051 9.289 2.640 1.00 91.94 329 LEU A CA 1
ATOM 2623 C C . LEU A 1 329 ? 1.016 8.217 2.908 1.00 91.94 329 LEU A C 1
ATOM 2625 O O . LEU A 1 329 ? 1.637 8.232 3.961 1.00 91.94 329 LEU A O 1
ATOM 2629 N N . LEU A 1 330 ? 1.287 7.316 1.960 1.00 89.94 330 LEU A N 1
ATOM 2630 C CA . LEU A 1 330 ? 2.290 6.253 2.136 1.00 89.94 330 LEU A CA 1
ATOM 2631 C C . LEU A 1 330 ? 3.717 6.807 2.289 1.00 89.94 330 LEU A C 1
ATOM 2633 O O . LEU A 1 330 ? 4.549 6.227 2.984 1.00 89.94 330 LEU A O 1
ATOM 2637 N N . LYS A 1 331 ? 4.007 7.950 1.660 1.00 87.69 331 LYS A N 1
ATOM 2638 C CA . LYS A 1 331 ? 5.294 8.658 1.732 1.00 87.69 331 LYS A CA 1
ATOM 2639 C C . LYS A 1 331 ? 5.202 9.960 2.526 1.00 87.69 331 LYS A C 1
ATOM 2641 O O . LYS A 1 331 ? 5.948 10.897 2.240 1.00 87.69 331 LYS A O 1
ATOM 2646 N N . TRP A 1 332 ? 4.329 10.031 3.526 1.00 90.31 332 TRP A N 1
ATOM 2647 C CA . TRP A 1 332 ? 4.027 11.276 4.239 1.00 90.31 332 TRP A CA 1
ATOM 2648 C C . TRP A 1 332 ? 5.259 11.975 4.836 1.00 90.31 332 TRP A C 1
ATOM 2650 O O . TRP A 1 332 ? 5.341 13.199 4.807 1.00 90.31 332 TRP A O 1
ATOM 2660 N N . ARG A 1 333 ? 6.279 11.215 5.261 1.00 89.00 333 ARG A N 1
ATOM 2661 C CA . ARG A 1 333 ? 7.548 11.762 5.780 1.00 89.00 333 ARG A CA 1
ATOM 2662 C C . ARG A 1 333 ? 8.344 12.585 4.766 1.00 89.00 333 ARG A C 1
ATOM 2664 O O . ARG A 1 333 ? 9.204 13.361 5.157 1.00 89.00 333 ARG A O 1
ATOM 2671 N N . THR A 1 334 ? 8.083 12.417 3.468 1.00 86.81 334 THR A N 1
ATOM 2672 C CA . THR A 1 334 ? 8.758 13.201 2.420 1.00 86.81 334 THR A CA 1
ATOM 2673 C C . THR A 1 334 ? 8.244 14.635 2.335 1.00 86.81 334 THR A C 1
ATOM 2675 O O . THR A 1 334 ? 8.993 15.512 1.917 1.00 86.81 334 THR A O 1
ATOM 2678 N N . ARG A 1 335 ? 6.975 14.855 2.701 1.00 84.50 335 ARG A N 1
ATOM 2679 C CA . ARG A 1 335 ? 6.260 16.137 2.632 1.00 84.50 335 ARG A CA 1
ATOM 2680 C C . ARG A 1 335 ? 5.281 16.250 3.812 1.00 84.50 335 ARG A C 1
ATOM 2682 O O . ARG A 1 335 ? 4.065 16.150 3.604 1.00 84.50 335 ARG A O 1
ATOM 2689 N N . PRO A 1 336 ? 5.785 16.373 5.057 1.00 88.44 336 PRO A N 1
ATOM 2690 C CA . PRO A 1 336 ? 4.954 16.388 6.262 1.00 88.44 336 PRO A CA 1
ATOM 2691 C C . PRO A 1 336 ? 3.962 17.561 6.291 1.00 88.44 336 PRO A C 1
ATOM 2693 O O . PRO A 1 336 ? 2.888 17.444 6.872 1.00 88.44 336 PRO A O 1
ATOM 2696 N N . GLU A 1 337 ? 4.263 18.664 5.606 1.00 89.88 337 GLU A N 1
ATOM 2697 C CA . GLU A 1 337 ? 3.391 19.832 5.469 1.00 89.88 337 GLU A CA 1
ATOM 2698 C C . GLU A 1 337 ? 2.062 19.533 4.752 1.00 89.88 337 GLU A C 1
ATOM 2700 O O . GLU A 1 337 ? 1.072 20.224 4.978 1.00 89.88 337 GLU A O 1
ATOM 2705 N N . LEU A 1 338 ? 2.015 18.480 3.926 1.00 90.38 338 LEU A N 1
ATOM 2706 C CA . LEU A 1 338 ? 0.811 18.047 3.207 1.00 90.38 338 LEU A CA 1
ATOM 2707 C C . LEU A 1 338 ? 0.046 16.931 3.935 1.00 90.38 338 LEU A C 1
ATOM 2709 O O . LEU A 1 338 ? -0.958 16.439 3.421 1.00 90.38 338 LEU A O 1
ATOM 2713 N N . LEU A 1 339 ? 0.501 16.493 5.115 1.00 92.12 339 LEU A N 1
ATOM 2714 C CA . LEU A 1 339 ? -0.048 15.321 5.802 1.00 92.12 339 LEU A CA 1
ATOM 2715 C C . LEU A 1 339 ? -1.544 15.466 6.113 1.00 92.12 339 LEU A C 1
ATOM 2717 O O . LEU A 1 339 ? -2.323 14.556 5.827 1.00 92.12 339 LEU A O 1
ATOM 2721 N N . LYS A 1 340 ? -1.957 16.623 6.641 1.00 92.06 340 LYS A N 1
ATOM 2722 C CA . LYS A 1 340 ? -3.367 16.904 6.945 1.00 92.06 340 LYS A CA 1
ATOM 2723 C C . LYS A 1 340 ? -4.252 16.777 5.702 1.00 92.06 340 LYS A C 1
ATOM 2725 O O . LYS A 1 340 ? -5.258 16.074 5.727 1.00 92.06 340 LYS A O 1
ATOM 2730 N N . GLU A 1 341 ? -3.832 17.397 4.603 1.00 91.75 341 GLU A N 1
ATOM 2731 C CA . GLU A 1 341 ? -4.541 17.344 3.322 1.00 91.75 341 GLU A CA 1
ATOM 2732 C C . GLU A 1 341 ? -4.591 15.911 2.761 1.00 91.75 341 GLU A C 1
ATOM 2734 O O . GLU A 1 341 ? -5.625 15.475 2.254 1.00 91.75 341 GLU A O 1
ATOM 2739 N N . ASN A 1 342 ? -3.502 15.145 2.882 1.00 91.69 342 ASN A N 1
ATOM 2740 C CA . ASN A 1 342 ? -3.451 13.751 2.432 1.00 91.69 342 ASN A CA 1
ATOM 2741 C C . ASN A 1 342 ? -4.415 12.850 3.223 1.00 91.69 342 ASN A C 1
ATOM 2743 O O . ASN A 1 342 ? -5.089 12.008 2.625 1.00 91.69 342 ASN A O 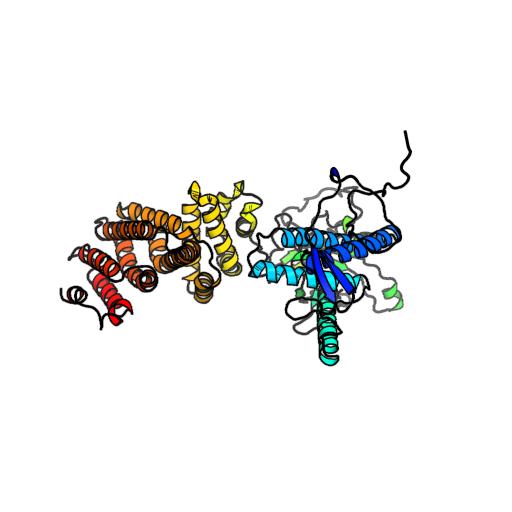1
ATOM 2747 N N . LEU A 1 343 ? -4.522 13.044 4.543 1.00 92.81 343 LEU A N 1
ATOM 2748 C CA . LEU A 1 343 ? -5.472 12.318 5.396 1.00 92.81 343 LEU A CA 1
ATOM 2749 C C . LEU A 1 343 ? -6.928 12.649 5.044 1.00 92.81 343 LEU A C 1
ATOM 2751 O O . LEU A 1 343 ? -7.764 11.749 4.963 1.00 92.81 343 LEU A O 1
ATOM 2755 N N . GLU A 1 344 ? -7.238 13.921 4.782 1.00 91.19 344 GLU A N 1
ATOM 2756 C CA . GLU A 1 344 ? -8.578 14.347 4.362 1.00 91.19 344 GLU A CA 1
ATOM 2757 C C . GLU A 1 344 ? -8.951 13.767 2.989 1.00 91.19 344 GLU A C 1
ATOM 2759 O O . GLU A 1 344 ? -10.064 13.264 2.799 1.00 91.19 344 GLU A O 1
ATOM 2764 N N . LYS A 1 345 ? -8.001 13.758 2.045 1.00 89.69 345 LYS A N 1
ATOM 2765 C CA . LYS A 1 345 ? -8.199 13.217 0.694 1.00 89.69 345 LYS A CA 1
ATOM 2766 C C . LYS A 1 345 ? -8.395 11.709 0.658 1.00 89.69 345 LYS A C 1
ATOM 2768 O O . LYS A 1 345 ? -9.049 11.242 -0.271 1.00 89.69 345 LYS A O 1
ATOM 2773 N N . LEU A 1 346 ? -7.892 10.949 1.636 1.00 91.88 346 LEU A N 1
ATOM 2774 C CA . LEU A 1 346 ? -8.015 9.484 1.669 1.00 91.88 346 LEU A CA 1
ATOM 2775 C C . LEU A 1 346 ? -9.468 9.011 1.506 1.00 91.88 346 LEU A C 1
ATOM 2777 O O . LEU A 1 346 ? -9.722 8.029 0.814 1.00 91.88 346 LEU A O 1
ATOM 2781 N N . LYS A 1 347 ? -10.425 9.754 2.075 1.00 87.69 347 LYS A N 1
ATOM 2782 C CA . LYS A 1 347 ? -11.868 9.459 2.021 1.00 87.69 347 LYS A CA 1
ATOM 2783 C C . LYS A 1 347 ? -12.487 9.610 0.624 1.00 87.69 347 LYS A C 1
ATOM 2785 O O . LYS A 1 347 ? -13.616 9.186 0.408 1.00 87.69 347 LYS A O 1
ATOM 2790 N N . ILE A 1 348 ? -11.778 10.263 -0.295 1.00 89.50 348 ILE A N 1
ATOM 2791 C CA . ILE A 1 348 ? -12.219 10.564 -1.667 1.00 89.50 348 ILE A CA 1
ATOM 2792 C C . ILE A 1 348 ? -11.556 9.597 -2.665 1.00 89.50 348 ILE A C 1
ATOM 2794 O O . ILE A 1 348 ? -11.951 9.511 -3.825 1.00 89.50 348 ILE A O 1
ATOM 2798 N N . ILE A 1 349 ? -10.538 8.853 -2.225 1.00 89.56 349 ILE A N 1
ATOM 2799 C CA . ILE A 1 349 ? -9.829 7.886 -3.059 1.00 89.56 349 ILE A CA 1
ATOM 2800 C C . ILE A 1 349 ? -10.728 6.677 -3.307 1.00 89.56 349 ILE A C 1
ATOM 2802 O O . ILE A 1 349 ? -11.405 6.198 -2.396 1.00 89.56 349 ILE A O 1
ATOM 2806 N N . ASP A 1 350 ? -10.689 6.169 -4.540 1.00 88.19 350 ASP A N 1
ATOM 2807 C CA . ASP A 1 350 ? -11.372 4.938 -4.925 1.00 88.19 350 ASP A CA 1
ATOM 2808 C C . ASP A 1 350 ? -11.036 3.796 -3.954 1.00 88.19 350 ASP A C 1
ATOM 2810 O O . ASP A 1 350 ? -9.864 3.469 -3.726 1.00 88.19 350 ASP A O 1
ATOM 2814 N N . GLY A 1 351 ? -12.080 3.185 -3.390 1.00 88.81 351 GLY A N 1
ATOM 2815 C CA . GLY A 1 351 ? -11.962 2.108 -2.417 1.00 88.81 351 GLY A CA 1
ATOM 2816 C C . GLY A 1 351 ? -11.134 0.931 -2.931 1.00 88.81 351 GLY A C 1
ATOM 2817 O O . GLY A 1 351 ? -10.399 0.344 -2.143 1.00 88.81 351 GLY A O 1
ATOM 2818 N N . GLU A 1 352 ? -11.160 0.640 -4.240 1.00 88.25 352 GLU A N 1
ATOM 2819 C CA . GLU A 1 352 ? -10.333 -0.419 -4.845 1.00 88.25 352 GLU A CA 1
ATOM 2820 C C . GLU A 1 352 ? -8.831 -0.169 -4.660 1.00 88.25 352 GLU A C 1
ATOM 2822 O O . GLU A 1 352 ? -8.073 -1.092 -4.354 1.00 88.25 352 GLU A O 1
ATOM 2827 N N . GLN A 1 353 ? -8.397 1.087 -4.791 1.00 87.12 353 GLN A N 1
ATOM 2828 C CA . GLN A 1 353 ? -7.001 1.459 -4.574 1.00 87.12 353 GLN A CA 1
ATOM 2829 C C . GLN A 1 353 ? -6.639 1.355 -3.092 1.00 87.12 353 GLN A C 1
ATOM 2831 O O . GLN A 1 353 ? -5.577 0.837 -2.764 1.00 87.12 353 GLN A O 1
ATOM 2836 N N . VAL A 1 354 ? -7.522 1.789 -2.189 1.00 91.50 354 VAL A N 1
ATOM 2837 C CA . VAL A 1 354 ? -7.263 1.727 -0.741 1.00 91.50 354 VAL A CA 1
ATOM 2838 C C . VAL A 1 354 ? -7.130 0.278 -0.265 1.00 91.50 354 VAL A C 1
ATOM 2840 O O . VAL A 1 354 ? -6.157 -0.050 0.409 1.00 91.50 354 VAL A O 1
ATOM 2843 N N . VAL A 1 355 ? -8.045 -0.621 -0.655 1.00 91.44 355 VAL A N 1
ATOM 2844 C CA . VAL A 1 355 ? -7.992 -2.032 -0.218 1.00 91.44 355 VAL A CA 1
ATOM 2845 C C . VAL A 1 355 ? -6.806 -2.796 -0.815 1.00 91.44 355 VAL A C 1
ATOM 2847 O O . VAL A 1 355 ? -6.264 -3.689 -0.166 1.00 91.44 355 VAL A O 1
ATOM 2850 N N . LYS A 1 356 ? -6.343 -2.418 -2.015 1.00 88.69 356 LYS A N 1
ATOM 2851 C CA . LYS A 1 356 ? -5.138 -2.988 -2.641 1.00 88.69 356 LYS A CA 1
ATOM 2852 C C . LYS A 1 356 ? -3.870 -2.730 -1.819 1.00 88.69 356 LYS A C 1
ATOM 2854 O O . LYS A 1 356 ? -2.983 -3.578 -1.803 1.00 88.69 356 LYS A O 1
ATOM 2859 N N . PHE A 1 357 ? -3.811 -1.592 -1.126 1.00 90.69 357 PHE A N 1
ATOM 2860 C CA . PHE A 1 357 ? -2.712 -1.191 -0.241 1.00 90.69 357 PHE A CA 1
ATOM 2861 C C . PHE A 1 357 ? -3.148 -1.171 1.232 1.00 90.69 357 PHE A C 1
ATOM 2863 O O . PHE A 1 357 ? -2.651 -0.355 2.006 1.00 90.69 357 PHE A O 1
ATOM 2870 N N . LEU A 1 358 ? -4.098 -2.030 1.629 1.00 92.88 358 LEU A N 1
ATOM 2871 C CA . LEU A 1 358 ? -4.736 -1.966 2.949 1.00 92.88 358 LEU A CA 1
ATOM 2872 C C . LEU A 1 358 ? -3.719 -1.983 4.096 1.00 92.88 358 LEU A C 1
ATOM 2874 O O . LEU A 1 358 ? -3.773 -1.122 4.969 1.00 92.88 358 LEU A O 1
ATOM 2878 N N . GLN A 1 359 ? -2.784 -2.935 4.068 1.00 91.62 359 GLN A N 1
ATOM 2879 C CA . GLN A 1 359 ? -1.743 -3.058 5.087 1.00 91.62 359 GLN A CA 1
ATOM 2880 C C . GLN A 1 359 ? -0.867 -1.802 5.145 1.00 91.62 359 GLN A C 1
ATOM 2882 O O . GLN A 1 359 ? -0.796 -1.172 6.195 1.00 91.62 359 GLN A O 1
ATOM 2887 N N . ASP A 1 360 ? -0.273 -1.398 4.017 1.00 91.69 360 ASP A N 1
ATOM 2888 C CA . ASP A 1 360 ? 0.621 -0.234 3.965 1.00 91.69 360 ASP A CA 1
ATOM 2889 C C . ASP A 1 360 ? -0.110 1.061 4.388 1.00 91.69 360 ASP A C 1
ATOM 2891 O O . ASP A 1 360 ? 0.470 1.943 5.022 1.00 91.69 360 ASP A O 1
ATOM 2895 N N . THR A 1 361 ? -1.408 1.167 4.078 1.00 94.88 361 THR A N 1
ATOM 2896 C CA . THR A 1 361 ? -2.256 2.301 4.473 1.00 94.88 361 THR A CA 1
ATOM 2897 C C . THR A 1 361 ? -2.507 2.312 5.980 1.00 94.88 361 THR A C 1
ATOM 2899 O O . THR A 1 361 ? -2.354 3.356 6.609 1.00 94.88 361 THR A O 1
ATOM 2902 N N . LEU A 1 362 ? -2.872 1.171 6.575 1.00 96.38 362 LEU A N 1
ATOM 2903 C CA . LEU A 1 362 ? -3.074 1.056 8.023 1.00 96.38 362 LEU A CA 1
ATOM 2904 C C . LEU A 1 362 ? -1.769 1.305 8.788 1.00 96.38 362 LEU A C 1
ATOM 2906 O O . LEU A 1 362 ? -1.775 2.063 9.757 1.00 96.38 362 LEU A O 1
ATOM 2910 N N . ASP A 1 363 ? -0.652 0.750 8.314 1.00 94.00 363 ASP A N 1
ATOM 2911 C CA . ASP A 1 363 ? 0.671 0.981 8.895 1.00 94.00 363 ASP A CA 1
ATOM 2912 C C . ASP A 1 363 ? 1.026 2.469 8.872 1.00 94.00 363 ASP A C 1
ATOM 2914 O O . ASP A 1 363 ? 1.436 3.017 9.897 1.00 94.00 363 ASP A O 1
ATOM 2918 N N . ALA A 1 364 ? 0.801 3.162 7.750 1.00 94.75 364 ALA A N 1
ATOM 2919 C CA . ALA A 1 364 ? 1.010 4.604 7.668 1.00 94.75 364 ALA A CA 1
ATOM 2920 C C . ALA A 1 364 ? 0.142 5.365 8.685 1.00 94.75 364 ALA A C 1
ATOM 2922 O O . ALA A 1 364 ? 0.673 6.175 9.444 1.00 94.75 364 ALA A O 1
ATOM 2923 N N . LEU A 1 365 ? -1.162 5.071 8.743 1.00 96.81 365 LEU A N 1
ATOM 2924 C CA . LEU A 1 365 ? -2.118 5.714 9.652 1.00 96.81 365 LEU A CA 1
ATOM 2925 C C . LEU A 1 365 ? -1.727 5.560 11.126 1.00 96.81 365 LEU A C 1
ATOM 2927 O O . LEU A 1 365 ? -1.661 6.547 11.859 1.00 96.81 365 LEU A O 1
ATOM 2931 N N . PHE A 1 366 ? -1.434 4.336 11.563 1.00 96.38 366 PHE A N 1
ATOM 2932 C CA . PHE A 1 366 ? -1.046 4.095 12.949 1.00 96.38 366 PHE A CA 1
ATOM 2933 C C . PHE A 1 366 ? 0.338 4.644 13.268 1.00 96.38 366 PHE A C 1
ATOM 2935 O O . PHE A 1 366 ? 0.555 5.131 14.373 1.00 96.38 366 PHE A O 1
ATOM 2942 N N . THR A 1 367 ? 1.260 4.641 12.308 1.00 94.19 367 THR A N 1
ATOM 2943 C CA . THR A 1 367 ? 2.573 5.253 12.516 1.00 94.19 367 THR A CA 1
ATOM 2944 C C . THR A 1 367 ? 2.467 6.768 12.693 1.00 94.19 367 THR A C 1
ATOM 2946 O O . THR A 1 367 ? 3.109 7.313 13.586 1.00 94.19 367 THR A O 1
ATOM 2949 N N . ILE A 1 368 ? 1.612 7.442 11.912 1.00 94.25 368 ILE A N 1
ATOM 2950 C CA . ILE A 1 368 ? 1.307 8.872 12.085 1.00 94.25 368 ILE A CA 1
ATOM 2951 C C . ILE A 1 368 ? 0.749 9.135 13.490 1.00 94.25 368 ILE A C 1
ATOM 2953 O O . ILE A 1 368 ? 1.223 10.035 14.178 1.00 94.25 368 ILE A O 1
ATOM 2957 N N . MET A 1 369 ? -0.214 8.324 13.941 1.00 94.25 369 MET A N 1
ATOM 2958 C CA . MET A 1 369 ? -0.789 8.432 15.289 1.00 94.25 369 MET A CA 1
ATOM 2959 C C . MET A 1 369 ? 0.270 8.248 16.389 1.00 94.25 369 MET A C 1
ATOM 2961 O O . MET A 1 369 ? 0.271 8.971 17.378 1.00 94.25 369 MET A O 1
ATOM 2965 N N . MET A 1 370 ? 1.205 7.311 16.215 1.00 90.31 370 MET A N 1
ATOM 2966 C CA . MET A 1 370 ? 2.268 7.058 17.193 1.00 90.31 370 MET A CA 1
ATOM 2967 C C . MET A 1 370 ? 3.298 8.198 17.251 1.00 90.31 370 MET A C 1
ATOM 2969 O O . MET A 1 370 ? 3.653 8.637 18.348 1.00 90.31 370 MET A O 1
ATOM 2973 N N . GLU A 1 371 ? 3.765 8.695 16.099 1.00 90.12 371 GLU A N 1
ATOM 2974 C CA . GLU A 1 371 ? 4.773 9.769 16.027 1.00 90.12 371 GLU A CA 1
ATOM 2975 C C . GLU A 1 371 ? 4.241 11.123 16.521 1.00 90.12 371 GLU A C 1
ATOM 2977 O O . GLU A 1 371 ? 5.010 11.925 17.049 1.00 90.12 371 GLU A O 1
ATOM 2982 N N . HIS A 1 372 ? 2.929 11.357 16.418 1.00 86.81 372 HIS A N 1
ATOM 2983 C CA . HIS A 1 372 ? 2.272 12.594 16.853 1.00 86.81 372 HIS A CA 1
ATOM 2984 C C . HIS A 1 372 ? 1.446 12.448 18.144 1.00 86.81 372 HIS A C 1
ATOM 2986 O O . HIS A 1 372 ? 0.626 13.308 18.456 1.00 86.81 372 HIS A O 1
ATOM 2992 N N . SER A 1 373 ? 1.713 11.410 18.940 1.00 83.94 373 SER A N 1
ATOM 2993 C CA . SER A 1 373 ? 0.976 11.083 20.175 1.00 83.94 373 SER A CA 1
ATOM 2994 C C . SER A 1 373 ? 1.060 12.119 21.311 1.00 83.94 373 SER A C 1
ATOM 2996 O O . SER A 1 373 ? 0.422 11.941 22.342 1.00 83.94 373 SER A O 1
ATOM 2998 N N . GLN A 1 374 ? 1.874 13.171 21.171 1.00 79.19 374 GLN A N 1
ATOM 2999 C CA . GLN A 1 374 ? 1.987 14.246 22.169 1.00 79.19 374 GLN A CA 1
ATOM 3000 C C . GLN A 1 374 ? 1.100 15.457 21.868 1.00 79.19 374 GLN A C 1
ATOM 3002 O O . GLN A 1 374 ? 0.788 16.209 22.789 1.00 79.19 374 GLN A O 1
ATOM 3007 N N . THR A 1 375 ? 0.764 15.698 20.597 1.00 82.81 375 THR A N 1
ATOM 3008 C CA . THR A 1 375 ? 0.013 16.896 20.186 1.00 82.81 375 THR A CA 1
ATOM 3009 C C . THR A 1 375 ? -1.442 16.598 19.847 1.00 82.81 375 THR A C 1
ATOM 3011 O O . THR A 1 375 ? -2.238 17.528 19.766 1.00 82.81 375 THR A O 1
ATOM 3014 N N . ASP A 1 376 ? -1.800 15.324 19.658 1.00 84.81 376 ASP A N 1
ATOM 3015 C CA . ASP A 1 376 ? -3.139 14.836 19.295 1.00 84.81 376 ASP A CA 1
ATOM 3016 C C . ASP A 1 376 ? -3.723 15.472 18.007 1.00 84.81 376 ASP A C 1
ATOM 3018 O O . ASP A 1 376 ? -4.898 15.282 17.676 1.00 84.81 376 ASP A O 1
ATOM 3022 N N . ASP A 1 377 ? -2.907 16.204 17.235 1.00 87.56 377 ASP A N 1
ATOM 3023 C CA . ASP A 1 377 ? -3.343 17.018 16.089 1.00 87.56 377 ASP A CA 1
ATOM 3024 C C . ASP A 1 377 ? -3.966 16.175 14.966 1.00 87.56 377 ASP A C 1
ATOM 3026 O O . ASP A 1 377 ? -4.853 16.628 14.235 1.00 87.56 377 ASP A O 1
ATOM 3030 N N . TYR A 1 378 ? -3.493 14.934 14.824 1.00 92.88 378 TYR A N 1
ATOM 3031 C CA . TYR A 1 378 ? -3.884 14.020 13.751 1.00 92.88 378 TYR A CA 1
ATOM 3032 C C . TYR A 1 378 ? -4.838 12.916 14.207 1.00 92.88 378 TYR A C 1
ATOM 3034 O O . TYR A 1 378 ? -5.398 12.225 13.356 1.00 92.88 378 TYR A O 1
ATOM 3042 N N . ASP A 1 379 ? -5.084 12.769 15.509 1.00 94.12 379 ASP A N 1
ATOM 3043 C CA . ASP A 1 379 ? -5.832 11.641 16.077 1.00 94.12 379 ASP A CA 1
ATOM 3044 C C . ASP A 1 379 ? -7.237 11.520 15.481 1.00 94.12 379 ASP A C 1
ATOM 3046 O O . ASP A 1 379 ? -7.689 10.434 15.121 1.00 94.12 379 ASP A O 1
ATOM 3050 N N . ILE A 1 380 ? -7.906 12.658 15.297 1.00 93.50 380 ILE A N 1
ATOM 3051 C CA . ILE A 1 380 ? -9.245 12.746 14.700 1.00 93.50 380 ILE A CA 1
ATOM 3052 C C . ILE A 1 380 ? -9.218 12.315 13.234 1.00 93.50 380 ILE A C 1
ATOM 3054 O O . ILE A 1 380 ? -10.087 11.571 12.787 1.00 93.50 380 ILE A O 1
ATOM 3058 N N . LEU A 1 381 ? -8.226 12.798 12.484 1.00 94.50 381 LEU A N 1
ATOM 3059 C CA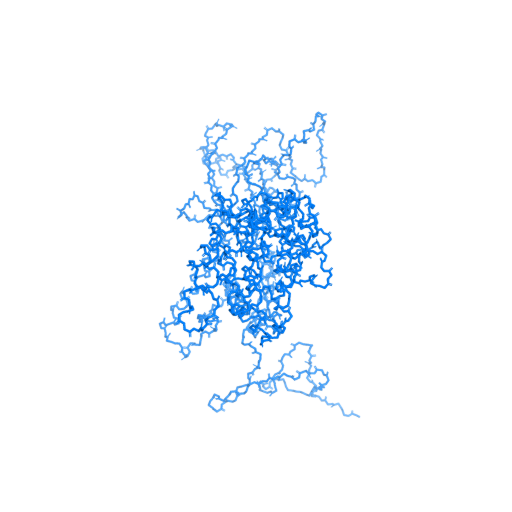 . LEU A 1 381 ? -8.098 12.557 11.049 1.00 94.50 381 LEU A CA 1
ATOM 3060 C C . LEU A 1 381 ? -7.765 11.092 10.774 1.00 94.50 381 LEU A C 1
ATOM 3062 O O . LEU A 1 381 ? -8.356 10.482 9.884 1.00 94.50 381 LEU A O 1
ATOM 3066 N N . VAL A 1 382 ? -6.863 10.518 11.573 1.00 96.00 382 VAL A N 1
ATOM 3067 C CA . VAL A 1 382 ? -6.523 9.097 11.517 1.00 96.00 382 VAL A CA 1
ATOM 3068 C C . VAL A 1 382 ? -7.721 8.243 11.927 1.00 96.00 382 VAL A C 1
ATOM 3070 O O . VAL A 1 382 ? -8.046 7.283 11.232 1.00 96.00 382 VAL A O 1
ATOM 3073 N N . PHE A 1 383 ? -8.428 8.599 13.002 1.00 95.75 383 PHE A N 1
ATOM 3074 C CA . PHE A 1 383 ? -9.625 7.872 13.423 1.00 95.75 383 PHE A CA 1
ATOM 3075 C C . PHE A 1 383 ? -10.697 7.870 12.328 1.00 95.75 383 PHE A C 1
ATOM 3077 O O . PHE A 1 383 ? -11.200 6.818 11.943 1.00 95.75 383 PHE A O 1
ATOM 3084 N N . ASP A 1 384 ? -10.997 9.032 11.758 1.00 94.19 384 ASP A N 1
ATOM 3085 C CA . ASP A 1 384 ? -11.928 9.173 10.643 1.00 94.19 384 ASP A CA 1
ATOM 3086 C C . ASP A 1 384 ? -11.514 8.353 9.405 1.00 94.19 384 ASP A C 1
ATOM 3088 O O . ASP A 1 384 ? -12.368 7.779 8.721 1.00 94.19 384 ASP A O 1
ATOM 3092 N N . ALA A 1 385 ? -10.214 8.295 9.106 1.00 95.44 385 ALA A N 1
ATOM 3093 C CA . ALA A 1 385 ? -9.660 7.456 8.048 1.00 95.44 385 ALA A CA 1
ATOM 3094 C C . ALA A 1 385 ? -9.874 5.961 8.335 1.00 95.44 385 ALA A C 1
ATOM 3096 O O . ALA A 1 385 ? -10.283 5.219 7.441 1.00 95.44 385 ALA A O 1
ATOM 3097 N N . LEU A 1 386 ? -9.679 5.519 9.581 1.00 96.25 386 LEU A N 1
ATOM 3098 C CA . LEU A 1 386 ? -9.957 4.142 9.997 1.00 96.25 386 LEU A CA 1
ATOM 3099 C C . LEU A 1 386 ? -11.444 3.801 9.852 1.00 96.25 386 LEU A C 1
ATOM 3101 O O . LEU A 1 386 ? -11.773 2.750 9.306 1.00 96.25 386 LEU A O 1
ATOM 3105 N N . ILE A 1 387 ? -12.348 4.700 10.262 1.00 94.88 387 ILE A N 1
ATOM 3106 C CA . ILE A 1 387 ? -13.797 4.514 10.080 1.00 94.88 387 ILE A CA 1
ATOM 3107 C C . ILE A 1 387 ? -14.155 4.383 8.598 1.00 94.88 387 ILE A C 1
ATOM 3109 O O . ILE A 1 387 ? -14.971 3.533 8.236 1.00 94.88 387 ILE A O 1
ATOM 3113 N N . TYR A 1 388 ? -13.533 5.186 7.732 1.00 94.38 388 TYR A N 1
ATOM 3114 C CA . TYR A 1 388 ? -13.711 5.073 6.286 1.00 94.38 388 TYR A CA 1
ATOM 3115 C C . TYR A 1 388 ? -13.244 3.711 5.754 1.00 94.38 388 TYR A C 1
ATOM 3117 O O . TYR A 1 388 ? -14.016 3.035 5.079 1.00 94.38 388 TYR A O 1
ATOM 3125 N N . ILE A 1 389 ? -12.031 3.268 6.104 1.00 95.19 389 ILE A N 1
ATOM 3126 C CA . ILE A 1 389 ? -11.472 1.981 5.656 1.00 95.19 389 ILE A CA 1
ATOM 3127 C C . ILE A 1 389 ? -12.324 0.800 6.140 1.00 95.19 389 ILE A C 1
ATOM 3129 O O . ILE A 1 389 ? -12.655 -0.085 5.353 1.00 95.19 389 ILE A O 1
ATOM 3133 N N . ILE A 1 390 ? -12.726 0.789 7.413 1.00 94.75 390 ILE A N 1
ATOM 3134 C CA . ILE A 1 390 ? -13.594 -0.262 7.965 1.00 94.75 390 ILE A CA 1
ATOM 3135 C C . ILE A 1 390 ? -14.958 -0.245 7.260 1.00 94.75 390 ILE A C 1
ATOM 3137 O O . ILE A 1 390 ? -15.485 -1.296 6.898 1.00 94.75 390 ILE A O 1
ATOM 3141 N N . GLY A 1 391 ? -15.509 0.946 7.006 1.00 92.88 391 GLY A N 1
ATOM 3142 C CA . GLY A 1 391 ? -16.748 1.118 6.252 1.00 92.88 391 GLY A CA 1
ATOM 3143 C C . GLY A 1 391 ? -16.663 0.584 4.820 1.00 92.88 391 GLY A C 1
ATOM 3144 O O . GLY A 1 391 ? -17.613 -0.047 4.364 1.00 92.88 391 GLY A O 1
ATOM 3145 N N . LEU A 1 392 ? -15.527 0.779 4.138 1.00 92.75 392 LEU A N 1
ATOM 3146 C CA . LEU A 1 392 ? -15.268 0.195 2.820 1.00 92.75 392 LEU A CA 1
ATOM 3147 C C . LEU A 1 392 ? -15.272 -1.335 2.882 1.00 92.75 392 LEU A C 1
ATOM 3149 O O . LEU A 1 392 ? -15.933 -1.975 2.074 1.00 92.75 392 LEU A O 1
ATOM 3153 N N . ILE A 1 393 ? -14.571 -1.932 3.847 1.00 93.31 393 ILE A N 1
ATOM 3154 C CA . ILE A 1 393 ? -14.439 -3.395 3.968 1.00 93.31 393 ILE A CA 1
ATOM 3155 C C . ILE A 1 393 ? -15.769 -4.064 4.359 1.00 93.31 393 ILE A C 1
ATOM 3157 O O . ILE A 1 393 ? -16.026 -5.210 3.984 1.00 93.31 393 ILE A O 1
ATOM 3161 N N . ALA A 1 394 ? -16.637 -3.345 5.075 1.00 89.06 394 ALA A N 1
ATOM 3162 C CA . ALA A 1 394 ? -17.988 -3.796 5.395 1.00 89.06 394 ALA A CA 1
ATOM 3163 C C . ALA A 1 394 ? -18.930 -3.827 4.172 1.00 89.06 394 ALA A C 1
ATOM 3165 O O . ALA A 1 394 ? -19.990 -4.457 4.232 1.00 89.06 394 ALA A O 1
ATOM 3166 N N . ASP A 1 395 ? -18.576 -3.163 3.065 1.00 90.50 395 ASP A N 1
ATOM 3167 C CA . ASP A 1 395 ? -19.324 -3.247 1.812 1.00 90.50 395 ASP A CA 1
ATOM 3168 C C . ASP A 1 395 ? -19.209 -4.659 1.209 1.00 90.50 395 ASP A C 1
ATOM 3170 O O . ASP A 1 395 ? -18.137 -5.270 1.179 1.00 90.50 395 ASP A O 1
ATOM 3174 N N . ARG A 1 396 ? -20.316 -5.172 0.656 1.00 87.50 396 ARG A N 1
ATOM 3175 C CA . ARG A 1 396 ? -20.364 -6.478 -0.022 1.00 87.50 396 ARG A CA 1
ATOM 3176 C C . ARG A 1 396 ? -19.319 -6.595 -1.130 1.00 87.50 396 ARG A C 1
ATOM 3178 O O . ARG A 1 396 ? -18.805 -7.690 -1.344 1.00 87.50 396 ARG A O 1
ATOM 3185 N N . LYS A 1 397 ? -18.984 -5.486 -1.801 1.00 91.88 397 LYS A N 1
ATOM 3186 C CA . LYS A 1 397 ? -17.942 -5.428 -2.835 1.00 91.88 397 LYS A CA 1
ATOM 3187 C C . LYS A 1 397 ? -16.564 -5.826 -2.297 1.00 91.88 397 LYS A C 1
ATOM 3189 O O . LYS A 1 397 ? -15.791 -6.456 -3.014 1.00 91.88 397 LYS A O 1
ATOM 3194 N N . PHE A 1 398 ? -16.262 -5.486 -1.045 1.00 90.88 398 PHE A N 1
ATOM 3195 C CA . PHE A 1 398 ? -14.938 -5.653 -0.445 1.00 90.88 398 PHE A CA 1
ATOM 3196 C C . PHE A 1 398 ? -14.916 -6.653 0.714 1.00 90.88 398 PHE A C 1
ATOM 3198 O O . PHE A 1 398 ? -13.881 -6.806 1.359 1.00 90.88 398 PHE A O 1
ATOM 3205 N N . GLN A 1 399 ? -16.001 -7.396 0.951 1.00 88.50 399 GLN A N 1
ATOM 3206 C CA . GLN A 1 399 ? -16.119 -8.270 2.121 1.00 88.50 399 GLN A CA 1
ATOM 3207 C C . GLN A 1 399 ? -15.002 -9.323 2.235 1.00 88.50 399 GLN A C 1
ATOM 3209 O O . GLN A 1 399 ? -14.669 -9.752 3.337 1.00 88.50 399 GLN A O 1
ATOM 3214 N N . HIS A 1 400 ? -14.399 -9.739 1.117 1.00 89.19 400 HIS A N 1
ATOM 3215 C CA . HIS A 1 400 ? -13.277 -10.682 1.115 1.00 89.19 400 HIS A CA 1
ATOM 3216 C C . HIS A 1 400 ? -12.016 -10.103 1.776 1.00 89.19 400 HIS A C 1
ATOM 3218 O O . HIS A 1 400 ? -11.182 -10.860 2.257 1.00 89.19 400 HIS A O 1
ATOM 3224 N N . PHE A 1 401 ? -11.898 -8.776 1.880 1.00 92.25 401 PHE A N 1
ATOM 3225 C CA . PHE A 1 401 ? -10.818 -8.116 2.612 1.00 92.25 401 PHE A CA 1
ATOM 3226 C C . PHE A 1 401 ? -11.007 -8.147 4.135 1.00 92.25 401 PHE A C 1
ATOM 3228 O O . PHE A 1 401 ? -10.056 -7.835 4.848 1.00 92.25 401 PHE A O 1
ATOM 3235 N N . ASN A 1 402 ? -12.156 -8.597 4.667 1.00 91.06 402 ASN A N 1
ATOM 3236 C CA . ASN A 1 402 ? -12.308 -8.806 6.115 1.00 91.06 402 ASN A CA 1
ATOM 3237 C C . ASN A 1 402 ? -11.263 -9.794 6.648 1.00 91.06 402 ASN A C 1
ATOM 3239 O O . ASN A 1 402 ? -10.673 -9.556 7.697 1.00 91.06 402 ASN A O 1
ATOM 3243 N N . THR A 1 403 ? -10.960 -10.867 5.905 1.00 92.50 403 THR A N 1
ATOM 3244 C CA . THR A 1 403 ? -9.918 -11.825 6.312 1.00 92.50 403 THR A CA 1
ATOM 3245 C C . THR A 1 403 ? -8.527 -11.195 6.314 1.00 92.50 403 THR A C 1
ATOM 3247 O O . THR A 1 403 ? -7.696 -11.561 7.140 1.00 92.50 403 THR A O 1
ATOM 3250 N N . VAL A 1 404 ? -8.277 -10.234 5.418 1.00 92.50 404 VAL A N 1
ATOM 3251 C CA . VAL A 1 404 ? -7.010 -9.492 5.344 1.00 92.50 404 VAL A CA 1
ATOM 3252 C C . VAL A 1 404 ? -6.887 -8.528 6.524 1.00 92.50 404 VAL A C 1
ATOM 3254 O O . VAL A 1 404 ? -5.846 -8.500 7.171 1.00 92.50 404 VAL A O 1
ATOM 3257 N N . LEU A 1 405 ? -7.956 -7.797 6.859 1.00 95.56 405 LEU A N 1
ATOM 3258 C CA . LEU A 1 405 ? -7.997 -6.917 8.030 1.00 95.56 405 LEU A CA 1
ATOM 3259 C C . LEU A 1 405 ? -7.800 -7.702 9.339 1.00 95.56 405 LEU A C 1
ATOM 3261 O O . LEU A 1 405 ? -7.008 -7.306 10.190 1.00 95.56 405 LEU A O 1
ATOM 3265 N N . GLU A 1 406 ? -8.466 -8.849 9.478 1.00 93.75 406 GLU A N 1
ATOM 3266 C CA . GLU A 1 406 ? -8.298 -9.765 10.613 1.00 93.75 406 GLU A CA 1
ATOM 3267 C C . GLU A 1 406 ? -6.863 -10.289 10.738 1.00 93.75 406 GLU A C 1
ATOM 3269 O O . GLU A 1 406 ? -6.298 -10.316 11.835 1.00 93.75 406 GLU A O 1
ATOM 3274 N N . ALA A 1 407 ? -6.260 -10.704 9.620 1.00 93.44 407 ALA A N 1
ATOM 3275 C CA . ALA A 1 407 ? -4.872 -11.148 9.593 1.00 93.44 407 ALA A CA 1
ATOM 3276 C C . ALA A 1 407 ? -3.918 -10.007 9.970 1.00 93.44 407 ALA A C 1
ATOM 3278 O O . ALA A 1 407 ? -3.022 -10.217 10.786 1.00 93.44 407 ALA A O 1
ATOM 3279 N N . TYR A 1 408 ? -4.154 -8.795 9.459 1.00 96.25 408 TYR A N 1
ATOM 3280 C CA . TYR A 1 408 ? -3.376 -7.606 9.796 1.00 96.25 408 TYR A CA 1
ATOM 3281 C C . TYR A 1 408 ? -3.390 -7.322 11.300 1.00 96.25 408 TYR A C 1
ATOM 3283 O O . TYR A 1 408 ? -2.326 -7.253 11.915 1.00 96.25 408 TYR A O 1
ATOM 3291 N N . ILE A 1 409 ? -4.576 -7.248 11.915 1.00 95.31 409 ILE A N 1
ATOM 3292 C CA . ILE A 1 409 ? -4.719 -6.999 13.358 1.00 95.31 409 ILE A CA 1
ATOM 3293 C C . ILE A 1 409 ? -3.956 -8.055 14.171 1.00 95.31 409 ILE A C 1
ATOM 3295 O O . ILE A 1 409 ? -3.278 -7.733 15.145 1.00 95.31 409 ILE A O 1
ATOM 3299 N N . LYS A 1 410 ? -4.038 -9.330 13.776 1.00 89.94 410 LYS A N 1
ATOM 3300 C CA . LYS A 1 410 ? -3.429 -10.433 14.535 1.00 89.94 410 LYS A CA 1
ATOM 3301 C C . LYS A 1 410 ? -1.921 -10.562 14.330 1.00 89.94 410 LYS A C 1
ATOM 3303 O O . LYS A 1 410 ? -1.236 -10.923 15.284 1.00 89.94 410 LYS A O 1
ATOM 3308 N N . GLN A 1 411 ? -1.416 -10.317 13.123 1.00 90.12 411 GLN A N 1
ATOM 3309 C CA . GLN A 1 411 ? -0.052 -10.697 12.727 1.00 90.12 411 GLN A CA 1
ATOM 3310 C C . GLN A 1 411 ? 0.875 -9.510 12.454 1.00 90.12 411 GLN A C 1
ATOM 3312 O O . GLN A 1 411 ? 2.069 -9.632 12.703 1.00 90.12 411 GLN A O 1
ATOM 3317 N N . HIS A 1 412 ? 0.356 -8.380 11.970 1.00 89.81 412 HIS A N 1
ATOM 3318 C CA . HIS A 1 412 ? 1.183 -7.271 11.470 1.00 89.81 412 HIS A CA 1
ATOM 3319 C C . HIS A 1 412 ? 1.081 -5.999 12.312 1.00 89.81 412 HIS A C 1
ATOM 3321 O O . HIS A 1 412 ? 2.056 -5.263 12.429 1.00 89.81 412 HIS A O 1
ATOM 3327 N N . PHE A 1 413 ? -0.076 -5.748 12.922 1.00 94.50 413 PHE A N 1
ATOM 3328 C CA . PHE A 1 413 ? -0.296 -4.556 13.728 1.00 94.50 413 PHE A CA 1
ATOM 3329 C C . PHE A 1 413 ? 0.677 -4.483 14.915 1.00 94.50 413 PHE A C 1
ATOM 3331 O O . PHE A 1 413 ? 0.773 -5.426 15.705 1.00 94.50 413 PHE A O 1
ATOM 3338 N N . SER A 1 414 ? 1.358 -3.341 15.050 1.00 92.88 414 SER A N 1
ATOM 3339 C CA . SER A 1 414 ? 2.466 -3.130 15.995 1.00 92.88 414 SER A CA 1
ATOM 3340 C C . SER A 1 414 ? 2.359 -1.840 16.825 1.00 92.88 414 SER A C 1
ATOM 3342 O O . SER A 1 414 ? 3.231 -1.563 17.648 1.00 92.88 414 SER A O 1
ATOM 3344 N N . ALA A 1 415 ? 1.293 -1.046 16.664 1.00 93.81 415 ALA A N 1
ATOM 3345 C CA . ALA A 1 415 ? 1.161 0.249 17.334 1.00 93.81 415 ALA A CA 1
ATOM 3346 C C . ALA A 1 415 ? 0.725 0.099 18.803 1.00 93.81 415 ALA A C 1
ATOM 3348 O O . ALA A 1 415 ? -0.446 -0.126 19.117 1.00 93.81 415 ALA A O 1
ATOM 3349 N N . THR A 1 416 ? 1.678 0.231 19.725 1.00 91.88 416 THR A N 1
ATOM 3350 C CA . THR A 1 416 ? 1.515 -0.087 21.157 1.00 91.88 416 THR A CA 1
ATOM 3351 C C . THR A 1 416 ? 0.778 0.979 21.965 1.00 91.88 416 THR A C 1
ATOM 3353 O O . THR A 1 416 ? 0.159 0.642 22.965 1.00 91.88 416 THR A O 1
ATOM 3356 N N . LEU A 1 417 ? 0.802 2.249 21.549 1.00 91.12 417 LEU A N 1
ATOM 3357 C CA . LEU A 1 417 ? 0.118 3.349 22.253 1.00 91.12 417 LEU A CA 1
ATOM 3358 C C . LEU A 1 417 ? -1.183 3.790 21.571 1.00 91.12 417 LEU A C 1
ATOM 3360 O O . LEU A 1 417 ? -1.913 4.607 22.127 1.00 91.12 417 LEU A O 1
ATOM 3364 N N . ALA A 1 418 ? -1.515 3.216 20.409 1.00 94.94 418 ALA A N 1
ATOM 3365 C CA . ALA A 1 418 ? -2.702 3.581 19.639 1.00 94.94 418 ALA A CA 1
ATOM 3366 C C . ALA A 1 418 ? -4.007 3.449 20.443 1.00 94.94 418 ALA A C 1
ATOM 3368 O O . ALA A 1 418 ? -4.938 4.221 20.225 1.00 94.94 418 ALA A O 1
ATOM 3369 N N . TYR A 1 419 ? -4.088 2.521 21.408 1.00 94.19 419 TYR A N 1
ATOM 3370 C CA . TYR A 1 419 ? -5.273 2.384 22.262 1.00 94.19 419 TYR A CA 1
ATOM 3371 C C . TYR A 1 419 ? -5.636 3.681 23.003 1.00 94.19 419 TYR A C 1
ATOM 3373 O O . TYR A 1 419 ? -6.824 3.959 23.149 1.00 94.19 419 TYR A O 1
ATOM 3381 N N . LYS A 1 420 ? -4.654 4.492 23.434 1.00 92.88 420 LYS A N 1
ATOM 3382 C CA . LYS A 1 420 ? -4.901 5.746 24.169 1.00 92.88 420 LYS A CA 1
ATOM 3383 C C . LYS A 1 420 ? -5.649 6.747 23.284 1.00 92.88 420 LYS A C 1
ATOM 3385 O O . LYS A 1 420 ? -6.743 7.187 23.641 1.00 92.88 420 LYS A O 1
ATOM 3390 N N . SER A 1 421 ? -5.105 7.018 22.098 1.00 94.31 421 SER A N 1
ATOM 3391 C CA . SER A 1 421 ? -5.698 7.911 21.097 1.00 94.31 421 SER A CA 1
ATOM 3392 C C . SER A 1 421 ? -7.048 7.399 20.594 1.00 94.31 421 SER A C 1
ATOM 3394 O O . SER A 1 421 ? -8.034 8.137 20.603 1.00 94.31 421 SER A O 1
ATOM 3396 N N . LEU A 1 422 ? -7.149 6.112 20.234 1.00 96.31 422 LEU A N 1
ATOM 3397 C CA . LEU A 1 422 ? -8.402 5.519 19.751 1.00 96.31 422 LEU A CA 1
ATOM 3398 C C . LEU A 1 422 ? -9.529 5.619 20.787 1.00 96.31 422 LEU A C 1
ATOM 3400 O O . LEU A 1 422 ? -10.647 6.001 20.440 1.00 96.31 422 LEU A O 1
ATOM 3404 N N . MET A 1 423 ? -9.249 5.305 22.056 1.00 94.69 423 MET A N 1
ATOM 3405 C CA . MET A 1 423 ? -10.239 5.408 23.132 1.00 94.69 423 MET A CA 1
ATOM 3406 C C . MET A 1 423 ? -10.631 6.861 23.405 1.00 94.69 423 MET A C 1
ATOM 3408 O O . MET A 1 423 ? -11.818 7.144 23.571 1.00 94.69 423 MET A O 1
ATOM 3412 N N . SER A 1 424 ? -9.660 7.779 23.413 1.00 94.44 424 SER A N 1
ATOM 3413 C CA . SER A 1 424 ? -9.895 9.213 23.611 1.00 94.44 424 SER A CA 1
ATOM 3414 C C . SER A 1 424 ? -10.815 9.792 22.528 1.00 94.44 424 SER A C 1
ATOM 3416 O O . SER A 1 424 ? -11.854 10.388 22.837 1.00 94.44 424 SER A O 1
ATOM 3418 N N . VAL A 1 425 ? -10.504 9.545 21.249 1.00 94.88 425 VAL A N 1
ATOM 3419 C CA . VAL A 1 425 ? -11.307 10.042 20.121 1.00 94.88 425 VAL A CA 1
ATOM 3420 C C . VAL A 1 425 ? -12.690 9.394 20.088 1.00 94.88 425 VAL A C 1
ATOM 3422 O O . VAL A 1 425 ? -13.685 10.106 19.928 1.00 94.88 425 VAL A O 1
ATOM 3425 N N . LEU A 1 426 ? -12.784 8.074 20.298 1.00 95.38 426 LEU A N 1
ATOM 3426 C CA . LEU A 1 426 ? -14.066 7.366 20.341 1.00 95.38 426 LEU A CA 1
ATOM 3427 C C . LEU A 1 426 ? -14.965 7.909 21.459 1.00 95.38 426 LEU A C 1
ATOM 3429 O O . LEU A 1 426 ? -16.137 8.201 21.217 1.00 95.38 426 LEU A O 1
ATOM 3433 N N . LYS A 1 427 ? -14.411 8.114 22.661 1.00 94.75 427 LYS A N 1
ATOM 3434 C CA . LYS A 1 427 ? -15.134 8.723 23.782 1.00 94.75 427 LYS A CA 1
ATOM 3435 C C . LYS A 1 427 ? -15.659 10.106 23.409 1.00 94.75 427 LYS A C 1
ATOM 3437 O O . LYS A 1 427 ? -16.829 10.400 23.642 1.00 94.75 427 LYS A O 1
ATOM 3442 N N . ARG A 1 428 ? -14.824 10.942 22.784 1.00 93.25 428 ARG A N 1
ATOM 3443 C CA . ARG A 1 428 ? -15.222 12.286 22.352 1.00 93.25 428 ARG A CA 1
ATOM 3444 C C . ARG A 1 428 ? -16.369 12.247 21.339 1.00 93.25 428 ARG A C 1
ATOM 3446 O O . ARG A 1 428 ? -17.286 13.051 21.447 1.00 93.25 428 ARG A O 1
ATOM 3453 N N . TYR A 1 429 ? -16.352 11.313 20.386 1.00 91.75 429 TYR A N 1
ATOM 3454 C CA . TYR A 1 429 ? -17.438 11.160 19.407 1.00 91.75 429 TYR A CA 1
ATOM 3455 C C . TYR A 1 429 ? -18.750 10.756 20.087 1.00 91.75 429 TYR A C 1
ATOM 3457 O O . TYR A 1 429 ? -19.796 11.326 19.783 1.00 91.75 429 TYR A O 1
ATOM 3465 N N . LEU A 1 430 ? -18.693 9.824 21.041 1.00 91.38 430 LEU A N 1
ATOM 3466 C CA . LEU A 1 430 ? -19.860 9.396 21.814 1.00 91.38 430 LEU A CA 1
ATOM 3467 C C . LEU A 1 430 ? -20.420 10.533 22.677 1.00 91.38 430 LEU A C 1
ATOM 3469 O O . LEU A 1 430 ? -21.623 10.789 22.633 1.00 91.38 430 LEU A O 1
ATOM 3473 N N . ASP A 1 431 ? -19.558 11.268 23.384 1.00 91.25 431 ASP A N 1
ATOM 3474 C CA . ASP A 1 431 ? -19.959 12.407 24.216 1.00 91.25 431 ASP A CA 1
ATOM 3475 C C . ASP A 1 431 ? -20.656 13.497 23.393 1.00 91.25 431 ASP A C 1
ATOM 3477 O O . ASP A 1 431 ? -21.704 13.993 23.804 1.00 91.25 431 ASP A O 1
ATOM 3481 N N . VAL A 1 432 ? -20.114 13.852 22.225 1.00 88.19 432 VAL A N 1
ATOM 3482 C CA . VAL A 1 432 ? -20.729 14.845 21.330 1.00 88.19 432 VAL A CA 1
ATOM 3483 C C . VAL A 1 432 ? -22.060 14.327 20.782 1.00 88.19 432 VAL A C 1
ATOM 3485 O O . VAL A 1 432 ? -23.069 15.027 20.840 1.00 88.19 432 VAL A O 1
ATOM 3488 N N . SER A 1 433 ? -22.108 13.064 20.348 1.00 85.88 433 SER A N 1
ATOM 3489 C CA . SER A 1 433 ? -23.344 12.467 19.834 1.00 85.88 433 SER A CA 1
ATOM 3490 C C . SER A 1 433 ? -24.465 12.408 20.881 1.00 85.88 433 SER A C 1
ATOM 3492 O O . SER A 1 433 ? -25.631 12.606 20.549 1.00 85.88 433 SER A O 1
ATOM 3494 N N . SER A 1 434 ? -24.129 12.226 22.165 1.00 85.56 434 SER A N 1
ATOM 3495 C CA . SER A 1 434 ? -25.111 12.186 23.258 1.00 85.56 434 SER A CA 1
ATOM 3496 C C . SER A 1 434 ? -25.855 13.514 23.466 1.00 85.56 434 SER A C 1
ATOM 3498 O O . SER A 1 434 ? -26.979 13.506 23.971 1.00 85.56 434 SER A O 1
ATOM 3500 N N . ARG A 1 435 ? -25.271 14.637 23.010 1.00 86.12 435 ARG A N 1
ATOM 3501 C CA . ARG A 1 435 ? -25.838 15.999 23.070 1.00 86.12 435 ARG A CA 1
ATOM 3502 C C . ARG A 1 435 ? -26.814 16.309 21.928 1.00 86.12 435 ARG A C 1
ATOM 3504 O O . ARG A 1 435 ? -27.295 17.432 21.821 1.00 86.12 435 ARG A O 1
ATOM 3511 N N . GLY A 1 436 ? -27.086 15.334 21.059 1.00 77.00 436 GLY A N 1
ATOM 3512 C CA . GLY A 1 436 ? -28.038 15.467 19.957 1.00 77.00 436 GLY A CA 1
ATOM 3513 C C . GLY A 1 436 ? -27.483 16.136 18.695 1.00 77.00 436 GLY A C 1
ATOM 3514 O O . GLY A 1 436 ? -28.257 16.391 17.769 1.00 77.00 436 GLY A O 1
ATOM 3515 N N . GLU A 1 437 ? -26.173 16.390 18.630 1.00 80.00 437 GLU A N 1
ATOM 3516 C CA . GLU A 1 437 ? -25.500 16.945 17.452 1.00 80.00 437 GLU A CA 1
ATOM 3517 C C . GLU A 1 437 ? -25.559 15.964 16.267 1.00 80.00 437 GLU A C 1
ATOM 3519 O O . GLU A 1 437 ? -25.297 14.769 16.405 1.00 80.00 437 GLU A O 1
ATOM 3524 N N . GLN A 1 438 ? -25.925 16.464 15.085 1.00 67.62 438 GLN A N 1
ATOM 3525 C CA . GLN A 1 438 ? -26.076 15.643 13.883 1.00 67.62 438 GLN A CA 1
ATOM 3526 C C . GLN A 1 438 ? -24.748 15.509 13.135 1.00 67.62 438 GLN A C 1
ATOM 3528 O O . GLN A 1 438 ? -24.188 16.502 12.676 1.00 67.62 438 GLN A O 1
ATOM 3533 N N . CYS A 1 439 ? -24.274 14.276 12.952 1.00 68.94 439 CYS A N 1
ATOM 3534 C CA . CYS A 1 439 ? -23.142 13.968 12.078 1.00 68.94 439 CYS A CA 1
ATOM 3535 C C . CYS A 1 439 ? -23.253 12.538 11.536 1.00 68.94 439 CYS A C 1
ATOM 3537 O O . CYS A 1 439 ? -23.442 11.587 12.299 1.00 68.94 439 CYS A O 1
ATOM 3539 N N . GLU A 1 440 ? -23.075 12.358 10.224 1.00 68.62 440 GLU A N 1
ATOM 3540 C CA . GLU A 1 440 ? -23.073 11.020 9.614 1.00 68.62 440 GLU A CA 1
ATOM 3541 C C . GLU A 1 440 ? -21.951 10.119 10.149 1.00 68.62 440 GLU A C 1
ATOM 3543 O O . GLU A 1 440 ? -22.091 8.891 10.159 1.00 68.62 440 GLU A O 1
ATOM 3548 N N . ASN A 1 441 ? -20.845 10.712 10.613 1.00 77.50 441 ASN A N 1
ATOM 3549 C CA . ASN A 1 441 ? -19.690 9.958 11.086 1.00 77.50 441 ASN A CA 1
ATOM 3550 C C . ASN A 1 441 ? -20.024 9.126 12.331 1.00 77.50 441 ASN A C 1
ATOM 3552 O O . ASN A 1 441 ? -19.521 8.015 12.437 1.00 77.50 441 ASN A O 1
ATOM 3556 N N . TYR A 1 442 ? -20.927 9.570 13.218 1.00 87.69 442 TYR A N 1
ATOM 3557 C CA . TYR A 1 442 ? -21.235 8.843 14.462 1.00 87.69 442 TYR A CA 1
ATOM 3558 C C . TYR A 1 442 ? -21.840 7.461 14.212 1.00 87.69 442 TYR A C 1
ATOM 3560 O O . TYR A 1 442 ? -21.441 6.476 14.836 1.00 87.69 442 TYR A O 1
ATOM 3568 N N . LEU A 1 443 ? -22.766 7.355 13.255 1.00 87.56 443 LEU A N 1
ATOM 3569 C CA . LEU A 1 443 ? -23.355 6.065 12.904 1.00 87.56 443 LEU A CA 1
ATOM 3570 C C . LEU A 1 443 ? -22.314 5.135 12.273 1.00 87.56 443 LEU A C 1
ATOM 3572 O O . LEU A 1 443 ? -22.323 3.932 12.537 1.00 87.56 443 LEU A O 1
ATOM 3576 N N . ARG A 1 444 ? -21.417 5.676 11.438 1.00 90.06 444 ARG A N 1
ATOM 3577 C CA . ARG A 1 444 ? -20.315 4.906 10.842 1.00 90.06 444 ARG A CA 1
ATOM 3578 C C . ARG A 1 444 ? -19.338 4.431 11.920 1.00 90.06 444 ARG A C 1
ATOM 3580 O O . ARG A 1 444 ? -18.948 3.269 11.886 1.00 90.06 444 ARG A O 1
ATOM 3587 N N . THR A 1 445 ? -19.046 5.266 12.918 1.00 92.19 445 THR A N 1
ATOM 3588 C CA . THR A 1 445 ? -18.243 4.900 14.091 1.00 92.19 445 THR A CA 1
ATOM 3589 C C . THR A 1 445 ? -18.845 3.720 14.850 1.00 92.19 445 THR A C 1
ATOM 3591 O O . THR A 1 445 ? -18.141 2.753 15.121 1.00 92.19 445 THR A O 1
ATOM 3594 N N . LEU A 1 446 ? -20.153 3.741 15.129 1.00 92.25 446 LEU A N 1
ATOM 3595 C CA . LEU A 1 446 ? -20.827 2.631 15.817 1.00 92.25 446 LEU A CA 1
ATOM 3596 C C . LEU A 1 446 ? -20.884 1.348 14.978 1.00 92.25 446 LEU A C 1
ATOM 3598 O O . LEU A 1 446 ? -20.780 0.257 15.525 1.00 92.25 446 LEU A O 1
ATOM 3602 N N . LYS A 1 447 ? -21.014 1.453 13.650 1.00 91.88 447 LYS A N 1
ATOM 3603 C CA . LYS A 1 447 ? -20.932 0.287 12.750 1.00 91.88 447 LYS A CA 1
ATOM 3604 C C . LYS A 1 447 ? -19.531 -0.327 12.702 1.00 91.88 447 LYS A C 1
ATOM 3606 O O . LYS A 1 447 ? -19.411 -1.527 12.498 1.00 91.88 447 LYS A O 1
ATOM 3611 N N . ALA A 1 448 ? -18.493 0.485 12.878 1.00 94.12 448 ALA A N 1
ATOM 3612 C CA . ALA A 1 448 ? -17.096 0.059 12.895 1.00 94.12 448 ALA A CA 1
ATOM 3613 C C . ALA A 1 448 ? -16.600 -0.358 14.294 1.00 94.12 448 ALA A C 1
ATOM 3615 O O . ALA A 1 448 ? -15.420 -0.678 14.450 1.00 94.12 448 ALA A O 1
ATOM 3616 N N . LEU A 1 449 ? -17.477 -0.342 15.307 1.00 93.50 449 LEU A N 1
ATOM 3617 C CA . LEU A 1 449 ? -17.113 -0.491 16.716 1.00 93.50 449 LEU A CA 1
ATOM 3618 C C . LEU A 1 449 ? -16.341 -1.786 16.992 1.00 93.50 449 LEU A C 1
ATOM 3620 O O . LEU A 1 449 ? -15.333 -1.745 17.689 1.00 93.50 449 LEU A O 1
ATOM 3624 N N . GLU A 1 450 ? -16.764 -2.899 16.387 1.00 92.38 450 GLU A N 1
ATOM 3625 C CA . GLU A 1 450 ? -16.092 -4.200 16.488 1.00 92.38 450 GLU A CA 1
ATOM 3626 C C . GLU A 1 450 ? -14.594 -4.093 16.151 1.00 92.38 450 GLU A C 1
ATOM 3628 O O . GLU A 1 450 ? -13.733 -4.418 16.967 1.00 92.38 450 GLU A O 1
ATOM 3633 N N . TYR A 1 451 ? -14.264 -3.561 14.971 1.00 95.31 451 TYR A N 1
ATOM 3634 C CA . TYR A 1 451 ? -12.879 -3.447 14.513 1.00 95.31 451 TYR A CA 1
ATOM 3635 C C . TYR A 1 451 ? -12.078 -2.394 15.279 1.00 95.31 451 TYR A C 1
ATOM 3637 O O . TYR A 1 451 ? -10.898 -2.613 15.556 1.00 95.31 451 TYR A O 1
ATOM 3645 N N . ILE A 1 452 ? -12.700 -1.279 15.672 1.00 96.19 452 ILE A N 1
ATOM 3646 C CA . ILE A 1 452 ? -12.039 -0.274 16.517 1.00 96.19 452 ILE A CA 1
ATOM 3647 C C . ILE A 1 452 ? -11.624 -0.890 17.856 1.00 96.19 452 ILE A C 1
ATOM 3649 O O . ILE A 1 452 ? -10.485 -0.708 18.289 1.00 96.19 452 ILE A O 1
ATOM 3653 N N . PHE A 1 453 ? -12.497 -1.680 18.481 1.00 94.88 453 PHE A N 1
ATOM 3654 C CA . PHE A 1 453 ? -12.151 -2.385 19.709 1.00 94.88 453 PHE A CA 1
ATOM 3655 C C . PHE A 1 453 ? -11.097 -3.467 19.497 1.00 94.88 453 PHE A C 1
ATOM 3657 O O . PHE A 1 453 ? -10.197 -3.576 20.326 1.00 94.88 453 PHE A O 1
ATOM 3664 N N . LYS A 1 454 ? -11.118 -4.200 18.379 1.00 95.12 454 LYS A N 1
ATOM 3665 C CA . LYS A 1 454 ? -10.032 -5.134 18.036 1.00 95.12 454 LYS A CA 1
ATOM 3666 C C . LYS A 1 454 ? -8.670 -4.438 17.982 1.00 95.12 454 LYS A C 1
ATOM 3668 O O . LYS A 1 454 ? -7.705 -4.966 18.534 1.00 95.12 454 LYS A O 1
ATOM 3673 N N . PHE A 1 455 ? -8.583 -3.239 17.398 1.00 96.56 455 PHE A N 1
ATOM 3674 C CA . PHE A 1 455 ? -7.349 -2.442 17.415 1.00 96.56 455 PHE A CA 1
ATOM 3675 C C . PHE A 1 455 ? -6.957 -1.987 18.826 1.00 96.56 455 PHE A C 1
ATOM 3677 O O . PHE A 1 455 ? -5.796 -2.137 19.205 1.00 96.56 455 PHE A O 1
ATOM 3684 N N . ILE A 1 456 ? -7.907 -1.482 19.622 1.00 95.62 456 ILE A N 1
ATOM 3685 C CA . ILE A 1 456 ? -7.674 -1.063 21.019 1.00 95.62 456 ILE A CA 1
ATOM 3686 C C . ILE A 1 456 ? -7.134 -2.233 21.853 1.00 95.62 456 ILE A C 1
ATOM 3688 O O . ILE A 1 456 ? -6.095 -2.108 22.500 1.00 95.62 456 ILE A O 1
ATOM 3692 N N . VAL A 1 457 ? -7.813 -3.382 21.807 1.00 93.81 457 VAL A N 1
ATOM 3693 C CA . VAL A 1 457 ? -7.453 -4.602 22.540 1.00 93.81 457 VAL A CA 1
ATOM 3694 C C . VAL A 1 457 ? -6.077 -5.090 22.103 1.00 93.81 457 VAL A C 1
ATOM 3696 O O . VAL A 1 457 ? -5.202 -5.297 22.944 1.00 93.81 457 VAL A O 1
ATOM 3699 N N . ARG A 1 458 ? -5.834 -5.208 20.792 1.00 94.75 458 ARG A N 1
ATOM 3700 C CA . ARG A 1 458 ? -4.537 -5.648 20.271 1.00 94.75 458 ARG A CA 1
ATOM 3701 C C . ARG A 1 458 ? -3.406 -4.704 20.679 1.00 94.75 458 ARG A C 1
ATOM 3703 O O . ARG A 1 458 ? -2.363 -5.174 21.127 1.00 94.75 458 ARG A O 1
ATOM 3710 N N . SER A 1 459 ? -3.615 -3.395 20.564 1.00 94.88 459 SER A N 1
ATOM 3711 C CA . SER A 1 459 ? -2.655 -2.367 20.981 1.00 94.88 459 SER A CA 1
ATOM 3712 C C . SER A 1 459 ? -2.327 -2.489 22.472 1.00 94.88 459 SER A C 1
ATOM 3714 O O . SER A 1 459 ? -1.154 -2.556 22.844 1.00 94.88 459 SER A O 1
ATOM 3716 N N . ARG A 1 460 ? -3.348 -2.667 23.323 1.00 93.06 460 ARG A N 1
ATOM 3717 C CA . ARG A 1 460 ? -3.175 -2.890 24.766 1.00 93.06 460 ARG A CA 1
ATOM 3718 C C . ARG A 1 460 ? -2.400 -4.170 25.080 1.00 93.06 460 ARG A C 1
ATOM 3720 O O . ARG A 1 460 ? -1.547 -4.144 25.972 1.00 93.06 460 ARG A O 1
ATOM 3727 N N . MET A 1 461 ? -2.679 -5.271 24.378 1.00 90.88 461 MET A N 1
ATOM 3728 C CA . MET A 1 461 ? -1.953 -6.536 24.544 1.00 90.88 461 MET A CA 1
ATOM 3729 C C . MET A 1 461 ? -0.465 -6.364 24.225 1.00 90.88 461 MET A C 1
ATOM 3731 O O . MET A 1 461 ? 0.374 -6.785 25.018 1.00 90.88 461 MET A O 1
ATOM 3735 N N . LEU A 1 462 ? -0.140 -5.698 23.113 1.00 91.12 462 LEU A N 1
ATOM 3736 C CA . LEU A 1 462 ? 1.243 -5.415 22.715 1.00 91.12 462 LEU A CA 1
ATOM 3737 C C . LEU A 1 462 ? 1.956 -4.531 23.745 1.00 91.12 462 LEU A C 1
ATOM 3739 O O . LEU A 1 462 ? 3.072 -4.840 24.157 1.00 91.12 462 LEU A O 1
ATOM 3743 N N . TYR A 1 463 ? 1.294 -3.479 24.233 1.00 90.94 463 TYR A N 1
ATOM 3744 C CA . TYR A 1 463 ? 1.832 -2.650 25.314 1.00 90.94 463 TYR A CA 1
ATOM 3745 C C . TYR A 1 463 ? 2.097 -3.466 26.586 1.00 90.94 463 TYR A C 1
ATOM 3747 O O . TYR A 1 463 ? 3.153 -3.350 27.202 1.00 90.94 463 TYR A O 1
ATOM 3755 N N . SER A 1 464 ? 1.165 -4.349 26.964 1.00 90.00 464 SER A N 1
ATOM 3756 C CA . SER A 1 464 ? 1.318 -5.203 28.147 1.00 90.00 464 SER A CA 1
ATOM 3757 C C . SER A 1 464 ? 2.516 -6.138 28.044 1.00 90.00 464 SER A C 1
ATOM 3759 O O . SER A 1 464 ? 3.162 -6.394 29.057 1.00 90.00 464 SER A O 1
ATOM 3761 N N . GLN A 1 465 ? 2.789 -6.654 26.844 1.00 88.81 465 GLN A N 1
ATOM 3762 C CA . GLN A 1 465 ? 3.914 -7.548 26.580 1.00 88.81 465 GLN A CA 1
ATOM 3763 C C . GLN A 1 465 ? 5.260 -6.824 26.682 1.00 88.81 465 GLN A C 1
ATOM 3765 O O . GLN A 1 465 ? 6.214 -7.405 27.187 1.00 88.81 465 GLN A O 1
ATOM 3770 N N . LEU A 1 466 ? 5.336 -5.562 26.247 1.00 88.31 466 LEU A N 1
ATOM 3771 C CA . LEU A 1 466 ? 6.573 -4.773 26.289 1.00 88.31 466 LEU A CA 1
ATOM 3772 C C . LEU A 1 466 ? 6.869 -4.166 27.665 1.00 88.31 466 LEU A C 1
ATOM 3774 O O . LEU A 1 466 ? 8.031 -4.017 28.029 1.00 88.31 466 LEU A O 1
ATOM 3778 N N . TYR A 1 467 ? 5.829 -3.802 28.419 1.00 86.69 467 TYR A N 1
ATOM 3779 C CA . TYR A 1 467 ? 5.957 -3.055 29.676 1.00 86.69 467 TYR A CA 1
ATOM 3780 C C . TYR A 1 467 ? 5.456 -3.828 30.902 1.00 86.69 467 TYR A C 1
ATOM 3782 O O . TYR A 1 467 ? 5.115 -3.212 31.911 1.00 86.69 467 TYR A O 1
ATOM 3790 N N . GLU A 1 468 ? 5.380 -5.159 30.820 1.00 84.00 468 GLU A N 1
ATOM 3791 C CA . GLU A 1 468 ? 5.021 -6.052 31.936 1.00 84.00 468 GLU A CA 1
ATOM 3792 C C . GLU A 1 468 ? 3.699 -5.668 32.633 1.00 84.00 468 GLU A C 1
ATOM 3794 O O . GLU A 1 468 ? 3.569 -5.695 33.855 1.00 84.00 468 GLU A O 1
ATOM 3799 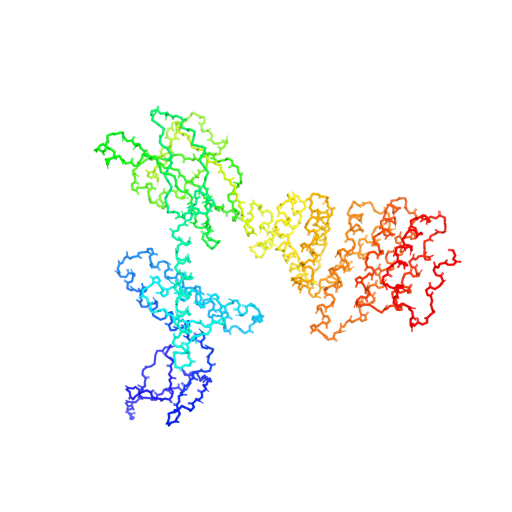N N . GLY A 1 469 ? 2.692 -5.267 31.852 1.00 76.75 469 GLY A N 1
ATOM 3800 C CA . GLY A 1 469 ? 1.365 -4.936 32.384 1.00 76.75 469 GLY A CA 1
ATOM 3801 C C . GLY A 1 469 ? 1.250 -3.591 33.113 1.00 76.75 469 GLY A C 1
ATOM 3802 O O . GLY A 1 469 ? 0.222 -3.342 33.748 1.00 76.75 469 GLY A O 1
ATOM 3803 N N . LYS A 1 470 ? 2.237 -2.691 32.992 1.00 81.94 470 LYS A N 1
ATOM 3804 C CA . LYS A 1 470 ? 2.115 -1.301 33.473 1.00 81.94 470 LYS A CA 1
ATOM 3805 C C . LYS A 1 470 ? 0.865 -0.601 32.918 1.00 81.94 470 LYS A C 1
ATOM 3807 O O . LYS A 1 470 ? 0.332 -0.976 31.873 1.00 81.94 470 LYS A O 1
ATOM 3812 N N . GLU A 1 471 ? 0.391 0.403 33.660 1.00 84.69 471 GLU A N 1
ATOM 3813 C CA . GLU A 1 471 ? -0.784 1.238 33.336 1.00 84.69 471 GLU A CA 1
ATOM 3814 C C . GLU A 1 471 ? -2.121 0.480 33.190 1.00 84.69 471 GLU A C 1
ATOM 3816 O O . GLU A 1 471 ? -3.085 1.010 32.640 1.00 84.69 471 GLU A O 1
ATOM 3821 N N . GLN A 1 472 ? -2.238 -0.738 33.738 1.00 86.88 472 GLN A N 1
ATOM 3822 C CA . GLN A 1 472 ? -3.495 -1.500 33.690 1.00 86.88 472 GLN A CA 1
ATOM 3823 C C . GLN A 1 472 ? -4.678 -0.725 34.291 1.00 86.88 472 GLN A C 1
ATOM 3825 O O . GLN A 1 472 ? -5.745 -0.677 33.689 1.00 86.88 472 GLN A O 1
ATOM 3830 N N . LYS A 1 473 ? -4.486 -0.067 35.441 1.00 86.81 473 LYS A N 1
ATOM 3831 C CA . LYS A 1 473 ? -5.551 0.708 36.100 1.00 86.81 473 LYS A CA 1
ATOM 3832 C C . LYS A 1 473 ? -6.019 1.902 35.266 1.00 86.81 473 LYS A C 1
ATOM 3834 O O . LYS A 1 473 ? -7.215 2.148 35.186 1.00 86.81 473 LYS A O 1
ATOM 3839 N N . GLU A 1 474 ? -5.094 2.621 34.634 1.00 90.06 474 GLU A N 1
ATOM 3840 C CA . GLU A 1 474 ? -5.418 3.780 33.790 1.00 90.06 474 GLU A CA 1
ATOM 3841 C C . GLU A 1 474 ? -6.177 3.359 32.530 1.00 90.06 474 GLU A C 1
ATOM 3843 O O . GLU A 1 474 ? -7.139 4.016 32.122 1.00 90.06 474 GLU A O 1
ATOM 3848 N N . PHE A 1 475 ? -5.777 2.232 31.936 1.00 90.31 475 PHE A N 1
ATOM 3849 C CA . PHE A 1 475 ? -6.515 1.617 30.841 1.00 90.31 475 PHE A CA 1
ATOM 3850 C C . PHE A 1 475 ? -7.932 1.225 31.276 1.00 90.31 475 PHE A C 1
ATOM 3852 O O . PHE A 1 475 ? -8.899 1.574 30.597 1.00 90.31 475 PHE A O 1
ATOM 3859 N N . GLU A 1 476 ? -8.074 0.558 32.426 1.00 88.88 476 GLU A N 1
ATOM 3860 C CA . GLU A 1 476 ? -9.380 0.162 32.958 1.00 88.88 476 GLU A CA 1
ATOM 3861 C C . GLU A 1 476 ? -10.283 1.359 33.248 1.00 88.88 476 GLU A C 1
ATOM 3863 O O . GLU A 1 476 ? -11.469 1.339 32.916 1.00 88.88 476 GLU A O 1
ATOM 3868 N N . GLU A 1 477 ? -9.730 2.427 33.816 1.00 91.06 477 GLU A N 1
ATOM 3869 C CA . GLU A 1 477 ? -10.460 3.664 34.067 1.00 91.06 477 GLU A CA 1
ATOM 3870 C C . GLU A 1 477 ? -10.881 4.358 32.765 1.00 91.06 477 GLU A C 1
ATOM 3872 O O . GLU A 1 477 ? -12.017 4.818 32.644 1.00 91.06 477 GLU A O 1
ATOM 3877 N N . SER A 1 478 ? -10.005 4.386 31.758 1.00 92.50 478 SER A N 1
ATOM 3878 C CA . SER A 1 478 ? -10.324 4.935 30.435 1.00 92.50 478 SER A CA 1
ATOM 3879 C C . SER A 1 478 ? -11.445 4.148 29.755 1.00 92.50 478 SER A C 1
ATOM 3881 O O . SER A 1 478 ? -12.324 4.737 29.124 1.00 92.50 478 SER A O 1
ATOM 3883 N N . LEU A 1 479 ? -11.457 2.822 29.922 1.00 89.62 479 LEU A N 1
ATOM 3884 C CA . LEU A 1 479 ? -12.502 1.962 29.378 1.00 89.62 479 LEU A CA 1
ATOM 3885 C C . LEU A 1 479 ? -13.832 2.168 30.105 1.00 89.62 479 LEU A C 1
ATOM 3887 O O . LEU A 1 479 ? -14.861 2.316 29.453 1.00 89.62 479 LEU A O 1
ATOM 3891 N N . ARG A 1 480 ? -13.822 2.258 31.440 1.00 90.06 480 ARG A N 1
ATOM 3892 C CA . ARG A 1 480 ? -15.019 2.601 32.229 1.00 90.06 480 ARG A CA 1
ATOM 3893 C C . ARG A 1 480 ? -15.624 3.925 31.772 1.00 90.06 480 ARG A C 1
ATOM 3895 O O . ARG A 1 480 ? -16.802 3.965 31.436 1.00 90.06 480 ARG A O 1
ATOM 3902 N N . LYS A 1 481 ? -14.801 4.972 31.645 1.00 92.94 481 LYS A N 1
ATOM 3903 C CA . LYS A 1 481 ? -15.224 6.289 31.137 1.00 92.94 481 LYS A CA 1
ATOM 3904 C C . LYS A 1 481 ? -15.817 6.214 29.728 1.00 92.94 481 LYS A C 1
ATOM 3906 O O . LYS A 1 481 ? -16.716 6.984 29.405 1.00 92.94 481 LYS A O 1
ATOM 3911 N N . LEU A 1 482 ? -15.323 5.308 28.883 1.00 93.31 482 LEU A N 1
ATOM 3912 C CA . LEU A 1 482 ? -15.878 5.075 27.552 1.00 93.31 482 LEU A CA 1
ATOM 3913 C C . LEU A 1 482 ? -17.269 4.422 27.621 1.00 93.31 482 LEU A C 1
ATOM 3915 O O . LEU A 1 482 ? -18.187 4.890 26.950 1.00 93.31 482 LEU A O 1
ATOM 3919 N N . PHE A 1 483 ? -17.449 3.389 28.450 1.00 90.88 483 PHE A N 1
ATOM 3920 C CA . PHE A 1 483 ? -18.761 2.767 28.677 1.00 90.88 483 PHE A CA 1
ATOM 3921 C C . PHE A 1 483 ? -19.759 3.745 29.306 1.00 90.88 483 PHE A C 1
ATOM 3923 O O . PHE A 1 483 ? -20.916 3.779 28.899 1.00 90.88 483 PHE A O 1
ATOM 3930 N N . GLU A 1 484 ? -19.318 4.614 30.215 1.00 91.69 484 GLU A N 1
ATOM 3931 C CA . GLU A 1 484 ? -20.145 5.707 30.739 1.00 91.69 484 GLU A CA 1
ATOM 3932 C C . GLU A 1 484 ? -20.627 6.652 29.625 1.00 91.69 484 GLU A C 1
ATOM 3934 O O . GLU A 1 484 ? -21.787 7.064 29.628 1.00 91.69 484 GLU A O 1
ATOM 3939 N N . SER A 1 485 ? -19.777 6.979 28.645 1.00 93.75 485 SER A N 1
ATOM 3940 C CA . SER A 1 485 ? -20.176 7.768 27.469 1.00 93.75 485 SER A CA 1
ATOM 3941 C C . SER A 1 485 ? -21.187 7.031 26.579 1.00 93.75 485 SER A C 1
ATOM 3943 O O . SER A 1 485 ? -22.103 7.663 26.052 1.00 93.75 485 SER A O 1
ATOM 3945 N N . ILE A 1 486 ? -21.085 5.702 26.453 1.00 91.81 486 ILE A N 1
ATOM 3946 C CA . ILE A 1 486 ? -22.108 4.880 25.781 1.00 91.81 486 ILE A CA 1
ATOM 3947 C C . ILE A 1 486 ? -23.426 4.925 26.568 1.00 91.81 486 ILE A C 1
ATOM 3949 O O . ILE A 1 486 ? -24.482 5.137 25.976 1.00 91.81 486 ILE A O 1
ATOM 3953 N N . ASN A 1 487 ? -23.383 4.796 27.895 1.00 91.88 487 ASN A N 1
ATOM 3954 C CA . ASN A 1 487 ? -24.577 4.856 28.742 1.00 91.88 487 ASN A CA 1
ATOM 3955 C C . ASN A 1 487 ? -25.277 6.216 28.620 1.00 91.88 487 ASN A C 1
ATOM 3957 O O . ASN A 1 487 ? -26.492 6.266 28.452 1.00 91.88 487 ASN A O 1
ATOM 3961 N N . LYS A 1 488 ? -24.516 7.319 28.588 1.00 91.19 488 LYS A N 1
ATOM 3962 C CA . LYS A 1 488 ? -25.059 8.667 28.336 1.00 91.19 488 LYS A CA 1
ATOM 3963 C C . LYS A 1 488 ? -25.772 8.770 26.987 1.00 91.19 488 LYS A C 1
ATOM 3965 O O . LYS A 1 488 ? -26.817 9.413 26.896 1.00 91.19 488 LYS A O 1
ATOM 3970 N N . LEU A 1 489 ? -25.232 8.132 25.945 1.00 90.94 489 LEU A N 1
ATOM 3971 C CA . LEU A 1 489 ? -25.902 8.040 24.648 1.00 90.94 489 LEU A CA 1
ATOM 3972 C C . LEU A 1 489 ? -27.219 7.250 24.755 1.00 90.94 489 LEU A C 1
ATOM 3974 O O . LEU A 1 489 ? -28.224 7.679 24.188 1.00 90.94 489 LEU A O 1
ATOM 3978 N N . MET A 1 490 ? -27.246 6.146 25.507 1.00 90.25 490 MET A N 1
ATOM 3979 C CA . MET A 1 490 ? -28.453 5.329 25.717 1.00 90.25 490 MET A CA 1
ATOM 3980 C C . MET A 1 490 ? -29.552 6.043 26.512 1.00 90.25 490 MET A C 1
ATOM 3982 O O . MET A 1 490 ? -30.728 5.826 26.237 1.00 90.25 490 MET A O 1
ATOM 3986 N N . THR A 1 491 ? -29.187 6.925 27.444 1.00 89.62 491 THR A N 1
ATOM 3987 C CA . THR A 1 491 ? -30.138 7.731 28.231 1.00 89.62 491 THR A CA 1
ATOM 3988 C C . THR A 1 491 ? -30.597 9.009 27.524 1.00 89.62 491 THR A C 1
ATOM 3990 O O . THR A 1 491 ? -31.409 9.750 28.064 1.00 89.62 491 THR A O 1
ATOM 3993 N N . SER A 1 492 ? -30.049 9.320 26.347 1.00 87.44 492 SER A N 1
ATOM 3994 C CA . SER A 1 492 ? -30.368 10.550 25.620 1.00 87.44 492 SER A CA 1
ATOM 3995 C C . SER A 1 492 ? -31.805 10.536 25.080 1.00 87.44 492 SER A C 1
ATOM 3997 O O . SER A 1 492 ? -32.231 9.574 24.439 1.00 87.44 492 SER A O 1
ATOM 3999 N N . ASP A 1 493 ? -32.536 11.634 25.284 1.00 84.88 493 ASP A N 1
ATOM 4000 C CA . ASP A 1 493 ? -33.919 11.803 24.814 1.00 84.88 493 ASP A CA 1
ATOM 4001 C C . ASP A 1 493 ? -34.032 12.490 23.445 1.00 84.88 493 ASP A C 1
ATOM 4003 O O . ASP A 1 493 ? -35.133 12.716 22.939 1.00 84.88 493 ASP A O 1
ATOM 4007 N N . HIS A 1 494 ? -32.908 12.829 22.816 1.00 85.00 494 HIS A N 1
ATOM 4008 C CA . HIS A 1 494 ? -32.917 13.484 21.514 1.00 85.00 494 HIS A CA 1
ATOM 4009 C C . HIS A 1 494 ? -33.377 12.525 20.404 1.00 85.00 494 HIS A C 1
ATOM 4011 O O . HIS A 1 494 ? -32.839 11.437 20.231 1.00 85.00 494 HIS A O 1
ATOM 4017 N N . ASN A 1 495 ? -34.305 12.958 19.546 1.00 81.88 495 ASN A N 1
ATOM 4018 C CA . ASN A 1 495 ? -34.743 12.146 18.396 1.00 81.88 495 ASN A CA 1
ATOM 4019 C C . ASN A 1 495 ? -33.589 11.769 17.447 1.00 81.88 495 ASN A C 1
ATOM 4021 O O . ASN A 1 495 ? -33.651 10.757 16.751 1.00 81.88 495 ASN A O 1
ATOM 4025 N N . THR A 1 496 ? -32.530 12.580 17.423 1.00 82.50 496 THR A N 1
ATOM 4026 C CA . THR A 1 496 ? -31.339 12.384 16.592 1.00 82.50 496 THR A CA 1
ATOM 4027 C C . THR A 1 496 ? -30.468 11.215 17.069 1.00 82.50 496 THR A C 1
ATOM 4029 O O . THR A 1 496 ? -29.754 10.621 16.261 1.00 82.50 496 THR A O 1
ATOM 4032 N N . THR A 1 497 ? -30.566 10.816 18.343 1.00 85.00 497 THR A N 1
ATOM 4033 C CA . THR A 1 497 ? -29.742 9.750 18.935 1.00 85.00 497 THR A CA 1
ATOM 4034 C C . THR A 1 497 ? -30.377 8.367 18.838 1.00 85.00 497 THR A C 1
ATOM 4036 O O . THR A 1 497 ? -29.658 7.379 18.947 1.00 85.00 497 THR A O 1
ATOM 4039 N N . VAL A 1 498 ? -31.674 8.254 18.528 1.00 87.12 498 VAL A N 1
ATOM 4040 C CA . VAL A 1 498 ? -32.394 6.965 18.448 1.00 87.12 498 VAL A CA 1
ATOM 4041 C C . VAL A 1 498 ? -31.700 5.970 17.512 1.00 87.12 498 VAL A C 1
ATOM 4043 O O . VAL A 1 498 ? -31.510 4.803 17.854 1.00 87.12 498 VAL A O 1
ATOM 4046 N N . LEU A 1 499 ? -31.259 6.426 16.336 1.00 88.06 499 LEU A N 1
ATOM 4047 C CA . LEU A 1 499 ? -30.552 5.568 15.379 1.00 88.06 499 LEU A CA 1
ATOM 4048 C C . LEU A 1 499 ? -29.187 5.101 15.915 1.00 88.06 499 LEU A C 1
ATOM 4050 O O . LEU A 1 499 ? -28.767 3.975 15.646 1.00 88.06 499 LEU A O 1
ATOM 4054 N N . LEU A 1 500 ? -28.512 5.952 16.690 1.00 88.69 500 LEU A N 1
ATOM 4055 C CA . LEU A 1 500 ? -27.237 5.642 17.332 1.00 88.69 500 LEU A CA 1
ATOM 4056 C C . LEU A 1 500 ? -27.429 4.653 18.487 1.00 88.69 500 LEU A C 1
ATOM 4058 O O . LEU A 1 500 ? -26.673 3.696 18.590 1.00 88.69 500 LEU A O 1
ATOM 4062 N N . GLN A 1 501 ? -28.481 4.807 19.291 1.00 91.06 501 GLN A N 1
ATOM 4063 C CA . GLN A 1 501 ? -28.835 3.871 20.363 1.00 91.06 501 GLN A CA 1
ATOM 4064 C C . GLN A 1 501 ? -29.135 2.469 19.812 1.00 91.06 501 GLN A C 1
ATOM 4066 O O . GLN A 1 501 ? -28.650 1.466 20.335 1.00 91.06 501 GLN A O 1
ATOM 4071 N N . VAL A 1 502 ? -29.872 2.389 18.695 1.00 90.69 502 VAL A N 1
ATOM 4072 C CA . VAL A 1 502 ? -30.111 1.124 17.979 1.00 90.69 502 VAL A CA 1
ATOM 4073 C C . VAL A 1 502 ? -28.799 0.509 17.484 1.00 90.69 502 VAL A C 1
ATOM 4075 O O . VAL A 1 502 ? -28.603 -0.699 17.605 1.00 90.69 502 VAL A O 1
ATOM 4078 N N . ALA A 1 503 ? -27.896 1.317 16.924 1.00 90.12 503 ALA A N 1
ATOM 4079 C CA . ALA A 1 503 ? -26.600 0.833 16.457 1.00 90.12 503 ALA A CA 1
ATOM 4080 C C . ALA A 1 503 ? -25.709 0.359 17.618 1.00 90.12 503 ALA A C 1
ATOM 4082 O O . ALA A 1 503 ? -25.095 -0.698 17.502 1.00 90.12 503 ALA A O 1
ATOM 4083 N N . ALA A 1 504 ? -25.681 1.078 18.743 1.00 91.69 504 ALA A N 1
ATOM 4084 C CA . ALA A 1 504 ? -24.945 0.680 19.940 1.00 91.69 504 ALA A CA 1
ATOM 4085 C C . ALA A 1 504 ? -25.425 -0.684 20.457 1.00 91.69 504 ALA A C 1
ATOM 4087 O O . ALA A 1 504 ? -24.608 -1.581 20.638 1.00 91.69 504 ALA A O 1
ATOM 4088 N N . LEU A 1 505 ? -26.743 -0.889 20.577 1.00 91.38 505 LEU A N 1
ATOM 4089 C CA . LEU A 1 505 ? -27.323 -2.187 20.952 1.00 91.38 505 LEU A CA 1
ATOM 4090 C C . LEU A 1 505 ? -26.981 -3.308 19.966 1.00 91.38 505 LEU A C 1
ATOM 4092 O O . LEU A 1 505 ? -26.818 -4.451 20.366 1.00 91.38 505 LEU A O 1
ATOM 4096 N N . LYS A 1 506 ? -26.868 -2.999 18.674 1.00 91.00 506 LYS A N 1
ATOM 4097 C CA . LYS A 1 506 ? -26.543 -4.004 17.661 1.00 91.00 506 LYS A CA 1
ATOM 4098 C C . LYS A 1 506 ? -25.068 -4.412 17.670 1.00 91.00 506 LYS A C 1
ATOM 4100 O O . LYS A 1 506 ? -24.771 -5.579 17.462 1.00 91.00 506 LYS A O 1
ATOM 4105 N N . TYR A 1 507 ? -24.148 -3.461 17.827 1.00 90.44 507 TYR A N 1
ATOM 4106 C CA . TYR A 1 507 ? -22.716 -3.718 17.625 1.00 90.44 507 TYR A CA 1
ATOM 4107 C C . TYR A 1 507 ? -21.936 -3.902 18.929 1.00 90.44 507 TYR A C 1
ATOM 4109 O O . TYR A 1 507 ? -20.894 -4.552 18.910 1.00 90.44 507 TYR A O 1
ATOM 4117 N N . LEU A 1 508 ? -22.421 -3.409 20.073 1.00 89.38 508 LEU A N 1
ATOM 4118 C CA . LEU A 1 508 ? -21.739 -3.609 21.355 1.00 89.38 508 LEU A CA 1
ATOM 4119 C C . LEU A 1 508 ? -21.554 -5.094 21.731 1.00 89.38 508 LEU A C 1
ATOM 4121 O O . LEU A 1 508 ? -20.470 -5.420 22.210 1.00 89.38 508 LEU A O 1
ATOM 4125 N N . PRO A 1 509 ? -22.510 -6.019 21.487 1.00 87.88 509 PRO A N 1
ATOM 4126 C CA . PRO A 1 509 ? -22.305 -7.442 21.776 1.00 87.88 509 PRO A CA 1
ATOM 4127 C C . PRO A 1 509 ? -21.067 -8.044 21.097 1.00 87.88 509 PRO A C 1
ATOM 4129 O O . PRO A 1 509 ? -20.332 -8.805 21.726 1.00 87.88 509 PRO A O 1
ATOM 4132 N N . THR A 1 510 ? -20.790 -7.650 19.848 1.00 86.81 510 THR A N 1
ATOM 4133 C CA . THR A 1 510 ? -19.653 -8.162 19.057 1.00 86.81 510 THR A CA 1
ATOM 4134 C C . THR A 1 510 ? -18.291 -7.808 19.661 1.00 86.81 510 THR A C 1
ATOM 4136 O O . THR A 1 510 ? -17.336 -8.568 19.538 1.00 86.81 510 THR A O 1
ATOM 4139 N N . VAL A 1 511 ? -18.214 -6.690 20.389 1.00 86.44 511 VAL A N 1
ATOM 4140 C CA . VAL A 1 511 ? -16.990 -6.174 21.019 1.00 86.44 511 VAL A CA 1
ATOM 4141 C C . VAL A 1 511 ? -16.564 -7.004 22.235 1.00 86.44 511 VAL A C 1
ATOM 4143 O O . VAL A 1 511 ? -15.381 -7.074 22.577 1.00 86.44 511 VAL A O 1
ATOM 4146 N N . LEU A 1 512 ? -17.519 -7.632 22.921 1.00 82.44 512 LEU A N 1
ATOM 4147 C CA . LEU A 1 512 ? -17.290 -8.217 24.245 1.00 82.44 512 LEU A CA 1
ATOM 4148 C C . LEU A 1 512 ? -16.335 -9.405 24.216 1.00 82.44 512 LEU A C 1
ATOM 4150 O O . LEU A 1 512 ? -15.595 -9.604 25.177 1.00 82.44 512 LEU A O 1
ATOM 4154 N N . GLN A 1 513 ? -16.321 -10.159 23.115 1.00 79.69 513 GLN A N 1
ATOM 4155 C CA . GLN A 1 513 ? -15.415 -11.293 22.957 1.00 79.69 513 GLN A CA 1
ATOM 4156 C C . GLN A 1 513 ? -13.945 -10.853 22.976 1.00 79.69 513 GLN A C 1
ATOM 4158 O O . GLN A 1 513 ? -13.109 -11.545 23.556 1.00 79.69 513 GLN A O 1
ATOM 4163 N N . ASP A 1 514 ? -13.631 -9.710 22.365 1.00 82.94 514 ASP A N 1
ATOM 4164 C CA . ASP A 1 514 ? -12.268 -9.185 22.324 1.00 82.94 514 ASP A CA 1
ATOM 4165 C C . ASP A 1 514 ? -11.908 -8.497 23.649 1.00 82.94 514 ASP A C 1
ATOM 4167 O O . ASP A 1 514 ? -10.819 -8.713 24.183 1.00 82.94 514 ASP A O 1
ATOM 4171 N N . VAL A 1 515 ? -12.835 -7.737 24.243 1.00 83.25 515 VAL A N 1
ATOM 4172 C CA . VAL A 1 515 ? -12.605 -7.042 25.524 1.00 83.25 515 VAL A CA 1
ATOM 4173 C C . VAL A 1 515 ? -12.371 -8.015 26.685 1.00 83.25 515 VAL A C 1
ATOM 4175 O O . VAL A 1 515 ? -11.523 -7.737 27.529 1.00 83.25 515 VAL A O 1
ATOM 4178 N N . GLU A 1 516 ? -13.028 -9.183 26.708 1.00 81.56 516 GLU A N 1
ATOM 4179 C CA . GLU A 1 516 ? -12.800 -10.230 27.727 1.00 81.56 516 GLU A CA 1
ATOM 4180 C C . GLU A 1 516 ? -11.320 -10.654 27.813 1.00 81.56 516 GLU A C 1
ATOM 4182 O O . GLU A 1 516 ? -10.850 -11.077 28.865 1.00 81.56 516 GLU A O 1
ATOM 4187 N N . THR A 1 517 ? -10.551 -10.528 26.725 1.00 80.81 517 THR A N 1
ATOM 4188 C CA . THR A 1 517 ? -9.140 -10.955 26.701 1.00 80.81 517 THR A CA 1
ATOM 4189 C C . THR A 1 517 ? -8.198 -10.036 27.479 1.00 80.81 517 THR A C 1
ATOM 4191 O O . THR A 1 517 ? -7.113 -10.467 27.868 1.00 80.81 517 THR A O 1
ATOM 4194 N N . VAL A 1 518 ? -8.598 -8.785 27.715 1.00 78.62 518 VAL A N 1
ATOM 4195 C CA . VAL A 1 518 ? -7.774 -7.747 28.362 1.00 78.62 518 VAL A CA 1
ATOM 4196 C C . VAL A 1 518 ? -8.401 -7.204 29.646 1.00 78.62 518 VAL A C 1
ATOM 4198 O O . VAL A 1 518 ? -7.860 -6.270 30.244 1.00 78.62 518 VAL A O 1
ATOM 4201 N N . PHE A 1 519 ? -9.537 -7.764 30.070 1.00 76.94 519 PHE A N 1
ATOM 4202 C CA . PHE A 1 519 ? -10.366 -7.200 31.127 1.00 76.94 519 PHE A CA 1
ATOM 4203 C C . PHE A 1 519 ? -10.887 -8.249 32.108 1.00 76.94 519 PHE A C 1
ATOM 4205 O O . PHE A 1 519 ? -11.158 -9.390 31.738 1.00 76.94 519 PHE A O 1
ATOM 4212 N N . ASP A 1 520 ? -11.074 -7.844 33.367 1.00 78.88 520 ASP A N 1
ATOM 4213 C CA . ASP A 1 520 ? -11.681 -8.705 34.380 1.00 78.88 520 ASP A CA 1
ATOM 4214 C C . ASP A 1 520 ? -13.156 -8.984 34.050 1.00 78.88 520 ASP A C 1
ATOM 4216 O O . ASP A 1 520 ? -13.966 -8.070 33.863 1.00 78.88 520 ASP A O 1
ATOM 4220 N N . ALA A 1 521 ? -13.517 -10.267 34.022 1.00 77.25 521 ALA A N 1
ATOM 4221 C CA . ALA A 1 521 ? -14.863 -10.722 33.694 1.00 77.25 521 ALA A CA 1
ATOM 4222 C C . ALA A 1 521 ? -15.912 -10.181 34.677 1.00 77.25 521 ALA A C 1
ATOM 4224 O O . ALA A 1 521 ? -17.034 -9.867 34.271 1.00 77.25 521 ALA A O 1
ATOM 4225 N N . LYS A 1 522 ? -15.558 -10.035 35.964 1.00 78.81 522 LYS A N 1
ATOM 4226 C CA . LYS A 1 522 ? -16.476 -9.479 36.967 1.00 78.81 522 LYS A CA 1
ATOM 4227 C C . LYS A 1 522 ? -16.763 -8.015 36.665 1.00 78.81 522 LYS A C 1
ATOM 4229 O O . LYS A 1 522 ? -17.925 -7.611 36.649 1.00 78.81 522 LYS A O 1
ATOM 4234 N N . LEU A 1 523 ? -15.735 -7.234 36.361 1.00 79.19 523 LEU A N 1
ATOM 4235 C CA . LEU A 1 523 ? -15.938 -5.837 36.031 1.00 79.19 523 LEU A CA 1
ATOM 4236 C C . LEU A 1 523 ? -16.701 -5.632 34.713 1.00 79.19 523 LEU A C 1
ATOM 4238 O O . LEU A 1 523 ? -17.606 -4.801 34.648 1.00 79.19 523 LEU A O 1
ATOM 4242 N N . LEU A 1 524 ? -16.391 -6.417 33.680 1.00 82.94 524 LEU A N 1
ATOM 4243 C CA . LEU A 1 524 ? -17.131 -6.371 32.417 1.00 82.94 524 LEU A CA 1
ATOM 4244 C C . LEU A 1 524 ? -18.622 -6.667 32.631 1.00 82.94 524 LEU A C 1
ATOM 4246 O O . LEU A 1 524 ? -19.476 -5.989 32.064 1.00 82.94 524 LEU A O 1
ATOM 4250 N N . SER A 1 525 ? -18.944 -7.635 33.497 1.00 82.75 525 SER A N 1
ATOM 4251 C CA . SER A 1 525 ? -20.335 -7.955 33.835 1.00 82.75 525 SER A CA 1
ATOM 4252 C C . SER A 1 525 ? -21.063 -6.796 34.523 1.00 82.75 525 SER A C 1
ATOM 4254 O O . SER A 1 525 ? -22.234 -6.558 34.232 1.00 82.75 525 SER A O 1
ATOM 4256 N N . GLN A 1 526 ? -20.363 -6.029 35.366 1.00 85.19 526 GLN A N 1
ATOM 4257 C CA . GLN A 1 526 ? -20.921 -4.842 36.008 1.00 85.19 526 GLN A CA 1
ATOM 4258 C C . GLN A 1 526 ? -21.206 -3.734 34.982 1.00 85.19 526 GLN A C 1
ATOM 4260 O O . GLN A 1 526 ? -22.301 -3.179 34.981 1.00 85.19 526 GLN A O 1
ATOM 4265 N N . LEU A 1 527 ? -20.270 -3.462 34.066 1.00 85.38 527 LEU A N 1
ATOM 4266 C CA . LEU A 1 527 ? -20.461 -2.461 33.007 1.00 85.38 527 LEU A CA 1
ATOM 4267 C C . LEU A 1 527 ? -21.625 -2.823 32.073 1.00 85.38 527 LEU A C 1
ATOM 4269 O O . LEU A 1 527 ? -22.398 -1.955 31.675 1.00 85.38 527 LEU A O 1
ATOM 4273 N N . LEU A 1 528 ? -21.786 -4.111 31.754 1.00 85.94 528 LEU A N 1
ATOM 4274 C CA . LEU A 1 528 ? -22.917 -4.604 30.966 1.00 85.94 528 LEU A CA 1
ATOM 4275 C C . LEU A 1 528 ? -24.246 -4.460 31.704 1.00 85.94 528 LEU A C 1
ATOM 4277 O O . LEU A 1 528 ? -25.241 -4.058 31.104 1.00 85.94 528 LEU A O 1
ATOM 4281 N N . TYR A 1 529 ? -24.269 -4.773 32.999 1.00 86.31 529 TYR A N 1
ATOM 4282 C CA . TYR A 1 529 ? -25.449 -4.567 33.831 1.00 86.31 529 TYR A CA 1
ATOM 4283 C C . TYR A 1 529 ? -25.860 -3.087 33.852 1.00 86.31 529 TYR A C 1
ATOM 4285 O O . TYR A 1 529 ? -27.020 -2.768 33.593 1.00 86.31 529 TYR A O 1
ATOM 4293 N N . GLU A 1 530 ? -24.911 -2.175 34.069 1.00 87.25 530 GLU A N 1
ATOM 4294 C CA . GLU A 1 530 ? -25.141 -0.723 34.037 1.00 87.25 530 GLU A CA 1
ATOM 4295 C C . GLU A 1 530 ? -25.634 -0.243 32.656 1.00 87.25 530 GLU A C 1
ATOM 4297 O O . GLU A 1 530 ? -26.558 0.566 32.567 1.00 87.25 530 GLU A O 1
ATOM 4302 N N . PHE A 1 531 ? -25.090 -0.794 31.566 1.00 88.94 531 PHE A N 1
ATOM 4303 C CA . PHE A 1 531 ? -25.534 -0.491 30.203 1.00 88.94 531 PHE A CA 1
ATOM 4304 C C . PHE A 1 531 ? -26.993 -0.890 29.942 1.00 88.94 531 PHE A C 1
ATOM 4306 O O . PHE A 1 531 ? -27.753 -0.103 29.385 1.00 88.94 531 PHE A O 1
ATOM 4313 N N . TYR A 1 532 ? -27.430 -2.082 30.354 1.00 88.00 532 TYR A N 1
ATOM 4314 C CA . TYR A 1 532 ? -28.807 -2.522 30.090 1.00 88.00 532 TYR A CA 1
ATOM 4315 C C . TYR A 1 532 ? -29.844 -1.903 31.021 1.00 88.00 532 TYR A C 1
ATOM 4317 O O . TYR A 1 532 ? -31.008 -1.755 30.632 1.00 88.00 532 TYR A O 1
ATOM 4325 N N . THR A 1 533 ? -29.443 -1.569 32.244 1.00 87.75 533 THR A N 1
ATOM 4326 C CA . THR A 1 533 ? -30.330 -0.959 33.240 1.00 87.75 533 THR A CA 1
ATOM 4327 C C . THR A 1 533 ? -30.537 0.532 33.003 1.00 87.75 533 THR A C 1
ATOM 4329 O O . THR A 1 533 ? -31.589 1.045 33.370 1.00 87.75 533 THR A O 1
ATOM 4332 N N . CYS A 1 534 ? -29.605 1.222 32.333 1.00 87.81 534 CYS A N 1
ATOM 4333 C CA . CYS A 1 534 ? -29.777 2.639 32.008 1.00 87.81 534 CYS A CA 1
ATOM 4334 C C . CYS A 1 534 ? -30.768 2.906 30.856 1.00 87.81 534 CYS A C 1
ATOM 4336 O O . CYS A 1 534 ? -31.195 4.044 30.675 1.00 87.81 534 CYS A O 1
ATOM 4338 N N . ILE A 1 535 ? -31.168 1.881 30.093 1.00 87.62 535 ILE A N 1
ATOM 4339 C CA . ILE A 1 535 ? -32.122 2.019 28.980 1.00 87.62 535 ILE A CA 1
ATOM 4340 C C . ILE A 1 535 ? -33.552 2.177 29.529 1.00 87.62 535 ILE A C 1
ATOM 4342 O O . ILE A 1 535 ? -34.018 1.267 30.227 1.00 87.62 535 ILE A O 1
ATOM 4346 N N . PRO A 1 536 ? -34.284 3.254 29.173 1.00 83.75 536 PRO A N 1
ATOM 4347 C CA . PRO A 1 536 ? -35.657 3.469 29.629 1.00 83.75 536 PRO A CA 1
ATOM 4348 C C . PRO A 1 536 ? -36.605 2.303 29.275 1.00 83.75 536 PRO A C 1
ATOM 4350 O O . PRO A 1 536 ? -36.534 1.769 28.163 1.00 83.75 536 PRO A O 1
ATOM 4353 N N . PRO A 1 537 ? -37.515 1.899 30.183 1.00 79.12 537 PRO A N 1
ATOM 4354 C CA . PRO A 1 537 ? -38.378 0.723 30.006 1.00 79.12 537 PRO A CA 1
ATOM 4355 C C . PRO A 1 537 ? -39.383 0.857 28.849 1.00 79.12 537 PRO A C 1
ATOM 4357 O O . PRO A 1 537 ? -39.863 -0.134 28.310 1.00 79.12 537 PRO A O 1
ATOM 4360 N N . ASP A 1 538 ? -39.673 2.074 28.414 1.00 81.81 538 ASP A N 1
ATOM 4361 C CA . ASP A 1 538 ? -40.577 2.402 27.314 1.00 81.81 538 ASP A CA 1
ATOM 4362 C C . ASP A 1 538 ? -39.873 2.492 25.946 1.00 81.81 538 ASP A C 1
ATOM 4364 O O . ASP A 1 538 ? -40.538 2.558 24.909 1.00 81.81 538 ASP A O 1
ATOM 4368 N N . LYS A 1 539 ? -38.532 2.442 25.904 1.00 82.38 539 LYS A N 1
ATOM 4369 C CA . LYS A 1 539 ? -37.738 2.617 24.678 1.00 82.38 539 LYS A CA 1
ATOM 4370 C C . LYS A 1 539 ? -36.960 1.355 24.300 1.00 82.38 539 LYS A C 1
ATOM 4372 O O . LYS A 1 539 ? -36.455 0.627 25.145 1.00 82.38 539 LYS A O 1
ATOM 4377 N N . LEU A 1 540 ? -36.837 1.107 22.991 1.00 85.12 540 LEU A N 1
ATOM 4378 C CA . LEU A 1 540 ? -35.901 0.136 22.390 1.00 85.12 540 LEU A CA 1
ATOM 4379 C C . LEU A 1 540 ? -35.992 -1.316 22.910 1.00 85.12 540 LEU A C 1
ATOM 4381 O O . LEU A 1 540 ? -35.037 -2.077 22.764 1.00 85.12 540 LEU A O 1
ATOM 4385 N N . GLN A 1 541 ? -37.138 -1.736 23.457 1.00 86.19 541 GLN A N 1
ATOM 4386 C CA . GLN A 1 541 ? -37.302 -3.054 24.089 1.00 86.19 541 GLN A CA 1
ATOM 4387 C C . GLN A 1 541 ? -36.942 -4.222 23.162 1.00 86.19 541 GLN A C 1
ATOM 4389 O O . GLN A 1 541 ? -36.207 -5.130 23.544 1.00 86.19 541 GLN A O 1
ATOM 4394 N N . LYS A 1 542 ? -37.374 -4.168 21.897 1.00 87.56 542 LYS A N 1
ATOM 4395 C CA . LYS A 1 542 ? -37.061 -5.213 20.910 1.00 87.56 542 LYS A CA 1
ATOM 4396 C C . LYS A 1 542 ? -35.553 -5.339 20.665 1.00 87.56 542 LYS A C 1
ATOM 4398 O O . LYS A 1 542 ? -35.032 -6.448 20.582 1.00 87.56 542 LYS A O 1
ATOM 4403 N N . GLN A 1 543 ? -34.856 -4.211 20.536 1.00 90.88 543 GLN A N 1
ATOM 4404 C CA . GLN A 1 543 ? -33.412 -4.159 20.311 1.00 90.88 543 GLN A CA 1
ATOM 4405 C C . GLN A 1 543 ? -32.639 -4.571 21.567 1.00 90.88 543 GLN A C 1
ATOM 4407 O O . GLN A 1 543 ? -31.653 -5.294 21.453 1.00 90.88 543 GLN A O 1
ATOM 4412 N N . LYS A 1 544 ? -33.118 -4.175 22.754 1.00 89.00 544 LYS A N 1
ATOM 4413 C CA . LYS A 1 544 ? -32.572 -4.580 24.054 1.00 89.00 544 LYS A CA 1
ATOM 4414 C C . LYS A 1 544 ? -32.583 -6.101 24.202 1.00 89.00 544 LYS A C 1
ATOM 4416 O O . LYS A 1 544 ? -31.530 -6.694 24.414 1.00 89.00 544 LYS A O 1
ATOM 4421 N N . VAL A 1 545 ? -33.737 -6.738 23.989 1.00 87.81 545 VAL A N 1
ATOM 4422 C CA . VAL A 1 545 ? -33.881 -8.203 24.074 1.00 87.81 545 VAL A CA 1
ATOM 4423 C C . VAL A 1 545 ? -32.998 -8.920 23.047 1.00 87.81 545 VAL A C 1
ATOM 4425 O O . VAL A 1 545 ? -32.345 -9.908 23.384 1.00 87.81 545 VAL A O 1
ATOM 4428 N N . ALA A 1 546 ? -32.923 -8.417 21.810 1.00 88.12 546 ALA A N 1
ATOM 4429 C CA . ALA A 1 546 ? -32.058 -8.994 20.778 1.00 88.12 546 ALA A CA 1
ATOM 4430 C C . ALA A 1 546 ? -30.571 -8.946 21.178 1.00 88.12 546 ALA A C 1
ATOM 4432 O O . ALA A 1 546 ? -29.889 -9.968 21.128 1.00 88.12 546 ALA A O 1
ATOM 4433 N N . SER A 1 547 ? -30.103 -7.787 21.650 1.00 88.44 547 SER A N 1
ATOM 4434 C CA . SER A 1 547 ? -28.735 -7.583 22.142 1.00 88.44 547 SER A CA 1
ATOM 4435 C C . SER A 1 547 ? -28.410 -8.509 23.320 1.00 88.44 547 SER A C 1
ATOM 4437 O O . SER A 1 547 ? -27.369 -9.165 23.342 1.00 88.44 547 SER A O 1
ATOM 4439 N N . MET A 1 548 ? -29.323 -8.634 24.288 1.00 86.62 548 MET A N 1
ATOM 4440 C CA . MET A 1 548 ? -29.144 -9.527 25.439 1.00 86.62 548 MET A CA 1
ATOM 4441 C C . MET A 1 548 ? -29.080 -10.999 25.023 1.00 86.62 548 MET A C 1
ATOM 4443 O O . MET A 1 548 ? -28.246 -11.742 25.537 1.00 86.62 548 MET A O 1
ATOM 4447 N N . THR A 1 549 ? -29.907 -11.411 24.060 1.00 85.75 549 THR A N 1
ATOM 4448 C CA . THR A 1 549 ? -29.897 -12.779 23.518 1.00 85.75 549 THR A CA 1
ATOM 4449 C C . THR A 1 549 ? -28.540 -13.116 22.895 1.00 85.75 549 THR A C 1
ATOM 4451 O O . THR A 1 549 ? -27.988 -14.187 23.153 1.00 85.75 549 THR A O 1
ATOM 4454 N N . GLU A 1 550 ? -27.966 -12.187 22.128 1.00 84.50 550 GLU A N 1
ATOM 4455 C CA . GLU A 1 550 ? -26.648 -12.351 21.511 1.00 84.50 550 GLU A CA 1
ATOM 4456 C C . GLU A 1 550 ? -25.543 -12.487 22.568 1.00 84.50 550 GLU A C 1
ATOM 4458 O O . GLU A 1 550 ? -24.739 -13.420 22.514 1.00 84.50 550 GLU A O 1
ATOM 4463 N N . ILE A 1 551 ? -25.562 -11.644 23.604 1.00 82.31 551 ILE A N 1
ATOM 4464 C CA . ILE A 1 551 ? -24.597 -11.730 24.707 1.00 82.31 551 ILE A CA 1
ATOM 4465 C C . ILE A 1 551 ? -24.715 -13.049 25.470 1.00 82.31 551 ILE A C 1
ATOM 4467 O O . ILE A 1 551 ? -23.694 -13.677 25.754 1.00 82.31 551 ILE A O 1
ATOM 4471 N N . VAL A 1 552 ? -25.928 -13.493 25.803 1.00 80.00 552 VAL A N 1
ATOM 4472 C CA . VAL A 1 552 ? -26.135 -14.755 26.533 1.00 80.00 552 VAL A CA 1
ATOM 4473 C C . VAL A 1 552 ? -25.667 -15.953 25.704 1.00 80.00 552 VAL A C 1
ATOM 4475 O O . VAL A 1 552 ? -25.152 -16.925 26.254 1.00 80.00 552 VAL A O 1
ATOM 4478 N N . SER A 1 553 ? -25.783 -15.874 24.376 1.00 75.44 553 SER A N 1
ATOM 4479 C CA . SER A 1 553 ? -25.267 -16.904 23.471 1.00 75.44 553 SER A CA 1
ATOM 4480 C C . SER A 1 553 ? -23.735 -16.903 23.330 1.00 75.44 553 SER A C 1
ATOM 4482 O O . SER A 1 553 ? -23.161 -17.875 22.834 1.00 75.44 553 SER A O 1
ATOM 4484 N N . SER A 1 554 ? -23.059 -15.843 23.789 1.00 74.38 554 SER A N 1
ATOM 4485 C CA . SER A 1 554 ? -21.609 -15.680 23.673 1.00 74.38 554 SER A CA 1
ATOM 4486 C C . SER A 1 554 ? -20.815 -16.554 24.659 1.00 74.38 554 SER A C 1
ATOM 4488 O O . SER A 1 554 ? -21.319 -17.057 25.669 1.00 74.38 554 SER A O 1
ATOM 4490 N N . LYS A 1 555 ? -19.510 -16.701 24.399 1.00 67.25 555 LYS A N 1
ATOM 4491 C CA . LYS A 1 555 ? -18.585 -17.467 25.256 1.00 67.25 555 LYS A CA 1
ATOM 4492 C C . LYS A 1 555 ? -18.465 -16.910 26.682 1.00 67.25 555 LYS A C 1
ATOM 4494 O O . LYS A 1 555 ? -18.127 -17.677 27.586 1.00 67.25 555 LYS A O 1
ATOM 4499 N N . LEU A 1 556 ? -18.790 -15.630 26.882 1.00 65.62 556 LEU A N 1
ATOM 4500 C CA . LEU A 1 556 ? -18.759 -14.949 28.179 1.00 65.62 556 LEU A CA 1
ATOM 4501 C C . LEU A 1 556 ? -19.673 -15.648 29.203 1.00 65.62 556 LEU A C 1
ATOM 4503 O O . LEU A 1 556 ? -19.279 -15.868 30.347 1.00 65.62 556 LEU A O 1
ATOM 4507 N N . PHE A 1 557 ? -20.870 -16.066 28.774 1.00 65.81 557 PHE A N 1
ATOM 4508 C CA . PHE A 1 557 ? -21.852 -16.751 29.625 1.00 65.81 557 PHE A CA 1
ATOM 4509 C C . PHE A 1 557 ? -21.641 -18.271 29.679 1.00 65.81 557 PHE A C 1
ATOM 4511 O O . PHE A 1 557 ? -21.975 -18.903 30.679 1.00 65.81 557 PHE A O 1
ATOM 4518 N N . GLN A 1 558 ? -21.015 -18.867 28.658 1.00 63.16 558 GLN A N 1
ATOM 4519 C CA . GLN A 1 558 ? -20.706 -20.304 28.643 1.00 63.16 558 GLN A CA 1
ATOM 4520 C C . GLN A 1 558 ? -19.569 -20.689 29.609 1.00 63.16 558 GLN A C 1
ATOM 4522 O O . GLN A 1 558 ? -19.559 -21.802 30.135 1.00 63.16 558 GLN A O 1
ATOM 4527 N N . LYS A 1 559 ? -18.620 -19.783 29.897 1.00 56.62 559 LYS A N 1
ATOM 4528 C CA . LYS A 1 559 ? -17.529 -20.033 30.863 1.00 56.62 559 LYS A CA 1
ATOM 4529 C C . LYS A 1 559 ? -17.974 -20.006 32.334 1.00 56.62 559 LYS A C 1
ATOM 4531 O O . LYS A 1 559 ? -17.285 -20.578 33.178 1.00 56.62 559 LYS A O 1
ATOM 4536 N N . GLN A 1 560 ? -19.122 -19.405 32.664 1.00 48.62 560 GLN A N 1
ATOM 4537 C CA . GLN A 1 560 ? -19.609 -19.234 34.046 1.00 48.62 560 GLN A CA 1
ATOM 4538 C C . GLN A 1 560 ? -20.261 -20.487 34.671 1.00 48.62 560 GLN A C 1
ATOM 4540 O O . GLN A 1 560 ? -21.037 -20.394 35.617 1.00 48.62 560 GLN A O 1
ATOM 4545 N N . GLY A 1 561 ? -19.896 -21.690 34.222 1.00 40.84 561 GLY A N 1
ATOM 4546 C CA . GLY A 1 561 ? -20.246 -22.928 34.927 1.00 40.84 561 GLY A CA 1
ATOM 4547 C C . GLY A 1 561 ? -19.468 -23.166 36.234 1.00 40.84 561 GLY A C 1
ATOM 4548 O O . GLY A 1 561 ? -19.750 -24.149 36.914 1.00 40.84 561 GLY A O 1
ATOM 4549 N N . LYS A 1 562 ? -18.470 -22.333 36.590 1.00 37.25 562 LYS A N 1
ATOM 4550 C CA . LYS A 1 562 ? -17.554 -22.611 37.721 1.00 37.25 562 LYS A CA 1
ATOM 4551 C C . LYS A 1 562 ? -17.281 -21.478 38.721 1.00 37.25 562 LYS A C 1
ATOM 4553 O O . LYS A 1 562 ? -16.576 -21.735 39.693 1.00 37.25 562 LYS A O 1
ATOM 4558 N N . THR A 1 563 ? -17.862 -20.286 38.591 1.00 35.12 563 THR A N 1
ATOM 4559 C CA . THR A 1 563 ? -17.692 -19.235 39.616 1.00 35.12 563 THR A CA 1
ATOM 4560 C C . THR A 1 563 ? -18.952 -18.381 39.771 1.00 35.12 563 THR A C 1
ATOM 4562 O O . THR A 1 563 ? -19.513 -17.881 38.806 1.00 35.12 563 THR A O 1
ATOM 4565 N N . ASN A 1 564 ? -19.402 -18.300 41.022 1.00 36.25 564 ASN A N 1
ATOM 4566 C CA . ASN A 1 564 ? -20.694 -17.847 41.536 1.00 36.25 564 ASN A CA 1
ATOM 4567 C C . ASN A 1 564 ? -21.312 -16.541 40.981 1.00 36.25 564 ASN A C 1
ATOM 4569 O O . ASN A 1 564 ? -20.659 -15.506 40.916 1.00 36.25 564 ASN A O 1
ATOM 4573 N N . LEU A 1 565 ? -22.636 -16.640 40.762 1.00 40.78 565 LEU A N 1
ATOM 4574 C CA . LEU A 1 565 ? -23.729 -15.704 41.102 1.00 40.78 565 LEU A CA 1
ATOM 4575 C C . LEU A 1 565 ? -23.547 -14.217 40.744 1.00 40.78 565 LEU A C 1
ATOM 4577 O O . LEU A 1 565 ? -23.060 -13.462 41.565 1.00 40.78 565 LEU A O 1
ATOM 4581 N N . HIS A 1 566 ? -24.047 -13.805 39.569 1.00 42.19 566 HIS A N 1
ATOM 4582 C CA . HIS A 1 566 ? -24.793 -12.538 39.345 1.00 42.19 566 HIS A CA 1
ATOM 4583 C C . HIS A 1 566 ? -25.422 -12.467 37.933 1.00 42.19 566 HIS A C 1
ATOM 4585 O O . HIS A 1 566 ? -26.385 -11.740 37.716 1.00 42.19 566 HIS A O 1
ATOM 4591 N N . ALA A 1 567 ? -24.986 -13.310 36.990 1.00 39.59 567 ALA A N 1
ATOM 4592 C CA . ALA A 1 567 ? -25.530 -13.375 35.627 1.00 39.59 567 ALA A CA 1
ATOM 4593 C C . ALA A 1 567 ? -27.013 -13.803 35.514 1.00 39.59 567 ALA A C 1
ATOM 4595 O O . ALA A 1 567 ? -27.644 -13.553 34.490 1.00 39.59 567 ALA A O 1
ATOM 4596 N N . ARG A 1 568 ? -27.604 -14.407 36.557 1.00 39.28 568 ARG A N 1
ATOM 4597 C CA . ARG A 1 568 ? -29.028 -14.808 36.569 1.00 39.28 568 ARG A CA 1
ATOM 4598 C C . ARG A 1 568 ? -30.015 -13.650 36.764 1.00 39.28 568 ARG A C 1
ATOM 4600 O O . ARG A 1 568 ? -31.206 -13.863 36.580 1.00 39.28 568 ARG A O 1
ATOM 4607 N N . GLN A 1 569 ? -29.553 -12.448 37.113 1.00 43.69 569 GLN A N 1
ATOM 4608 C CA . GLN A 1 569 ? -30.434 -11.276 37.227 1.00 43.69 569 GLN A CA 1
ATOM 4609 C C . GLN A 1 569 ? -30.724 -10.603 35.878 1.00 43.69 569 GLN A C 1
ATOM 4611 O O . GLN A 1 569 ? -31.675 -9.844 35.784 1.00 43.69 569 GLN A O 1
ATOM 4616 N N . LEU A 1 570 ? -29.965 -10.905 34.820 1.00 44.06 570 LEU A N 1
ATOM 4617 C CA . LEU A 1 570 ? -30.182 -10.306 33.498 1.00 44.06 570 LEU A CA 1
ATOM 4618 C C . LEU A 1 570 ? -31.292 -10.992 32.686 1.00 44.06 570 LEU A C 1
ATOM 4620 O O . LEU A 1 570 ? -31.700 -10.457 31.670 1.00 44.06 570 LEU A O 1
ATOM 4624 N N . THR A 1 571 ? -31.784 -12.165 33.088 1.00 38.44 571 THR A N 1
ATOM 4625 C CA . THR A 1 571 ? -32.796 -12.919 32.319 1.00 38.44 571 THR A CA 1
ATOM 4626 C C . THR A 1 571 ? -34.175 -12.959 32.974 1.00 38.44 571 THR A C 1
ATOM 4628 O O . THR A 1 571 ? -35.055 -13.629 32.444 1.00 38.44 571 THR A O 1
ATOM 4631 N N . ASN A 1 572 ? -34.353 -12.309 34.127 1.00 32.00 572 ASN A N 1
ATOM 4632 C CA . ASN A 1 572 ? -35.540 -12.481 34.970 1.00 32.00 572 ASN A CA 1
ATOM 4633 C C . ASN A 1 572 ? -36.433 -11.240 35.128 1.00 32.00 572 ASN A C 1
ATOM 4635 O O . ASN A 1 572 ? -37.371 -11.327 35.912 1.00 32.00 572 ASN A O 1
ATOM 4639 N N . ASP A 1 573 ? -36.204 -10.164 34.370 1.00 32.56 573 ASP A N 1
ATOM 4640 C CA . ASP A 1 573 ? -37.122 -9.015 34.287 1.00 32.56 573 ASP A CA 1
ATOM 4641 C C . ASP A 1 573 ? -37.522 -8.717 32.837 1.00 32.56 573 ASP A C 1
ATOM 4643 O O . ASP A 1 573 ? -36.607 -8.563 31.987 1.00 32.56 573 ASP A O 1
#

Radius of gyration: 33.55 Å; chains: 1; bounding box: 109×62×92 Å